Protein AF-0000000073275472 (afdb_homodimer)

Nearest PDB structures (foldseek):
  3gz6-assembly1_B  TM=9.889E-01  e=8.827E-38  Shewanella oneidensis
  3gz5-assembly1_A  TM=9.915E-01  e=7.544E-36  Shewanella oneidensis
  3gz5-assembly1_B  TM=9.896E-01  e=1.228E-35  Shewanella oneidensis
  3gz8-assembly2_D  TM=9.201E-01  e=1.767E-21  Shewanella oneidensis
  2fml-assembly1_B  TM=7.962E-01  e=1.157E-16  Enterococcus faecalis

Structure (mmCIF, N/CA/C/O backbone):
data_AF-0000000073275472-model_v1
#
loop_
_entity.id
_entity.type
_entity.pdbx_description
1 polymer 'NUDIX-family hydrolase'
#
loop_
_atom_site.group_PDB
_atom_site.id
_atom_site.type_symbol
_atom_site.label_atom_id
_atom_site.label_alt_id
_atom_site.label_comp_id
_atom_site.label_asym_id
_atom_site.label_entity_id
_atom_site.label_seq_id
_atom_site.pdbx_PDB_ins_code
_atom_site.Cartn_x
_atom_site.Cartn_y
_atom_site.Cartn_z
_atom_site.occupancy
_atom_site.B_iso_or_equiv
_atom_site.auth_seq_id
_atom_site.auth_comp_id
_atom_site.auth_asym_id
_atom_site.auth_atom_id
_atom_site.pdbx_PDB_model_num
ATOM 1 N N . MET A 1 1 ? 31.469 -21.406 -2.314 1 75.31 1 MET A N 1
ATOM 2 C CA . MET A 1 1 ? 31.641 -20.312 -1.358 1 75.31 1 MET A CA 1
ATOM 3 C C . MET A 1 1 ? 30.562 -20.375 -0.274 1 75.31 1 MET A C 1
ATOM 5 O O . MET A 1 1 ? 29.391 -20.594 -0.567 1 75.31 1 MET A O 1
ATOM 9 N N . ASN A 1 2 ? 30.922 -20.5 0.863 1 86.12 2 ASN A N 1
ATOM 10 C CA . ASN A 1 2 ? 29.953 -20.578 1.939 1 86.12 2 ASN A CA 1
ATOM 11 C C . ASN A 1 2 ? 29.344 -19.219 2.252 1 86.12 2 ASN A C 1
ATOM 13 O O . ASN A 1 2 ? 29.797 -18.188 1.744 1 86.12 2 ASN A O 1
ATOM 17 N N . GLU A 1 3 ? 28.266 -19.203 2.822 1 86.56 3 GLU A N 1
ATOM 18 C CA . GLU A 1 3 ? 27.484 -17.984 3.057 1 86.56 3 GLU A CA 1
ATOM 19 C C . GLU A 1 3 ? 28.297 -16.953 3.852 1 86.56 3 GLU A C 1
ATOM 21 O O . GLU A 1 3 ? 28.203 -15.758 3.596 1 86.56 3 GLU A O 1
ATOM 26 N N . GLN A 1 4 ? 29.062 -17.469 4.812 1 84.25 4 GLN A N 1
ATOM 27 C CA . GLN A 1 4 ? 29.875 -16.578 5.629 1 84.25 4 GLN A CA 1
ATOM 28 C C . GLN A 1 4 ? 30.891 -15.812 4.773 1 84.25 4 GLN A C 1
ATOM 30 O O . GLN A 1 4 ? 31.062 -14.602 4.945 1 84.25 4 GLN A O 1
ATOM 35 N N . ASN A 1 5 ? 31.562 -16.562 3.908 1 83.69 5 ASN A N 1
ATOM 36 C CA . ASN A 1 5 ? 32.531 -15.93 3 1 83.69 5 ASN A CA 1
ATOM 37 C C . ASN A 1 5 ? 31.828 -14.945 2.055 1 83.69 5 ASN A C 1
ATOM 39 O O . ASN A 1 5 ? 32.375 -13.875 1.772 1 83.69 5 ASN A O 1
ATOM 43 N N . PHE A 1 6 ? 30.734 -15.359 1.56 1 83.94 6 PHE A N 1
ATOM 44 C CA . PHE A 1 6 ? 29.953 -14.477 0.691 1 83.94 6 PHE A CA 1
ATOM 45 C C . PHE A 1 6 ? 29.656 -13.156 1.392 1 83.94 6 PHE A C 1
ATOM 47 O O . PHE A 1 6 ? 29.906 -12.086 0.845 1 83.94 6 PHE A O 1
ATOM 54 N N . LEU A 1 7 ? 29.156 -13.227 2.605 1 82.69 7 LEU A N 1
ATOM 55 C CA . LEU A 1 7 ? 28.75 -12.039 3.346 1 82.69 7 LEU A CA 1
ATOM 56 C C . LEU A 1 7 ? 29.953 -11.172 3.713 1 82.69 7 LEU A C 1
ATOM 58 O O . LEU A 1 7 ? 29.844 -9.945 3.742 1 82.69 7 LEU A O 1
ATOM 62 N N . ALA A 1 8 ? 31.016 -11.844 3.949 1 81.19 8 ALA A N 1
ATOM 63 C CA . ALA A 1 8 ? 32.219 -11.133 4.332 1 81.19 8 ALA A CA 1
ATOM 64 C C . ALA A 1 8 ? 32.75 -10.297 3.174 1 81.19 8 ALA A C 1
ATOM 66 O O . ALA A 1 8 ? 33.375 -9.25 3.389 1 81.19 8 ALA A O 1
ATOM 67 N N . ASN A 1 9 ? 32.375 -10.758 1.963 1 80.88 9 ASN A N 1
ATOM 68 C CA . ASN A 1 9 ? 32.938 -10.094 0.789 1 80.88 9 ASN A CA 1
ATOM 69 C C . ASN A 1 9 ? 31.891 -9.25 0.073 1 80.88 9 ASN A C 1
ATOM 71 O O . ASN A 1 9 ? 32.188 -8.633 -0.953 1 80.88 9 ASN A O 1
ATOM 75 N N . TYR A 1 10 ? 30.734 -9.344 0.665 1 80 10 TYR A N 1
ATOM 76 C CA . TYR A 1 10 ? 29.656 -8.594 0.039 1 80 10 TYR A CA 1
ATOM 77 C C . TYR A 1 10 ? 29.766 -7.109 0.381 1 80 10 TYR A C 1
ATOM 79 O O . TYR A 1 10 ? 29.812 -6.738 1.557 1 80 10 TYR A O 1
ATOM 87 N N . ASN A 1 11 ? 29.828 -6.273 -0.687 1 74.88 11 ASN A N 1
ATOM 88 C CA . ASN A 1 11 ? 29.828 -4.82 -0.541 1 74.88 11 ASN A CA 1
ATOM 89 C C . ASN A 1 11 ? 28.703 -4.184 -1.352 1 74.88 11 ASN A C 1
ATOM 91 O O . ASN A 1 11 ? 28.75 -4.148 -2.582 1 74.88 11 ASN A O 1
ATOM 95 N N . ARG A 1 12 ? 27.703 -3.691 -0.624 1 75.56 12 ARG A N 1
ATOM 96 C CA . ARG A 1 12 ? 26.531 -3.102 -1.251 1 75.56 12 ARG A CA 1
ATOM 97 C C . ARG A 1 12 ? 26.922 -2.02 -2.25 1 75.56 12 ARG A C 1
ATOM 99 O O . ARG A 1 12 ? 26.25 -1.832 -3.268 1 75.56 12 ARG A O 1
ATOM 106 N N . ARG A 1 13 ? 27.938 -1.303 -2.07 1 74.69 13 ARG A N 1
ATOM 107 C CA . ARG A 1 13 ? 28.344 -0.172 -2.895 1 74.69 13 ARG A CA 1
ATOM 108 C C . ARG A 1 13 ? 28.812 -0.639 -4.273 1 74.69 13 ARG A C 1
ATOM 110 O O . ARG A 1 13 ? 28.922 0.165 -5.199 1 74.69 13 ARG A O 1
ATOM 117 N N . ASP A 1 14 ? 29 -1.971 -4.324 1 74.88 14 ASP A N 1
ATOM 118 C CA . ASP A 1 14 ? 29.438 -2.535 -5.598 1 74.88 14 ASP A CA 1
ATOM 119 C C . ASP A 1 14 ? 28.266 -2.68 -6.566 1 74.88 14 ASP A C 1
ATOM 121 O O . ASP A 1 14 ? 28.469 -2.914 -7.762 1 74.88 14 ASP A O 1
ATOM 125 N N . PHE A 1 15 ? 27.047 -2.516 -6.02 1 75.94 15 PHE A N 1
ATOM 126 C CA . PHE A 1 15 ? 25.844 -2.697 -6.82 1 75.94 15 PHE A CA 1
ATOM 127 C C . PHE A 1 15 ? 25.031 -1.414 -6.863 1 75.94 15 PHE A C 1
ATOM 129 O O . PHE A 1 15 ? 24.844 -0.761 -5.836 1 75.94 15 PHE A O 1
ATOM 136 N N . LEU A 1 16 ? 24.797 -0.971 -8.086 1 75.75 16 LEU A N 1
ATOM 137 C CA . LEU A 1 16 ? 23.922 0.185 -8.211 1 75.75 16 LEU A CA 1
ATOM 138 C C . LEU A 1 16 ? 22.5 -0.167 -7.773 1 75.75 16 LEU A C 1
ATOM 140 O O . LEU A 1 16 ? 21.953 -1.192 -8.188 1 75.75 16 LEU A O 1
ATOM 144 N N . SER A 1 17 ? 22.031 0.603 -6.789 1 83.88 17 SER A N 1
ATOM 145 C CA . SER A 1 17 ? 20.656 0.456 -6.316 1 83.88 17 SER A CA 1
ATOM 146 C C . SER A 1 17 ? 19.891 1.766 -6.445 1 83.88 17 SER A C 1
ATOM 148 O O . SER A 1 17 ? 20.469 2.848 -6.312 1 83.88 17 SER A O 1
ATOM 150 N N . PRO A 1 18 ? 18.609 1.61 -6.73 1 90.31 18 PRO A N 1
ATOM 151 C CA . PRO A 1 18 ? 17.797 2.832 -6.746 1 90.31 18 PRO A CA 1
ATOM 152 C C . PRO A 1 18 ? 17.906 3.629 -5.449 1 90.31 18 PRO A C 1
ATOM 154 O O . PRO A 1 18 ? 18.172 3.057 -4.391 1 90.31 18 PRO A O 1
ATOM 157 N N . LEU A 1 19 ? 17.734 4.926 -5.586 1 91.88 19 LEU A N 1
ATOM 158 C CA . LEU A 1 19 ? 17.547 5.75 -4.395 1 91.88 19 LEU A CA 1
ATOM 159 C C . LEU A 1 19 ? 16.25 5.379 -3.67 1 91.88 19 LEU A C 1
ATOM 161 O O . LEU A 1 19 ? 15.258 5.031 -4.309 1 91.88 19 LEU A O 1
ATOM 165 N N . ILE A 1 20 ? 16.344 5.453 -2.369 1 94.06 20 ILE A N 1
ATOM 166 C CA . ILE A 1 20 ? 15.141 5.172 -1.589 1 94.06 20 ILE A CA 1
ATOM 167 C C . ILE A 1 20 ? 14.805 6.367 -0.699 1 94.06 20 ILE A C 1
ATOM 169 O O . ILE A 1 20 ? 15.648 6.812 0.088 1 94.06 20 ILE A O 1
ATOM 173 N N . THR A 1 21 ? 13.633 6.883 -0.881 1 95.75 21 THR A N 1
ATOM 174 C CA . THR A 1 21 ? 13.125 7.949 -0.026 1 95.75 21 THR A CA 1
ATOM 175 C C . THR A 1 21 ? 11.789 7.559 0.598 1 95.75 21 THR A C 1
ATOM 177 O O . THR A 1 21 ? 11.164 6.586 0.175 1 95.75 21 THR A O 1
ATOM 180 N N . VAL A 1 22 ? 11.461 8.211 1.629 1 97.62 22 VAL A N 1
ATOM 181 C CA . VAL A 1 22 ? 10.125 8.188 2.209 1 97.62 22 VAL A CA 1
ATOM 182 C C . VAL A 1 22 ? 9.469 9.562 2.057 1 97.62 22 VAL A C 1
ATOM 184 O O . VAL A 1 22 ? 10.125 10.586 2.238 1 97.62 22 VAL A O 1
ATOM 187 N N . ASP A 1 23 ? 8.227 9.57 1.637 1 98.06 23 ASP A N 1
ATOM 188 C CA . ASP A 1 23 ? 7.414 10.781 1.571 1 98.06 23 ASP A CA 1
ATOM 189 C C . ASP A 1 23 ? 6.105 10.602 2.34 1 98.06 23 ASP A C 1
ATOM 191 O O . ASP A 1 23 ? 5.633 9.484 2.531 1 98.06 23 ASP A O 1
ATOM 195 N N . SER A 1 24 ? 5.578 11.695 2.766 1 98.19 24 SER A N 1
ATOM 196 C CA . SER A 1 24 ? 4.332 11.602 3.516 1 98.19 24 SER A CA 1
ATOM 197 C C . SER A 1 24 ? 3.346 12.68 3.086 1 98.19 24 SER A C 1
ATOM 199 O O . SER A 1 24 ? 3.723 13.844 2.926 1 98.19 24 SER A O 1
ATOM 201 N N . VAL A 1 25 ? 2.174 12.297 2.859 1 98.62 25 VAL A N 1
ATOM 202 C CA . VAL A 1 25 ? 1.058 13.219 2.658 1 98.62 25 VAL A CA 1
ATOM 203 C C . VAL A 1 25 ? 0.321 13.43 3.98 1 98.62 25 VAL A C 1
ATOM 205 O O . VAL A 1 25 ? -0.505 12.609 4.375 1 98.62 25 VAL A O 1
ATOM 208 N N . LEU A 1 26 ? 0.611 14.492 4.648 1 97.88 26 LEU A N 1
ATOM 209 C CA . LEU A 1 26 ? -0.001 14.82 5.93 1 97.88 26 LEU A CA 1
ATOM 210 C C . LEU A 1 26 ? -1.18 15.773 5.746 1 97.88 26 LEU A C 1
ATOM 212 O O . LEU A 1 26 ? -1.006 16.891 5.281 1 97.88 26 LEU A O 1
ATOM 216 N N . PHE A 1 27 ? -2.359 15.289 6.137 1 97.75 27 PHE A N 1
ATOM 217 C CA . PHE A 1 27 ? -3.578 16.078 6 1 97.75 27 PHE A CA 1
ATOM 218 C C . PHE A 1 27 ? -4.008 16.656 7.344 1 97.75 27 PHE A C 1
ATOM 220 O O . PHE A 1 27 ? -3.705 16.078 8.391 1 97.75 27 PHE A O 1
ATOM 227 N N . THR A 1 28 ? -4.699 17.734 7.277 1 96.38 28 THR A N 1
ATOM 228 C CA . THR A 1 28 ? -5.445 18.297 8.398 1 96.38 28 THR A CA 1
ATOM 229 C C . THR A 1 28 ? -6.781 18.859 7.93 1 96.38 28 THR A C 1
ATOM 231 O O . THR A 1 28 ? -7.008 19.016 6.727 1 96.38 28 THR A O 1
ATOM 234 N N . TYR A 1 29 ? -7.656 18.984 8.867 1 95.19 29 TYR A N 1
ATOM 235 C CA . TYR A 1 29 ? -8.914 19.672 8.641 1 95.19 29 TYR A CA 1
ATOM 236 C C . TYR A 1 29 ? -8.977 20.969 9.445 1 95.19 29 TYR A C 1
ATOM 238 O O . TYR A 1 29 ? -8.938 20.953 10.68 1 95.19 29 TYR A O 1
ATOM 246 N N . HIS A 1 30 ? -9.055 22.062 8.648 1 93.69 30 HIS A N 1
ATOM 247 C CA . HIS A 1 30 ? -9.055 23.359 9.297 1 93.69 30 HIS A CA 1
ATOM 248 C C . HIS A 1 30 ? -9.859 24.375 8.492 1 93.69 30 HIS A C 1
ATOM 250 O O . HIS A 1 30 ? -9.711 24.469 7.27 1 93.69 30 HIS A O 1
ATOM 256 N N . GLU A 1 31 ? -10.758 25.172 9.203 1 91.38 31 GLU A N 1
ATOM 257 C CA . GLU A 1 31 ? -11.586 26.219 8.609 1 91.38 31 GLU A CA 1
ATOM 258 C C . GLU A 1 31 ? -12.438 25.672 7.473 1 91.38 31 GLU A C 1
ATOM 260 O O . GLU A 1 31 ? -12.484 26.25 6.391 1 91.38 31 GLU A O 1
ATOM 265 N N . GLY A 1 32 ? -12.875 24.5 7.629 1 90.5 32 GLY A N 1
ATOM 266 C CA . GLY A 1 32 ? -13.828 23.906 6.703 1 90.5 32 GLY A CA 1
ATOM 267 C C . GLY A 1 32 ? -13.172 23.328 5.465 1 90.5 32 GLY A C 1
ATOM 268 O O . GLY A 1 32 ? -13.852 23.062 4.469 1 90.5 32 GLY A O 1
ATOM 269 N N . GLN A 1 33 ? -11.852 23.172 5.559 1 94.25 33 GLN A N 1
ATOM 270 C CA . GLN A 1 33 ? -11.141 22.656 4.387 1 94.25 33 GLN A CA 1
ATOM 271 C C . GLN A 1 33 ? -10.172 21.547 4.766 1 94.25 33 GLN A C 1
ATOM 273 O O . GLN A 1 33 ? -9.57 21.578 5.844 1 94.25 33 GLN A O 1
ATOM 278 N N . LEU A 1 34 ? -10.102 20.594 3.855 1 95.25 34 LEU A N 1
ATOM 279 C CA . LEU A 1 34 ? -9 19.641 3.936 1 95.25 34 LEU A CA 1
ATOM 280 C C . LEU A 1 34 ? -7.715 20.25 3.377 1 95.25 34 LEU A C 1
ATOM 282 O O . LEU A 1 34 ? -7.719 20.828 2.289 1 95.25 34 LEU A O 1
ATOM 286 N N . LYS A 1 35 ? -6.664 20.203 4.137 1 97.06 35 LYS A N 1
ATOM 287 C CA . LYS A 1 35 ? -5.391 20.781 3.727 1 97.06 35 LYS A CA 1
ATOM 288 C C . LYS A 1 35 ? -4.266 19.766 3.803 1 97.06 35 LYS A C 1
ATOM 290 O O . LYS A 1 35 ? -4.371 18.766 4.531 1 97.06 35 LYS A O 1
ATOM 295 N N . VAL A 1 36 ? -3.244 19.984 3.021 1 97.75 36 VAL A N 1
ATOM 296 C CA . VAL A 1 36 ? -2.068 19.109 3.008 1 97.75 36 VAL A CA 1
ATOM 297 C C . VAL A 1 36 ? -0.825 19.922 3.367 1 97.75 36 VAL A C 1
ATOM 299 O O . VAL A 1 36 ? -0.689 21.078 2.953 1 97.75 36 VAL A O 1
ATOM 302 N N . LEU A 1 37 ? 0.075 19.328 4.125 1 97 37 LEU A N 1
ATOM 303 C CA . LEU A 1 37 ? 1.306 19.984 4.535 1 97 37 LEU A CA 1
ATOM 304 C C . LEU A 1 37 ? 2.346 19.938 3.418 1 97 37 LEU A C 1
ATOM 306 O O . LEU A 1 37 ? 2.625 18.875 2.867 1 97 37 LEU A O 1
ATOM 310 N N . LEU A 1 38 ? 2.895 21.078 3.068 1 97.06 38 LEU A N 1
ATOM 311 C CA . LEU A 1 38 ? 3.99 21.156 2.109 1 97.06 38 LEU A CA 1
ATOM 312 C C . LEU A 1 38 ? 5.215 21.812 2.736 1 97.06 38 LEU A C 1
ATOM 314 O O . LEU A 1 38 ? 5.086 22.625 3.652 1 97.06 38 LEU A O 1
ATOM 318 N N . VAL A 1 39 ? 6.328 21.422 2.262 1 95.81 39 VAL A N 1
ATOM 319 C CA . VAL A 1 39 ? 7.602 21.969 2.717 1 95.81 39 VAL A CA 1
ATOM 320 C C . VAL A 1 39 ? 8.406 22.469 1.519 1 95.81 39 VAL A C 1
ATOM 322 O O . VAL A 1 39 ? 8.422 21.828 0.465 1 95.81 39 VAL A O 1
ATOM 325 N N . GLU A 1 40 ? 9.047 23.594 1.698 1 95.12 40 GLU A N 1
ATOM 326 C CA . GLU A 1 40 ? 9.922 24.094 0.644 1 95.12 40 GLU A CA 1
ATOM 327 C C . GLU A 1 40 ? 11.266 23.375 0.646 1 95.12 40 GLU A C 1
ATOM 329 O O . GLU A 1 40 ? 11.922 23.281 1.686 1 95.12 40 GLU A O 1
ATOM 334 N N . ARG A 1 41 ? 11.703 22.922 -0.504 1 93.81 41 ARG A N 1
ATOM 335 C CA . ARG A 1 41 ? 12.961 22.188 -0.596 1 93.81 41 ARG A CA 1
ATOM 336 C C . ARG A 1 41 ? 14.156 23.125 -0.457 1 93.81 41 ARG A C 1
ATOM 338 O O . ARG A 1 41 ? 14.25 24.141 -1.159 1 93.81 41 ARG A O 1
ATOM 345 N N . ALA A 1 42 ? 15.055 22.672 0.31 1 90.12 42 ALA A N 1
ATOM 346 C CA . ALA A 1 42 ? 16.234 23.484 0.602 1 90.12 42 ALA A CA 1
ATOM 347 C C . ALA A 1 42 ? 17.406 23.094 -0.293 1 90.12 42 ALA A C 1
ATOM 349 O O . ALA A 1 42 ? 18.359 23.859 -0.443 1 90.12 42 ALA A O 1
ATOM 350 N N . ASN A 1 43 ? 17.328 21.922 -0.885 1 89.94 43 ASN A N 1
ATOM 351 C CA . ASN A 1 43 ? 18.453 21.375 -1.622 1 89.94 43 ASN A CA 1
ATOM 352 C C . ASN A 1 43 ? 18.062 20.969 -3.035 1 89.94 43 ASN A C 1
ATOM 354 O O . ASN A 1 43 ? 16.875 20.75 -3.316 1 89.94 43 ASN A O 1
ATOM 358 N N . HIS A 1 44 ? 19.125 20.922 -3.801 1 91.56 44 HIS A N 1
ATOM 359 C CA . HIS A 1 44 ? 18.938 20.375 -5.137 1 91.56 44 HIS A CA 1
ATOM 360 C C . HIS A 1 44 ? 18.703 18.875 -5.09 1 91.56 44 HIS A C 1
ATOM 362 O O . HIS A 1 44 ? 19.219 18.188 -4.195 1 91.56 44 HIS A O 1
ATOM 368 N N . PRO A 1 45 ? 18 18.344 -6.031 1 93.12 45 PRO A N 1
ATOM 369 C CA . PRO A 1 45 ? 17.312 19.016 -7.129 1 93.12 45 PRO A CA 1
ATOM 370 C C . PRO A 1 45 ? 16 19.672 -6.691 1 93.12 45 PRO A C 1
ATOM 372 O O . PRO A 1 45 ? 15.555 19.469 -5.562 1 93.12 45 PRO A O 1
ATOM 375 N N . GLU A 1 46 ? 15.43 20.484 -7.566 1 93.31 46 GLU A N 1
ATOM 376 C CA . GLU A 1 46 ? 14.141 21.141 -7.367 1 93.31 46 GLU A CA 1
ATOM 377 C C . GLU A 1 46 ? 14.18 22.078 -6.152 1 93.31 46 GLU A C 1
ATOM 379 O O . GLU A 1 46 ? 13.195 22.172 -5.406 1 93.31 46 GLU A O 1
ATOM 384 N N . LYS A 1 47 ? 15.359 22.641 -5.898 1 93.25 47 LYS A N 1
ATOM 385 C CA . LYS A 1 47 ? 15.508 23.594 -4.805 1 93.25 47 LYS A CA 1
ATOM 386 C C . LYS A 1 47 ? 14.508 24.734 -4.938 1 93.25 47 LYS A C 1
ATOM 388 O O . LYS A 1 47 ? 14.336 25.281 -6.023 1 93.25 47 LYS A O 1
ATOM 393 N N . GLY A 1 48 ? 13.82 25.062 -3.816 1 93.69 48 GLY A N 1
ATOM 394 C CA . GLY A 1 48 ? 12.891 26.172 -3.793 1 93.69 48 GLY A CA 1
ATOM 395 C C . GLY A 1 48 ? 11.469 25.781 -4.109 1 93.69 48 GLY A C 1
ATOM 396 O O . GLY A 1 48 ? 10.531 26.547 -3.85 1 93.69 48 GLY A O 1
ATOM 397 N N . LYS A 1 49 ? 11.266 24.625 -4.641 1 96.12 49 LYS A N 1
ATOM 398 C CA . LYS A 1 49 ? 9.914 24.141 -4.906 1 96.12 49 LYS A CA 1
ATOM 399 C C . LYS A 1 49 ? 9.266 23.578 -3.643 1 96.12 49 LYS A C 1
ATOM 401 O O . LYS A 1 49 ? 9.969 23.125 -2.732 1 96.12 49 LYS A O 1
ATOM 406 N N . TRP A 1 50 ? 8.008 23.672 -3.684 1 97 50 TRP A N 1
ATOM 407 C CA . TRP A 1 50 ? 7.254 23.031 -2.607 1 97 50 TRP A CA 1
ATOM 408 C C . TRP A 1 50 ? 7.055 21.547 -2.887 1 97 50 TRP A C 1
ATOM 410 O O . TRP A 1 50 ? 6.895 21.141 -4.039 1 97 50 TRP A O 1
ATOM 420 N N . GLY A 1 51 ? 7.098 20.734 -1.81 1 97.31 51 GLY A N 1
ATOM 421 C CA . GLY A 1 51 ? 6.859 19.312 -1.91 1 97.31 51 GLY A CA 1
ATOM 422 C C . GLY A 1 51 ? 6.434 18.672 -0.596 1 97.31 51 GLY A C 1
ATOM 423 O O . GLY A 1 51 ? 6.086 19.391 0.352 1 97.31 51 GLY A O 1
ATOM 424 N N . LEU A 1 52 ? 6.402 17.406 -0.616 1 97.94 52 LEU A N 1
ATOM 425 C CA . LEU A 1 52 ? 5.992 16.656 0.56 1 97.94 52 LEU A CA 1
ATOM 426 C C . LEU A 1 52 ? 7.133 16.562 1.569 1 97.94 52 LEU A C 1
ATOM 428 O O . LEU A 1 52 ? 8.297 16.484 1.187 1 97.94 52 LEU A O 1
ATOM 432 N N . PRO A 1 53 ? 6.754 16.609 2.848 1 96.56 53 PRO A N 1
ATOM 433 C CA . PRO A 1 53 ? 7.797 16.234 3.805 1 96.56 53 PRO A CA 1
ATOM 434 C C . PRO A 1 53 ? 8.289 14.797 3.604 1 96.56 53 PRO A C 1
ATOM 436 O O . PRO A 1 53 ? 7.484 13.891 3.377 1 96.56 53 PRO A O 1
ATOM 439 N N . GLY A 1 54 ? 9.508 14.641 3.68 1 95.19 54 GLY A N 1
ATOM 440 C CA . GLY A 1 54 ? 10.133 13.344 3.473 1 95.19 54 GLY A CA 1
ATOM 441 C C . GLY A 1 54 ? 11.648 13.422 3.365 1 95.19 54 GLY A C 1
ATOM 442 O O . GLY A 1 54 ? 12.25 14.414 3.777 1 95.19 54 GLY A O 1
ATOM 443 N N . GLY A 1 55 ? 12.266 12.336 2.865 1 94.44 55 GLY A N 1
ATOM 444 C CA . GLY A 1 55 ? 13.711 12.289 2.725 1 94.44 55 GLY A CA 1
ATOM 445 C C . GLY A 1 55 ? 14.258 10.883 2.682 1 94.44 55 GLY A C 1
ATOM 446 O O . GLY A 1 55 ? 13.508 9.922 2.508 1 94.44 55 GLY A O 1
ATOM 447 N N . PHE A 1 56 ? 15.555 10.852 2.789 1 94 56 PHE A N 1
ATOM 448 C CA . PHE A 1 56 ? 16.25 9.578 2.695 1 94 56 PHE A CA 1
ATOM 449 C C . PHE A 1 56 ? 16.188 8.82 4.02 1 94 56 PHE A C 1
ATOM 451 O O . PHE A 1 56 ? 16.109 9.438 5.086 1 94 56 PHE A O 1
ATOM 458 N N . VAL A 1 57 ? 16.219 7.496 3.9 1 94.38 57 VAL A N 1
ATOM 459 C CA . VAL A 1 57 ? 16.422 6.652 5.074 1 94.38 57 VAL A CA 1
ATOM 460 C C . VAL A 1 57 ? 17.797 6.93 5.672 1 94.38 57 VAL A C 1
ATOM 462 O O . VAL A 1 57 ? 18.797 6.984 4.949 1 94.38 57 VAL A O 1
ATOM 465 N N . ASP A 1 58 ? 17.891 7.27 6.887 1 93.62 58 ASP A N 1
ATOM 466 C CA . ASP A 1 58 ? 19.141 7.344 7.637 1 93.62 58 ASP A CA 1
ATOM 467 C C . ASP A 1 58 ? 19.438 6.02 8.336 1 93.62 58 ASP A C 1
ATOM 469 O O . ASP A 1 58 ? 18.938 5.754 9.422 1 93.62 58 ASP A O 1
ATOM 473 N N . GLU A 1 59 ? 20.266 5.242 7.789 1 92.62 59 GLU A N 1
ATOM 474 C CA . GLU A 1 59 ? 20.5 3.875 8.242 1 92.62 59 GLU A CA 1
ATOM 475 C C . GLU A 1 59 ? 21.094 3.848 9.641 1 92.62 59 GLU A C 1
ATOM 477 O O . GLU A 1 59 ? 21.094 2.807 10.305 1 92.62 59 GLU A O 1
ATOM 482 N N . THR A 1 60 ? 21.609 4.977 10.094 1 92.88 60 THR A N 1
ATOM 483 C CA . THR A 1 60 ? 22.188 5.043 11.43 1 92.88 60 THR A CA 1
ATOM 484 C C . THR A 1 60 ? 21.109 5.352 12.469 1 92.88 60 THR A C 1
ATOM 486 O O . THR A 1 60 ? 21.234 4.969 13.633 1 92.88 60 THR A O 1
ATOM 489 N N . GLN A 1 61 ? 20.031 6.012 12.055 1 93.94 61 GLN A N 1
ATOM 490 C CA . GLN A 1 61 ? 19 6.465 12.992 1 93.94 61 GLN A CA 1
ATOM 491 C C . GLN A 1 61 ? 17.719 5.645 12.852 1 93.94 61 GLN A C 1
ATOM 493 O O . GLN A 1 61 ? 17.016 5.426 13.828 1 93.94 61 GLN A O 1
ATOM 498 N N . ASP A 1 62 ? 17.453 5.227 11.656 1 96.38 62 ASP A N 1
ATOM 499 C CA . ASP A 1 62 ? 16.188 4.582 11.359 1 96.38 62 ASP A CA 1
ATOM 500 C C . ASP A 1 62 ? 16.312 3.061 11.391 1 96.38 62 ASP A C 1
ATOM 502 O O . ASP A 1 62 ? 17.125 2.49 10.648 1 96.38 62 ASP A O 1
ATOM 506 N N . ASN A 1 63 ? 15.477 2.432 12.172 1 96.62 63 ASN A N 1
ATOM 507 C CA . ASN A 1 63 ? 15.484 0.975 12.219 1 96.62 63 ASN A CA 1
ATOM 508 C C . ASN A 1 63 ? 14.531 0.369 11.203 1 96.62 63 ASN A C 1
ATOM 510 O O . ASN A 1 63 ? 14.617 -0.819 10.883 1 96.62 63 ASN A O 1
ATOM 514 N N . CYS A 1 64 ? 13.602 1.14 10.766 1 97.81 64 CYS A N 1
ATOM 515 C CA . CYS A 1 64 ? 12.625 0.731 9.758 1 97.81 64 CYS A CA 1
ATOM 516 C C . CYS A 1 64 ? 12.07 1.94 9.016 1 97.81 64 CYS A C 1
ATOM 518 O O . CYS A 1 64 ? 12.414 3.08 9.328 1 97.81 64 CYS A O 1
ATOM 520 N N . LEU A 1 65 ? 11.273 1.699 8.008 1 97.94 65 LEU A N 1
ATOM 521 C CA . LEU A 1 65 ? 10.688 2.758 7.195 1 97.94 65 LEU A CA 1
ATOM 522 C C . LEU A 1 65 ? 9.812 3.678 8.047 1 97.94 65 LEU A C 1
ATOM 524 O O . LEU A 1 65 ? 9.805 4.895 7.84 1 97.94 65 LEU A O 1
ATOM 528 N N . GLU A 1 66 ? 9.117 3.141 8.992 1 97.38 66 GLU A N 1
ATOM 529 C CA . GLU A 1 66 ? 8.25 3.922 9.867 1 97.38 66 GLU A CA 1
ATOM 530 C C . GLU A 1 66 ? 9.055 4.918 10.703 1 97.38 66 GLU A C 1
ATOM 532 O O . GLU A 1 66 ? 8.617 6.055 10.906 1 97.38 66 GLU A O 1
ATOM 537 N N . ASP A 1 67 ? 10.18 4.48 11.148 1 97.5 67 ASP A N 1
ATOM 538 C CA . ASP A 1 67 ? 11.055 5.398 11.867 1 97.5 67 ASP A CA 1
ATOM 539 C C . ASP A 1 67 ? 11.414 6.609 11.008 1 97.5 67 ASP A C 1
ATOM 541 O O . ASP A 1 67 ? 11.453 7.738 11.5 1 97.5 67 ASP A O 1
ATOM 545 N N . THR A 1 68 ? 11.656 6.332 9.758 1 96.94 68 THR A N 1
ATOM 546 C CA . THR A 1 68 ? 12.062 7.395 8.844 1 96.94 68 THR A CA 1
ATOM 547 C C . THR A 1 68 ? 10.945 8.422 8.672 1 96.94 68 THR A C 1
ATOM 549 O O . THR A 1 68 ? 11.172 9.617 8.828 1 96.94 68 THR A O 1
ATOM 552 N N . VAL A 1 69 ? 9.727 7.949 8.43 1 97.12 69 VAL A N 1
ATOM 553 C CA . VAL A 1 69 ? 8.625 8.867 8.156 1 97.12 69 VAL A CA 1
ATOM 554 C C . VAL A 1 69 ? 8.281 9.641 9.43 1 97.12 69 VAL A C 1
ATOM 556 O O . VAL A 1 69 ? 8.023 10.852 9.375 1 97.12 69 VAL A O 1
ATOM 559 N N . LEU A 1 70 ? 8.312 8.977 10.539 1 96.75 70 LEU A N 1
ATOM 560 C CA . LEU A 1 70 ? 8.008 9.641 11.805 1 96.75 70 LEU A CA 1
ATOM 561 C C . LEU A 1 70 ? 9.062 10.695 12.133 1 96.75 70 LEU A C 1
ATOM 563 O O . LEU A 1 70 ? 8.734 11.797 12.562 1 96.75 70 LEU A O 1
ATOM 567 N N . ARG A 1 71 ? 10.289 10.344 11.922 1 96.06 71 ARG A N 1
ATOM 568 C CA . ARG A 1 71 ? 11.375 11.289 12.148 1 96.06 71 ARG A CA 1
ATOM 569 C C . ARG A 1 71 ? 11.234 12.516 11.25 1 96.06 71 ARG A C 1
ATOM 571 O O . ARG A 1 71 ? 11.336 13.648 11.719 1 96.06 71 ARG A O 1
ATOM 578 N N . LYS A 1 72 ? 10.945 12.328 9.977 1 94.75 72 LYS A N 1
ATOM 579 C CA . LYS A 1 72 ? 10.828 13.422 9.016 1 94.75 72 LYS A CA 1
ATOM 580 C C . LYS A 1 72 ? 9.625 14.312 9.336 1 94.75 72 LYS A C 1
ATOM 582 O O . LYS A 1 72 ? 9.711 15.531 9.211 1 94.75 72 LYS A O 1
ATOM 587 N N . LEU A 1 73 ? 8.523 13.711 9.734 1 94.12 73 LEU A N 1
ATOM 588 C CA . LEU A 1 73 ? 7.332 14.477 10.078 1 94.12 73 LEU A CA 1
ATOM 589 C C . LEU A 1 73 ? 7.559 15.281 11.359 1 94.12 73 LEU A C 1
ATOM 591 O O . LEU A 1 73 ? 7.148 16.438 11.445 1 94.12 73 LEU A O 1
ATOM 595 N N . LYS A 1 74 ? 8.203 14.648 12.273 1 92.62 74 LYS A N 1
ATOM 596 C CA . LYS A 1 74 ? 8.508 15.344 13.516 1 92.62 74 LYS A CA 1
ATOM 597 C C . LYS A 1 74 ? 9.422 16.531 13.266 1 92.62 74 LYS A C 1
ATOM 599 O O . LYS A 1 74 ? 9.258 17.594 13.875 1 92.62 74 LYS A O 1
ATOM 604 N N . GLU A 1 75 ? 10.352 16.375 12.43 1 89.06 75 GLU A N 1
ATOM 605 C CA . GLU A 1 75 ? 11.281 17.438 12.07 1 89.06 75 GLU A CA 1
ATOM 606 C C . GLU A 1 75 ? 10.531 18.656 11.531 1 89.06 75 GLU A C 1
ATOM 608 O O . GLU A 1 75 ? 10.906 19.797 11.828 1 89.06 75 GLU A O 1
ATOM 613 N N . LYS A 1 76 ? 9.43 18.422 10.789 1 85.44 76 LYS A N 1
ATOM 614 C CA . LYS A 1 76 ? 8.75 19.5 10.086 1 85.44 76 LYS A CA 1
ATOM 615 C C . LYS A 1 76 ? 7.57 20.031 10.883 1 85.44 76 LYS A C 1
ATOM 617 O O . LYS A 1 76 ? 7.16 21.172 10.711 1 85.44 76 LYS A O 1
ATOM 622 N N . THR A 1 77 ? 6.949 19.188 11.719 1 85.81 77 THR A N 1
ATOM 623 C CA . THR A 1 77 ? 5.699 19.578 12.359 1 85.81 77 THR A CA 1
ATOM 624 C C . THR A 1 77 ? 5.863 19.641 13.875 1 85.81 77 THR A C 1
ATOM 626 O O . THR A 1 77 ? 5 20.188 14.57 1 85.81 77 THR A O 1
ATOM 629 N N . GLY A 1 78 ? 6.898 19.062 14.344 1 87 78 GLY A N 1
ATOM 630 C CA . GLY A 1 78 ? 7.137 19.016 15.773 1 87 78 GLY A CA 1
ATOM 631 C C . GLY A 1 78 ? 6.316 17.953 16.484 1 87 78 GLY A C 1
ATOM 632 O O . GLY A 1 78 ? 6.391 17.828 17.703 1 87 78 GLY A O 1
ATOM 633 N N . VAL A 1 79 ? 5.488 17.281 15.695 1 87.69 79 VAL A N 1
ATOM 634 C CA . VAL A 1 79 ? 4.574 16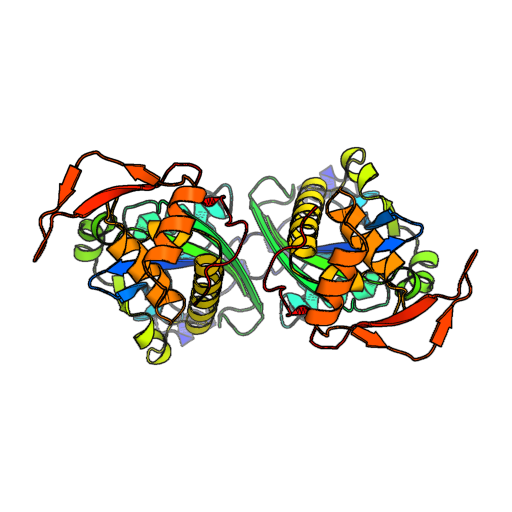.344 16.344 1 87.69 79 VAL A CA 1
ATOM 635 C C . VAL A 1 79 ? 4.504 15.055 15.523 1 87.69 79 VAL A C 1
ATOM 637 O O . VAL A 1 79 ? 4.703 15.07 14.312 1 87.69 79 VAL A O 1
ATOM 640 N N . ILE A 1 80 ? 4.281 13.969 16.297 1 91.19 80 ILE A N 1
ATOM 641 C CA . ILE A 1 80 ? 3.965 12.695 15.672 1 91.19 80 ILE A CA 1
ATOM 642 C C . ILE A 1 80 ? 2.465 12.609 15.398 1 91.19 80 ILE A C 1
ATOM 644 O O . ILE A 1 80 ? 1.652 12.742 16.312 1 91.19 80 ILE A O 1
ATOM 648 N N . PRO A 1 81 ? 2.113 12.398 14.164 1 93.81 81 PRO A N 1
ATOM 649 C CA . PRO A 1 81 ? 0.682 12.305 13.867 1 93.81 81 PRO A CA 1
ATOM 650 C C . PRO A 1 81 ? 0.015 11.109 14.547 1 93.81 81 PRO A C 1
ATOM 652 O O . PRO A 1 81 ? 0.626 10.047 14.664 1 93.81 81 PRO A O 1
ATOM 655 N N . PRO A 1 82 ? -1.219 11.289 14.938 1 92.31 82 PRO A N 1
ATOM 656 C CA . PRO A 1 82 ? -1.938 10.203 15.602 1 92.31 82 PRO A CA 1
ATOM 657 C C . PRO A 1 82 ? -2.354 9.094 14.633 1 92.31 82 PRO A C 1
ATOM 659 O O . PRO A 1 82 ? -2.707 7.996 15.062 1 92.31 82 PRO A O 1
ATOM 662 N N . TYR A 1 83 ? -2.418 9.406 13.422 1 94.94 83 TYR A N 1
ATOM 663 C CA . TYR A 1 83 ? -2.742 8.422 12.398 1 94.94 83 TYR A CA 1
ATOM 664 C C . TYR A 1 83 ? -1.715 8.445 11.273 1 94.94 83 TYR A C 1
ATOM 666 O O . TYR A 1 83 ? -1.404 9.508 10.727 1 94.94 83 TYR A O 1
ATOM 674 N N . ILE A 1 84 ? -1.145 7.332 10.922 1 96.5 84 ILE A N 1
ATOM 675 C CA . ILE A 1 84 ? -0.205 7.18 9.812 1 96.5 84 ILE A CA 1
ATOM 676 C C . ILE A 1 84 ? -0.368 5.793 9.195 1 96.5 84 ILE A C 1
ATOM 678 O O . ILE A 1 84 ? -0.529 4.801 9.906 1 96.5 84 ILE A O 1
ATOM 682 N N . GLU A 1 85 ? -0.38 5.719 7.898 1 96.38 85 GLU A N 1
ATOM 683 C CA . GLU A 1 85 ? -0.455 4.449 7.184 1 96.38 85 GLU A CA 1
ATOM 684 C C . GLU A 1 85 ? 0.334 4.504 5.875 1 96.38 85 GLU A C 1
ATOM 686 O O . GLU A 1 85 ? 0.479 5.57 5.277 1 96.38 85 GLU A O 1
ATOM 691 N N . GLN A 1 86 ? 0.875 3.365 5.492 1 97.88 86 GLN A N 1
ATOM 692 C CA . GLN A 1 86 ? 1.552 3.289 4.203 1 97.88 86 GLN A CA 1
ATOM 693 C C . GLN A 1 86 ? 0.56 3.426 3.051 1 97.88 86 GLN A C 1
ATOM 695 O O . GLN A 1 86 ? -0.496 2.789 3.055 1 97.88 86 GLN A O 1
ATOM 700 N N . LEU A 1 87 ? 0.854 4.266 2.107 1 97.88 87 LEU A N 1
ATOM 701 C CA . LEU A 1 87 ? -0.03 4.559 0.984 1 97.88 87 LEU A CA 1
ATOM 702 C C . LEU A 1 87 ? 0.328 3.701 -0.225 1 97.88 87 LEU A C 1
ATOM 704 O O . LEU A 1 87 ? -0.519 2.973 -0.747 1 97.88 87 LEU A O 1
ATOM 708 N N . CYS A 1 88 ? 1.534 3.812 -0.676 1 98 88 CYS A N 1
ATOM 709 C CA . CYS A 1 88 ? 2.033 3.146 -1.875 1 98 88 CYS A CA 1
ATOM 710 C C . CYS A 1 88 ? 3.543 3.303 -1.997 1 98 88 CYS A C 1
ATOM 712 O O . CYS A 1 88 ? 4.168 4.008 -1.2 1 98 88 CYS A O 1
ATOM 714 N N . SER A 1 89 ? 4.094 2.57 -2.896 1 98.44 89 SER A N 1
ATOM 715 C CA . SER A 1 89 ? 5.461 2.807 -3.352 1 98.44 89 SER A CA 1
ATOM 716 C C . SER A 1 89 ? 5.5 3.131 -4.84 1 98.44 89 SER A C 1
ATOM 718 O O . SER A 1 89 ? 4.832 2.473 -5.641 1 98.44 89 SER A O 1
ATOM 720 N N . VAL A 1 90 ? 6.195 4.152 -5.117 1 98.5 90 VAL A N 1
ATOM 721 C CA . VAL A 1 90 ? 6.43 4.508 -6.512 1 98.5 90 VAL A CA 1
ATOM 722 C C . VAL A 1 90 ? 7.926 4.453 -6.816 1 98.5 90 VAL A C 1
ATOM 724 O O . VAL A 1 90 ? 8.742 4.961 -6.043 1 98.5 90 VAL A O 1
ATOM 727 N N . GLY A 1 91 ? 8.242 3.766 -7.898 1 97.94 91 GLY A N 1
ATOM 728 C CA . GLY A 1 91 ? 9.633 3.652 -8.305 1 97.94 91 GLY A CA 1
ATOM 729 C C . GLY A 1 91 ? 9.805 3.564 -9.812 1 97.94 91 GLY A C 1
ATOM 730 O O . GLY A 1 91 ? 9.148 2.756 -10.469 1 97.94 91 GLY A O 1
ATOM 731 N N . ASN A 1 92 ? 10.672 4.41 -10.344 1 97.62 92 ASN A N 1
ATOM 732 C CA . ASN A 1 92 ? 10.969 4.414 -11.773 1 97.62 92 ASN A CA 1
ATOM 733 C C . ASN A 1 92 ? 12.219 5.242 -12.078 1 97.62 92 ASN A C 1
ATOM 735 O O . ASN A 1 92 ? 12.867 5.754 -11.172 1 97.62 92 ASN A O 1
ATOM 739 N N . ASN A 1 93 ? 12.531 5.34 -13.375 1 94.94 93 ASN A N 1
ATOM 740 C CA . ASN A 1 93 ? 13.75 6.027 -13.797 1 94.94 93 ASN A CA 1
ATOM 741 C C . ASN A 1 93 ? 13.469 7.477 -14.188 1 94.94 93 ASN A C 1
ATOM 743 O O . ASN A 1 93 ? 14.328 8.148 -14.758 1 94.94 93 ASN A O 1
ATOM 747 N N . GLN A 1 94 ? 12.266 7.988 -13.836 1 95.12 94 GLN A N 1
ATOM 748 C CA . GLN A 1 94 ? 11.898 9.312 -14.32 1 95.12 94 GLN A CA 1
ATOM 749 C C . GLN A 1 94 ? 11.594 10.258 -13.164 1 95.12 94 GLN A C 1
ATOM 751 O O . GLN A 1 94 ? 11.68 11.484 -13.32 1 95.12 94 GLN A O 1
ATOM 756 N N . ARG A 1 95 ? 11.242 9.742 -12.047 1 95.94 95 ARG A N 1
ATOM 757 C CA . ARG A 1 95 ? 10.68 10.602 -11.008 1 95.94 95 ARG A CA 1
ATOM 758 C C . ARG A 1 95 ? 11.758 11.492 -10.406 1 95.94 95 ARG A C 1
ATOM 760 O O . ARG A 1 95 ? 11.453 12.578 -9.891 1 95.94 95 ARG A O 1
ATOM 767 N N . ASP A 1 96 ? 12.953 10.977 -10.383 1 93.25 96 ASP A N 1
ATOM 768 C CA . ASP A 1 96 ? 14.078 11.703 -9.797 1 93.25 96 ASP A CA 1
ATOM 769 C C . ASP A 1 96 ? 15.211 11.867 -10.805 1 93.25 96 ASP A C 1
ATOM 771 O O . ASP A 1 96 ? 15.727 10.875 -11.328 1 93.25 96 ASP A O 1
ATOM 775 N N . VAL A 1 97 ? 15.641 13.109 -11 1 91.94 97 VAL A N 1
ATOM 776 C CA . VAL A 1 97 ? 16.641 13.422 -12.016 1 91.94 97 VAL A CA 1
ATOM 777 C C . VAL A 1 97 ? 18 12.852 -11.602 1 91.94 97 VAL A C 1
ATOM 779 O O . VAL A 1 97 ? 18.906 12.727 -12.43 1 91.94 97 VAL A O 1
ATOM 782 N N . ARG A 1 98 ? 18.188 12.461 -10.383 1 90.56 98 ARG A N 1
ATOM 783 C CA . ARG A 1 98 ? 19.453 11.914 -9.891 1 90.56 98 ARG A CA 1
ATOM 784 C C . ARG A 1 98 ? 19.625 10.469 -10.344 1 90.56 98 ARG A C 1
ATOM 786 O O . ARG A 1 98 ? 20.734 9.93 -10.297 1 90.56 98 ARG A O 1
ATOM 793 N N . GLY A 1 99 ? 18.406 9.867 -10.758 1 89.5 99 GLY A N 1
ATOM 794 C CA . GLY A 1 99 ? 18.453 8.492 -11.219 1 89.5 99 GLY A CA 1
ATOM 795 C C . GLY A 1 99 ? 17.25 7.684 -10.781 1 89.5 99 GLY A C 1
ATOM 796 O O . GLY A 1 99 ? 16.25 8.242 -10.32 1 89.5 99 GLY A O 1
ATOM 797 N N . TRP A 1 100 ? 17.438 6.336 -11.031 1 93.5 100 TRP A N 1
ATOM 798 C CA . TRP A 1 100 ? 16.359 5.434 -10.609 1 93.5 100 TRP A CA 1
ATOM 799 C C . TRP A 1 100 ? 16.062 5.594 -9.125 1 93.5 100 TRP A C 1
ATOM 801 O O . TRP A 1 100 ? 16.984 5.594 -8.297 1 93.5 100 TRP A O 1
ATOM 811 N N . SER A 1 101 ? 14.789 5.836 -8.805 1 95.12 101 SER A N 1
ATOM 812 C CA . SER A 1 101 ? 14.438 6.141 -7.418 1 95.12 101 SER A CA 1
ATOM 813 C C . SER A 1 101 ? 13.094 5.516 -7.039 1 95.12 101 SER A C 1
ATOM 815 O O . SER A 1 101 ? 12.211 5.367 -7.883 1 95.12 101 SER A O 1
ATOM 817 N N . VAL A 1 102 ? 13.039 5.117 -5.785 1 97.38 102 VAL A N 1
ATOM 818 C CA . VAL A 1 102 ? 11.812 4.598 -5.191 1 97.38 102 VAL A CA 1
ATOM 819 C C . VAL A 1 102 ? 11.43 5.445 -3.98 1 97.38 102 VAL A C 1
ATOM 821 O O . VAL A 1 102 ? 12.281 5.809 -3.172 1 97.38 102 VAL A O 1
ATOM 824 N N . THR A 1 103 ? 10.172 5.805 -3.889 1 98.19 103 THR A N 1
ATOM 825 C CA . THR A 1 103 ? 9.68 6.391 -2.648 1 98.19 103 THR A CA 1
ATOM 826 C C . THR A 1 103 ? 8.57 5.527 -2.041 1 98.19 103 THR A C 1
ATOM 828 O O . THR A 1 103 ? 7.727 4.996 -2.762 1 98.19 103 THR A O 1
ATOM 831 N N . VAL A 1 104 ? 8.727 5.246 -0.788 1 98.56 104 VAL A N 1
ATOM 832 C CA . VAL A 1 104 ? 7.609 4.711 -0.011 1 98.56 104 VAL A CA 1
ATOM 833 C C . VAL A 1 104 ? 6.801 5.855 0.591 1 98.56 104 VAL A C 1
ATOM 835 O O . VAL A 1 104 ? 7.301 6.602 1.438 1 98.56 104 VAL A O 1
ATOM 838 N N . CYS A 1 105 ? 5.602 5.953 0.14 1 98.75 105 CYS A N 1
ATOM 839 C CA . CYS A 1 105 ? 4.758 7.078 0.521 1 98.75 105 CYS A CA 1
ATOM 840 C C . CYS A 1 105 ? 3.785 6.684 1.628 1 98.75 105 CYS A C 1
ATOM 842 O O . CYS A 1 105 ? 3.191 5.605 1.583 1 98.75 105 CYS A O 1
ATOM 844 N N . TYR A 1 106 ? 3.648 7.539 2.588 1 98.56 106 TYR A N 1
ATOM 845 C CA . TYR A 1 106 ? 2.705 7.383 3.689 1 98.56 106 TYR A CA 1
ATOM 846 C C . TYR A 1 106 ? 1.644 8.477 3.66 1 98.56 106 TYR A C 1
ATOM 848 O O . TYR A 1 106 ? 1.844 9.523 3.049 1 98.56 106 TYR A O 1
ATOM 856 N N . THR A 1 107 ? 0.545 8.18 4.223 1 98.06 107 THR A N 1
ATOM 857 C CA . THR A 1 107 ? -0.474 9.18 4.504 1 98.06 107 THR A CA 1
ATOM 858 C C . THR A 1 107 ? -0.698 9.32 6.008 1 98.06 107 THR A C 1
ATOM 860 O O . THR A 1 107 ? -0.566 8.344 6.754 1 98.06 107 THR A O 1
ATOM 863 N N . ALA A 1 108 ? -0.968 10.508 6.445 1 97.38 108 ALA A N 1
ATOM 864 C CA . ALA A 1 108 ? -1.146 10.781 7.871 1 97.38 108 ALA A CA 1
ATOM 865 C C . ALA A 1 108 ? -2.189 11.867 8.094 1 97.38 108 ALA A C 1
ATOM 867 O O . ALA A 1 108 ? -2.506 12.633 7.176 1 97.38 108 ALA A O 1
ATOM 868 N N . LEU A 1 109 ? -2.777 11.883 9.25 1 96.75 109 LEU A N 1
ATOM 869 C CA . LEU A 1 109 ? -3.762 12.875 9.672 1 96.75 109 LEU A CA 1
ATOM 870 C C . LEU A 1 109 ? -3.375 13.492 11.008 1 96.75 109 LEU A C 1
ATOM 872 O O . LEU A 1 109 ? -2.9 12.789 11.906 1 96.75 109 LEU A O 1
ATOM 876 N N . ILE A 1 110 ? -3.57 14.742 11.078 1 95.69 110 ILE A N 1
ATOM 877 C CA . ILE A 1 110 ? -3.281 15.445 12.32 1 95.69 110 ILE A CA 1
ATOM 878 C C . ILE A 1 110 ? -4.207 16.656 12.453 1 95.69 110 ILE A C 1
ATOM 880 O O . ILE A 1 110 ? -4.617 17.234 11.453 1 95.69 110 ILE A O 1
ATOM 884 N N . ALA A 1 111 ? -4.547 16.984 13.688 1 95.12 111 ALA A N 1
ATOM 885 C CA . ALA A 1 111 ? -5.289 18.219 13.945 1 95.12 111 ALA A CA 1
ATOM 886 C C . ALA A 1 111 ? -4.422 19.453 13.68 1 95.12 111 ALA A C 1
ATOM 888 O O . ALA A 1 111 ? -3.242 19.469 14.047 1 95.12 111 ALA A O 1
ATOM 889 N N . HIS A 1 112 ? -5.008 20.422 13.07 1 94 112 HIS A N 1
ATOM 890 C CA . HIS A 1 112 ? -4.305 21.656 12.766 1 94 112 HIS A CA 1
ATOM 891 C C . HIS A 1 112 ? -3.686 22.266 14.023 1 94 112 HIS A C 1
ATOM 893 O O . HIS A 1 112 ? -2.527 22.688 14.008 1 94 112 HIS A O 1
ATOM 899 N N . GLN A 1 113 ? -4.391 22.234 15.133 1 90.69 113 GLN A N 1
ATOM 900 C CA . GLN A 1 113 ? -3.988 22.859 16.375 1 90.69 113 GLN A CA 1
ATOM 901 C C . GLN A 1 113 ? -2.773 22.172 16.984 1 90.69 113 GLN A C 1
ATOM 903 O O . GLN A 1 113 ? -1.986 22.797 17.703 1 90.69 113 GLN A O 1
ATOM 908 N N . ALA A 1 114 ? -2.637 20.922 16.672 1 88.25 114 ALA A N 1
ATOM 909 C CA . ALA A 1 114 ? -1.562 20.125 17.266 1 88.25 114 ALA A CA 1
ATOM 910 C C . ALA A 1 114 ? -0.2 20.578 16.734 1 88.25 114 ALA A C 1
ATOM 912 O O . ALA A 1 114 ? 0.812 20.438 17.438 1 88.25 114 ALA A O 1
ATOM 913 N N . CYS A 1 115 ? -0.158 21.109 15.57 1 86.19 115 CYS A N 1
ATOM 914 C CA . CYS A 1 115 ? 1.129 21.453 14.977 1 86.19 115 CYS A CA 1
ATOM 915 C C . CYS A 1 115 ? 1.239 22.953 14.734 1 86.19 115 CYS A C 1
ATOM 917 O O . CYS A 1 115 ? 2.234 23.422 14.18 1 86.19 115 CYS A O 1
ATOM 919 N N . LYS A 1 116 ? 0.311 23.734 15.133 1 83.75 116 LYS A N 1
ATOM 920 C CA . LYS A 1 116 ? 0.234 25.156 14.812 1 83.75 116 LYS A CA 1
ATOM 921 C C . LYS A 1 116 ? 1.476 25.891 15.305 1 83.75 116 LYS A C 1
ATOM 923 O O . LYS A 1 116 ? 2.092 26.656 14.555 1 83.75 116 LYS A O 1
ATOM 928 N N . ALA A 1 117 ? 1.84 25.625 16.5 1 77 117 ALA A N 1
ATOM 929 C CA . ALA A 1 117 ? 2.949 26.344 17.109 1 77 117 ALA A CA 1
ATOM 930 C C . ALA A 1 117 ? 4.246 26.125 16.344 1 77 117 ALA A C 1
ATOM 932 O O . ALA A 1 117 ? 5.016 27.062 16.125 1 77 117 ALA A O 1
ATOM 933 N N . HIS A 1 118 ? 4.43 24.938 15.93 1 79.94 118 HIS A N 1
ATOM 934 C CA . HIS A 1 118 ? 5.652 24.609 15.211 1 79.94 118 HIS A CA 1
ATOM 935 C C . HIS A 1 118 ? 5.625 25.156 13.789 1 79.94 118 HIS A C 1
ATOM 937 O O . HIS A 1 118 ? 6.59 25.781 13.336 1 79.94 118 HIS A O 1
ATOM 943 N N . ILE A 1 119 ? 4.602 25.031 13.117 1 78.5 119 ILE A N 1
ATOM 944 C CA . ILE A 1 119 ? 4.492 25.406 11.711 1 78.5 119 ILE A CA 1
ATOM 945 C C . ILE A 1 119 ? 4.586 26.922 11.57 1 78.5 119 ILE A C 1
ATOM 947 O O . ILE A 1 119 ? 5.191 27.422 10.617 1 78.5 119 ILE A O 1
ATOM 951 N N . ASP A 1 120 ? 4.043 27.594 12.523 1 73.75 120 ASP A N 1
ATOM 952 C CA . ASP A 1 120 ? 4.074 29.047 12.492 1 73.75 120 ASP A CA 1
ATOM 953 C C . ASP A 1 120 ? 5.492 29.578 12.719 1 73.75 120 ASP A C 1
ATOM 955 O O . ASP A 1 120 ? 5.801 30.719 12.367 1 73.75 120 ASP A O 1
ATOM 959 N N . SER A 1 121 ? 6.273 28.719 13.305 1 71.12 121 SER A N 1
ATOM 960 C CA . SER A 1 121 ? 7.613 29.172 13.672 1 71.12 121 SER A CA 1
ATOM 961 C C . SER A 1 121 ? 8.633 28.812 12.602 1 71.12 121 SER A C 1
ATOM 963 O O . SER A 1 121 ? 9.789 29.25 12.664 1 71.12 121 SER A O 1
ATOM 965 N N . VAL A 1 122 ? 8.273 28 11.758 1 68.69 122 VAL A N 1
ATOM 966 C CA . VAL A 1 122 ? 9.211 27.516 10.75 1 68.69 122 VAL A CA 1
ATOM 967 C C . VAL A 1 122 ? 8.883 28.141 9.391 1 68.69 122 VAL A C 1
ATOM 969 O O . VAL A 1 122 ? 7.723 28.156 8.977 1 68.69 122 VAL A O 1
ATOM 972 N N . ASP A 1 123 ? 10.07 28.734 8.812 1 73.12 123 ASP A N 1
ATOM 973 C CA . ASP A 1 123 ? 9.961 29.25 7.449 1 73.12 123 ASP A CA 1
ATOM 974 C C . ASP A 1 123 ? 10.047 28.125 6.43 1 73.12 123 ASP A C 1
ATOM 976 O O . ASP A 1 123 ? 10.578 27.047 6.723 1 73.12 123 ASP A O 1
ATOM 980 N N . HIS A 1 124 ? 9.047 27.906 5.574 1 89 124 HIS A N 1
ATOM 981 C CA . HIS A 1 124 ? 9.172 27 4.438 1 89 124 HIS A CA 1
ATOM 982 C C . HIS A 1 124 ? 8.258 25.781 4.602 1 89 124 HIS A C 1
ATOM 984 O O . HIS A 1 124 ? 8.633 24.672 4.223 1 89 124 HIS A O 1
ATOM 990 N N . VAL A 1 125 ? 7.324 25.953 5.574 1 92.94 125 VAL A N 1
ATOM 991 C CA . VAL A 1 125 ? 6.258 24.953 5.695 1 92.94 125 VAL A CA 1
ATOM 992 C C . VAL A 1 125 ? 4.902 25.641 5.527 1 92.94 125 VAL A C 1
ATOM 994 O O . VAL A 1 125 ? 4.684 26.734 6.031 1 92.94 125 VAL A O 1
ATOM 997 N N . MET A 1 126 ? 3.98 25.016 4.891 1 93.5 126 MET A N 1
ATOM 998 C CA . MET A 1 126 ? 2.656 25.625 4.762 1 93.5 126 MET A CA 1
ATOM 999 C C . MET A 1 126 ? 1.582 24.547 4.617 1 93.5 126 MET A C 1
ATOM 1001 O O . MET A 1 126 ? 1.862 23.438 4.148 1 93.5 126 MET A O 1
ATOM 1005 N N . TRP A 1 127 ? 0.407 24.922 5.016 1 95.88 127 TRP A N 1
ATOM 1006 C CA . TRP A 1 127 ? -0.793 24.156 4.719 1 95.88 127 TRP A CA 1
ATOM 1007 C C . TRP A 1 127 ? -1.454 24.641 3.436 1 95.88 127 TRP A C 1
ATOM 1009 O O . TRP A 1 127 ? -1.709 25.844 3.281 1 95.88 127 TRP A O 1
ATOM 1019 N N . LEU A 1 128 ? -1.658 23.781 2.52 1 96.69 128 LEU A N 1
ATOM 1020 C CA . LEU A 1 128 ? -2.305 24.109 1.253 1 96.69 128 LEU A CA 1
ATOM 1021 C C . LEU A 1 128 ? -3.648 23.406 1.129 1 96.69 128 LEU A C 1
ATOM 1023 O O . LEU A 1 128 ? -3.727 22.172 1.274 1 96.69 128 LEU A O 1
ATOM 1027 N N . PRO A 1 129 ? -4.742 24.188 0.869 1 97.25 129 PRO A N 1
ATOM 1028 C CA . PRO A 1 129 ? -6.008 23.5 0.588 1 97.25 129 PRO A CA 1
ATOM 1029 C C . PRO A 1 129 ? -5.887 22.484 -0.543 1 97.25 129 PRO A C 1
ATOM 1031 O O . PRO A 1 129 ? -5.242 22.766 -1.559 1 97.25 129 PRO A O 1
ATOM 1034 N N . ILE A 1 130 ? -6.504 21.328 -0.366 1 95.69 130 ILE A N 1
ATOM 1035 C CA . ILE A 1 130 ? -6.352 20.219 -1.286 1 95.69 130 ILE A CA 1
ATOM 1036 C C . ILE A 1 130 ? -6.832 20.609 -2.678 1 95.69 130 ILE A C 1
ATOM 1038 O O . ILE A 1 130 ? -6.281 20.172 -3.686 1 95.69 130 ILE A O 1
ATOM 1042 N N . ASP A 1 131 ? -7.766 21.469 -2.771 1 94.12 131 ASP A N 1
ATOM 1043 C CA . ASP A 1 131 ? -8.344 21.875 -4.047 1 94.12 131 ASP A CA 1
ATOM 1044 C C . ASP A 1 131 ? -7.395 22.797 -4.816 1 94.12 131 ASP A C 1
ATOM 1046 O O . ASP A 1 131 ? -7.59 23.031 -6.008 1 94.12 131 ASP A O 1
ATOM 1050 N N . GLU A 1 132 ? -6.348 23.25 -4.199 1 96.62 132 GLU A N 1
ATOM 1051 C CA . GLU A 1 132 ? -5.387 24.141 -4.836 1 96.62 132 GLU A CA 1
ATOM 1052 C C . GLU A 1 132 ? -4.141 23.391 -5.289 1 96.62 132 GLU A C 1
ATOM 1054 O O . GLU A 1 132 ? -3.291 23.938 -5.984 1 96.62 132 GLU A O 1
ATOM 1059 N N . VAL A 1 133 ? -4.039 22.156 -4.949 1 96.31 133 VAL A N 1
ATOM 1060 C CA . VAL A 1 133 ? -2.826 21.375 -5.18 1 96.31 133 VAL A CA 1
ATOM 1061 C C . VAL A 1 133 ? -2.578 21.234 -6.68 1 96.31 133 VAL A C 1
ATOM 1063 O O . VAL A 1 133 ? -1.439 21.359 -7.141 1 96.31 133 VAL A O 1
ATOM 1066 N N . ALA A 1 134 ? -3.619 20.953 -7.418 1 93.12 134 ALA A N 1
ATOM 1067 C CA . ALA A 1 134 ? -3.498 20.719 -8.852 1 93.12 134 ALA A CA 1
ATOM 1068 C C . ALA A 1 134 ? -2.943 21.953 -9.57 1 93.12 134 ALA A C 1
ATOM 1070 O O . ALA A 1 134 ? -2.367 21.828 -10.656 1 93.12 134 ALA A O 1
ATOM 1071 N N . GLN A 1 135 ? -3.066 23.094 -8.984 1 94.38 135 GLN A N 1
ATOM 1072 C CA . GLN A 1 135 ? -2.637 24.344 -9.602 1 94.38 135 GLN A CA 1
ATOM 1073 C C . GLN A 1 135 ? -1.194 24.672 -9.234 1 94.38 135 GLN A C 1
ATOM 1075 O O . GLN A 1 135 ? -0.614 25.625 -9.758 1 94.38 135 GLN A O 1
ATOM 1080 N N . LYS A 1 136 ? -0.651 23.922 -8.367 1 95.06 136 LYS A N 1
ATOM 1081 C CA . LYS A 1 136 ? 0.725 24.141 -7.934 1 95.06 136 LYS A CA 1
ATOM 1082 C C . LYS A 1 136 ? 1.684 23.188 -8.633 1 95.06 136 LYS A C 1
ATOM 1084 O O . LYS A 1 136 ? 1.351 22.016 -8.859 1 95.06 136 LYS A O 1
ATOM 1089 N N . ASN A 1 137 ? 2.809 23.703 -9.008 1 95.81 137 ASN A N 1
ATOM 1090 C CA . ASN A 1 137 ? 3.877 22.859 -9.539 1 95.81 137 ASN A CA 1
ATOM 1091 C C . ASN A 1 137 ? 4.785 22.344 -8.422 1 95.81 137 ASN A C 1
ATOM 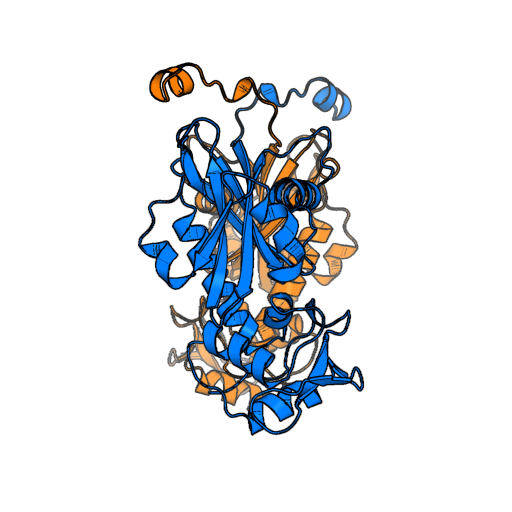1093 O O . ASN A 1 137 ? 5.777 22.984 -8.078 1 95.81 137 ASN A O 1
ATOM 1097 N N . LEU A 1 138 ? 4.516 21.172 -7.945 1 97.94 138 LEU A N 1
ATOM 1098 C CA . LEU A 1 138 ? 5.242 20.625 -6.809 1 97.94 138 LEU A CA 1
ATOM 1099 C C . LEU A 1 138 ? 6.469 19.844 -7.27 1 97.94 138 LEU A C 1
ATOM 1101 O O . LEU A 1 138 ? 6.578 19.484 -8.445 1 97.94 138 LEU A O 1
ATOM 1105 N N . ALA A 1 139 ? 7.383 19.656 -6.379 1 97.44 139 ALA A N 1
ATOM 1106 C CA . ALA A 1 139 ? 8.602 18.906 -6.656 1 97.44 139 ALA A CA 1
ATOM 1107 C C . ALA A 1 139 ? 8.281 17.469 -7.047 1 97.44 139 ALA A C 1
ATOM 1109 O O . ALA A 1 139 ? 7.383 16.844 -6.477 1 97.44 139 ALA A O 1
ATOM 1110 N N . PHE A 1 140 ? 9 17 -8.086 1 97.12 140 PHE A N 1
ATOM 1111 C CA . PHE A 1 140 ? 8.953 15.594 -8.492 1 97.12 140 PHE A CA 1
ATOM 1112 C C . PHE A 1 140 ? 7.539 15.203 -8.898 1 97.12 140 PHE A C 1
ATOM 1114 O O . PHE A 1 140 ? 6.926 15.852 -9.75 1 97.12 140 PHE A O 1
ATOM 1121 N N . ASP A 1 141 ? 7.086 14.109 -8.406 1 98.25 141 ASP A N 1
ATOM 1122 C CA . ASP A 1 141 ? 5.75 13.617 -8.734 1 98.25 141 ASP A CA 1
ATOM 1123 C C . ASP A 1 141 ? 4.805 13.766 -7.543 1 98.25 141 ASP A C 1
ATOM 1125 O O . ASP A 1 141 ? 3.869 12.984 -7.383 1 98.25 141 ASP A O 1
ATOM 1129 N N . HIS A 1 142 ? 5.047 14.758 -6.758 1 98.56 142 HIS A N 1
ATOM 1130 C CA . HIS A 1 142 ? 4.34 14.875 -5.488 1 98.56 142 HIS A CA 1
ATOM 1131 C C . HIS A 1 142 ? 2.873 15.227 -5.703 1 98.56 142 HIS A C 1
ATOM 1133 O O . HIS A 1 142 ? 2.016 14.859 -4.898 1 98.56 142 HIS A O 1
ATOM 1139 N N . ASN A 1 143 ? 2.535 15.922 -6.84 1 98.56 143 ASN A N 1
ATOM 1140 C CA . ASN A 1 143 ? 1.128 16.125 -7.164 1 98.56 143 ASN A CA 1
ATOM 1141 C C . ASN A 1 143 ? 0.376 14.805 -7.277 1 98.56 143 ASN A C 1
ATOM 1143 O O . ASN A 1 143 ? -0.727 14.672 -6.746 1 98.56 143 ASN A O 1
ATOM 1147 N N . GLU A 1 144 ? 1.021 13.875 -7.898 1 98 144 GLU A N 1
ATOM 1148 C CA . GLU A 1 144 ? 0.403 12.57 -8.102 1 98 144 GLU A CA 1
ATOM 1149 C C . GLU A 1 144 ? 0.249 11.82 -6.785 1 98 144 GLU A C 1
ATOM 1151 O O . GLU A 1 144 ? -0.758 11.141 -6.566 1 98 144 GLU A O 1
ATOM 1156 N N . LEU A 1 145 ? 1.236 11.914 -5.949 1 98.44 145 LEU A N 1
ATOM 1157 C CA . LEU A 1 145 ? 1.183 11.242 -4.652 1 98.44 145 LEU A CA 1
ATOM 1158 C C . LEU A 1 145 ? 0.06 11.812 -3.793 1 98.44 145 LEU A C 1
ATOM 1160 O O . LEU A 1 145 ? -0.655 11.062 -3.123 1 98.44 145 LEU A O 1
ATOM 1164 N N . ILE A 1 146 ? -0.11 13.109 -3.846 1 98.62 146 ILE A N 1
ATOM 1165 C CA . ILE A 1 146 ? -1.169 13.758 -3.078 1 98.62 146 ILE A CA 1
ATOM 1166 C C . ILE A 1 146 ? -2.531 13.32 -3.613 1 98.62 146 ILE A C 1
ATOM 1168 O O . ILE A 1 146 ? -3.453 13.055 -2.838 1 98.62 146 ILE A O 1
ATOM 1172 N N . ALA A 1 147 ? -2.66 13.281 -4.914 1 97.69 147 ALA A N 1
ATOM 1173 C CA . ALA A 1 147 ? -3.91 12.836 -5.523 1 97.69 147 ALA A CA 1
ATOM 1174 C C . ALA A 1 147 ? -4.266 11.422 -5.078 1 97.69 147 ALA A C 1
ATOM 1176 O O . ALA A 1 147 ? -5.422 11.133 -4.762 1 97.69 147 ALA A O 1
ATOM 1177 N N . GLN A 1 148 ? -3.301 10.562 -5.043 1 97.5 148 GLN A N 1
ATOM 1178 C CA . GLN A 1 148 ? -3.521 9.188 -4.598 1 97.5 148 GLN A CA 1
ATOM 1179 C C . GLN A 1 148 ? -3.926 9.148 -3.125 1 97.5 148 GLN A C 1
ATOM 1181 O O . GLN A 1 148 ? -4.812 8.383 -2.742 1 97.5 148 GLN A O 1
ATOM 1186 N N . ALA A 1 149 ? -3.281 9.898 -2.342 1 98.25 149 ALA A N 1
ATOM 1187 C CA . ALA A 1 149 ? -3.6 9.945 -0.917 1 98.25 149 ALA A CA 1
ATOM 1188 C C . ALA A 1 149 ? -5.023 10.445 -0.691 1 98.25 149 ALA A C 1
ATOM 1190 O O . ALA A 1 149 ? -5.746 9.914 0.161 1 98.25 149 ALA A O 1
ATOM 1191 N N . ARG A 1 150 ? -5.363 11.461 -1.437 1 96.94 150 ARG A N 1
ATOM 1192 C CA . ARG A 1 150 ? -6.719 11.992 -1.342 1 96.94 150 ARG A CA 1
ATOM 1193 C C . ARG A 1 150 ? -7.75 10.922 -1.688 1 96.94 150 ARG A C 1
ATOM 1195 O O . ARG A 1 150 ? -8.75 10.773 -0.985 1 96.94 150 ARG A O 1
ATOM 1202 N N . GLU A 1 151 ? -7.508 10.234 -2.727 1 96.12 151 GLU A N 1
ATOM 1203 C CA . GLU A 1 151 ? -8.422 9.18 -3.141 1 96.12 151 GLU A CA 1
ATOM 1204 C C . GLU A 1 151 ? -8.531 8.086 -2.074 1 96.12 151 GLU A C 1
ATOM 1206 O O . GLU A 1 151 ? -9.625 7.609 -1.774 1 96.12 151 GLU A O 1
ATOM 1211 N N . ARG A 1 152 ? -7.422 7.715 -1.504 1 95.75 152 ARG A N 1
ATOM 1212 C CA . ARG A 1 152 ? -7.43 6.719 -0.44 1 95.75 152 ARG A CA 1
ATOM 1213 C C . ARG A 1 152 ? -8.25 7.199 0.755 1 95.75 152 ARG A C 1
ATOM 1215 O O . ARG A 1 152 ? -9.023 6.434 1.333 1 95.75 152 ARG A O 1
ATOM 1222 N N . LEU A 1 153 ? -8.023 8.391 1.119 1 95.25 153 LEU A N 1
ATOM 1223 C CA . LEU A 1 153 ? -8.75 8.945 2.252 1 95.25 153 LEU A CA 1
ATOM 1224 C C . LEU A 1 153 ? -10.242 9.023 1.949 1 95.25 153 LEU A C 1
ATOM 1226 O O . LEU A 1 153 ? -11.078 8.789 2.832 1 95.25 153 LEU A O 1
ATOM 1230 N N . LYS A 1 154 ? -10.562 9.422 0.699 1 94.12 154 LYS A N 1
ATOM 1231 C CA . LYS A 1 154 ? -11.953 9.43 0.264 1 94.12 154 LYS A CA 1
ATOM 1232 C C . LYS A 1 154 ? -12.594 8.055 0.428 1 94.12 154 LYS A C 1
ATOM 1234 O O . LYS A 1 154 ? -13.688 7.93 0.986 1 94.12 154 LYS A O 1
ATOM 1239 N N . GLN A 1 155 ? -11.938 7.027 0.014 1 90.75 155 GLN A N 1
ATOM 1240 C CA . GLN A 1 155 ? -12.453 5.664 0.151 1 90.75 155 GLN A CA 1
ATOM 1241 C C . GLN A 1 155 ? -12.602 5.281 1.62 1 90.75 155 GLN A C 1
ATOM 1243 O O . GLN A 1 155 ? -13.617 4.699 2.01 1 90.75 155 GLN A O 1
ATOM 1248 N N . LYS A 1 156 ? -11.656 5.605 2.393 1 92 156 LYS A N 1
ATOM 1249 C CA . LYS A 1 156 ? -11.703 5.285 3.816 1 92 156 LYS A CA 1
ATOM 1250 C C . LYS A 1 156 ? -12.883 5.984 4.496 1 92 156 LYS A C 1
ATOM 1252 O O . LYS A 1 156 ? -13.461 5.449 5.441 1 92 156 LYS A O 1
ATOM 1257 N N . SER A 1 157 ? -13.195 7.156 4.039 1 92.5 157 SER A N 1
ATOM 1258 C CA . SER A 1 157 ? -14.273 7.938 4.633 1 92.5 157 SER A CA 1
ATOM 1259 C C . SER A 1 157 ? -15.617 7.246 4.461 1 92.5 157 SER A C 1
ATOM 1261 O O . SER A 1 157 ? -16.562 7.539 5.188 1 92.5 157 SER A O 1
ATOM 1263 N N . LEU A 1 158 ? -15.68 6.348 3.529 1 88.62 158 LEU A N 1
ATOM 1264 C CA . LEU A 1 158 ? -16.922 5.641 3.262 1 88.62 158 LEU A CA 1
ATOM 1265 C C . LEU A 1 158 ? -17.141 4.52 4.273 1 88.62 158 LEU A C 1
ATOM 1267 O O . LEU A 1 158 ? -18.281 4.172 4.59 1 88.62 158 LEU A O 1
ATOM 1271 N N . TYR A 1 159 ? -15.945 4.008 4.848 1 88.38 159 TYR A N 1
ATOM 1272 C CA . TYR A 1 159 ? -16.156 2.801 5.641 1 88.38 159 TYR A CA 1
ATOM 1273 C C . TYR A 1 159 ? -15.453 2.906 6.988 1 88.38 159 TYR A C 1
ATOM 1275 O O . TYR A 1 159 ? -15.359 1.921 7.727 1 88.38 159 TYR A O 1
ATOM 1283 N N . SER A 1 160 ? -14.945 4.043 7.312 1 90.81 160 SER A N 1
ATOM 1284 C CA . SER A 1 160 ? -14.242 4.172 8.586 1 90.81 160 SER A CA 1
ATOM 1285 C C . SER A 1 160 ? -14.375 5.582 9.148 1 90.81 160 SER A C 1
ATOM 1287 O O . SER A 1 160 ? -14.891 6.48 8.477 1 90.81 160 SER A O 1
ATOM 1289 N N . ILE A 1 161 ? -13.961 5.781 10.398 1 92.25 161 ILE A N 1
ATOM 1290 C CA . ILE A 1 161 ? -13.992 7.094 11.031 1 92.25 161 ILE A CA 1
ATOM 1291 C C . ILE A 1 161 ? -12.594 7.707 11.008 1 92.25 161 ILE A C 1
ATOM 1293 O O . ILE A 1 161 ? -12.312 8.664 11.734 1 92.25 161 ILE A O 1
ATOM 1297 N N . VAL A 1 162 ? -11.719 7.223 10.141 1 93.25 162 VAL A N 1
ATOM 1298 C CA . VAL A 1 162 ? -10.32 7.617 10.039 1 93.25 162 VAL A CA 1
ATOM 1299 C C . VAL A 1 162 ? -10.227 9.125 9.805 1 93.25 162 VAL A C 1
ATOM 1301 O O . VAL A 1 162 ? -9.375 9.797 10.398 1 93.25 162 VAL A O 1
ATOM 1304 N N . PRO A 1 163 ? -11.117 9.727 9.078 1 93.69 163 PRO A N 1
ATOM 1305 C CA . PRO A 1 163 ? -11.031 11.172 8.859 1 93.69 163 PRO A CA 1
ATOM 1306 C C . PRO A 1 163 ? -11.094 11.977 10.156 1 93.69 163 PRO A C 1
ATOM 1308 O O . PRO A 1 163 ? -10.633 13.117 10.211 1 93.69 163 PRO A O 1
ATOM 1311 N N . GLY A 1 164 ? -11.602 11.383 11.188 1 94.75 164 GLY A N 1
ATOM 1312 C CA . GLY A 1 164 ? -11.703 12.039 12.484 1 94.75 164 GLY A CA 1
ATOM 1313 C C . GLY A 1 164 ? -10.359 12.398 13.078 1 94.75 164 GLY A C 1
ATOM 1314 O O . GLY A 1 164 ? -10.266 13.297 13.914 1 94.75 164 GLY A O 1
ATOM 1315 N N . PHE A 1 165 ? -9.344 11.758 12.625 1 95.38 165 PHE A N 1
ATOM 1316 C CA . PHE A 1 165 ? -8 12 13.141 1 95.38 165 PHE A CA 1
ATOM 1317 C C . PHE A 1 165 ? -7.477 13.352 12.664 1 95.38 165 PHE A C 1
ATOM 1319 O O . PHE A 1 165 ? -6.469 13.844 13.18 1 95.38 165 PHE A O 1
ATOM 1326 N N . ALA A 1 166 ? -8.156 13.938 11.711 1 96 166 ALA A N 1
ATOM 1327 C CA . ALA A 1 166 ? -7.793 15.273 11.242 1 96 166 ALA A CA 1
ATOM 1328 C C . ALA A 1 166 ? -8.406 16.359 12.133 1 96 166 ALA A C 1
ATOM 1330 O O . ALA A 1 166 ? -8.109 17.547 11.977 1 96 166 ALA A O 1
ATOM 1331 N N . LEU A 1 167 ? -9.289 15.984 13.016 1 95.19 167 LEU A N 1
ATOM 1332 C CA . LEU A 1 167 ? -9.992 16.906 13.898 1 95.19 167 LEU A CA 1
ATOM 1333 C C . LEU A 1 167 ? -9.25 17.047 15.227 1 95.19 167 LEU A C 1
ATOM 1335 O O . LEU A 1 167 ? -8.375 16.25 15.547 1 95.19 167 LEU A O 1
ATOM 1339 N N . PRO A 1 168 ? -9.602 18.109 15.961 1 93.19 168 PRO A N 1
ATOM 1340 C CA . PRO A 1 168 ? -9.039 18.25 17.312 1 93.19 168 PRO A CA 1
ATOM 1341 C C . PRO A 1 168 ? -9.383 17.078 18.219 1 93.19 168 PRO A C 1
ATOM 1343 O O . PRO A 1 168 ? -10.211 16.234 17.859 1 93.19 168 PRO A O 1
ATOM 1346 N N . GLU A 1 169 ? -8.711 17.047 19.312 1 91.81 169 GLU A N 1
ATOM 1347 C CA . GLU A 1 169 ? -8.883 15.945 20.266 1 91.81 169 GLU A CA 1
ATOM 1348 C C . GLU A 1 169 ? -10.359 15.719 20.594 1 91.81 169 GLU A C 1
ATOM 1350 O O . GLU A 1 169 ? -10.797 14.578 20.75 1 91.81 169 GLU A O 1
ATOM 1355 N N . VAL A 1 170 ? -11.031 16.844 20.766 1 94.38 170 VAL A N 1
ATOM 1356 C CA . VAL A 1 170 ? -12.477 16.797 20.984 1 94.38 170 VAL A CA 1
ATOM 1357 C C . VAL A 1 170 ? -13.188 17.516 19.844 1 94.38 170 VAL A C 1
ATOM 1359 O O . VAL A 1 170 ? -12.711 18.547 19.344 1 94.38 170 VAL A O 1
ATOM 1362 N N . PHE A 1 171 ? -14.305 16.906 19.422 1 94.31 171 PHE A N 1
ATOM 1363 C CA . PHE A 1 171 ? -15.047 17.469 18.297 1 94.31 171 PHE A CA 1
ATOM 1364 C C . PHE A 1 171 ? -16.531 17.141 18.406 1 94.31 171 PHE A C 1
ATOM 1366 O O . PHE A 1 171 ? -16.922 16.297 19.219 1 94.31 171 PHE A O 1
ATOM 1373 N N . THR A 1 172 ? -17.344 17.844 17.656 1 93.88 172 THR A N 1
ATOM 1374 C CA . THR A 1 172 ? -18.766 17.578 17.609 1 93.88 172 THR A CA 1
ATOM 1375 C C . THR A 1 172 ? -19.109 16.625 16.453 1 93.88 172 THR A C 1
ATOM 1377 O O . THR A 1 172 ? -18.312 16.469 15.523 1 93.88 172 THR A O 1
ATOM 1380 N N . LEU A 1 173 ? -20.219 15.953 16.516 1 93.62 173 LEU A N 1
ATOM 1381 C CA . LEU A 1 173 ? -20.656 15.031 15.461 1 93.62 173 LEU A CA 1
ATOM 1382 C C . LEU A 1 173 ? -20.812 15.766 14.133 1 93.62 173 LEU A C 1
ATOM 1384 O O . LEU A 1 173 ? -20.422 15.242 13.086 1 93.62 173 LEU A O 1
ATOM 1388 N N . PRO A 1 174 ? -21.344 16.984 14.18 1 92.56 174 PRO A N 1
ATOM 1389 C CA . PRO A 1 174 ? -21.422 17.719 12.914 1 92.56 174 PRO A CA 1
ATOM 1390 C C . PRO A 1 174 ? -20.062 17.969 12.289 1 92.56 174 PRO A C 1
ATOM 1392 O O . PRO A 1 174 ? -19.922 17.922 11.062 1 92.56 174 PRO A O 1
ATOM 1395 N N . GLU A 1 175 ? -19.078 18.25 13.086 1 92.81 175 GLU A N 1
ATOM 1396 C CA . GLU A 1 175 ? -17.719 18.438 12.57 1 92.81 175 GLU A CA 1
ATOM 1397 C C . GLU A 1 175 ? -17.203 17.172 11.906 1 92.81 175 GLU A C 1
ATOM 1399 O O . GLU A 1 175 ? -16.609 17.219 10.828 1 92.81 175 GLU A O 1
ATOM 1404 N N . LEU A 1 176 ? -17.438 16.047 12.594 1 94.81 176 LEU A N 1
ATOM 1405 C CA . LEU A 1 176 ? -17.031 14.758 12.039 1 94.81 176 LEU A CA 1
ATOM 1406 C C . LEU A 1 176 ? -17.75 14.484 10.727 1 94.81 176 LEU A C 1
ATOM 1408 O O . LEU A 1 176 ? -17.141 14.078 9.742 1 94.81 176 LEU A O 1
ATOM 1412 N N . GLN A 1 177 ? -19.016 14.766 10.719 1 94.12 177 GLN A N 1
ATOM 1413 C CA . GLN A 1 177 ? -19.812 14.578 9.508 1 94.12 177 GLN A CA 1
ATOM 1414 C C . GLN A 1 177 ? -19.297 15.453 8.367 1 94.12 177 GLN A C 1
ATOM 1416 O O . GLN A 1 177 ? -19.188 14.992 7.23 1 94.12 177 GLN A O 1
ATOM 1421 N N . HIS A 1 178 ? -19 16.625 8.672 1 94.12 178 HIS A N 1
ATOM 1422 C CA . HIS A 1 178 ? -18.562 17.562 7.656 1 94.12 178 HIS A CA 1
ATOM 1423 C C . HIS A 1 178 ? -17.25 17.125 7.016 1 94.12 178 HIS A C 1
ATOM 1425 O O . HIS A 1 178 ? -17.078 17.219 5.797 1 94.12 178 HIS A O 1
ATOM 1431 N N . VAL A 1 179 ? -16.344 16.609 7.82 1 94.06 179 VAL A N 1
ATOM 1432 C CA . VAL A 1 179 ? -15.07 16.141 7.273 1 94.06 179 VAL A CA 1
ATOM 1433 C C . VAL A 1 179 ? -15.312 14.977 6.312 1 94.06 179 VAL A C 1
ATOM 1435 O O . VAL A 1 179 ? -14.711 14.914 5.238 1 94.06 179 VAL A O 1
ATOM 1438 N N . HIS A 1 180 ? -16.188 14.078 6.699 1 94.75 180 HIS A N 1
ATOM 1439 C CA . HIS A 1 180 ? -16.547 12.969 5.816 1 94.75 180 HIS A CA 1
ATOM 1440 C C . HIS A 1 180 ? -17.156 13.477 4.516 1 94.75 180 HIS A C 1
ATOM 1442 O O . HIS A 1 180 ? -16.797 13.016 3.432 1 94.75 180 HIS A O 1
ATOM 1448 N N . GLU A 1 181 ? -18.016 14.453 4.625 1 94.25 181 GLU A N 1
ATOM 1449 C CA . GLU A 1 181 ? -18.703 14.992 3.461 1 94.25 181 GLU A CA 1
ATOM 1450 C C . GLU A 1 181 ? -17.719 15.664 2.504 1 94.25 181 GLU A C 1
ATOM 1452 O O . GLU A 1 181 ? -17.844 15.523 1.284 1 94.25 181 GLU A O 1
ATOM 1457 N N . ILE A 1 182 ? -16.766 16.359 3.031 1 92.19 182 ILE A N 1
ATOM 1458 C CA . ILE A 1 182 ? -15.766 17.016 2.209 1 92.19 182 ILE A CA 1
ATOM 1459 C C . ILE A 1 182 ? -14.953 15.977 1.443 1 92.19 182 ILE A C 1
ATOM 1461 O O . ILE A 1 182 ? -14.695 16.141 0.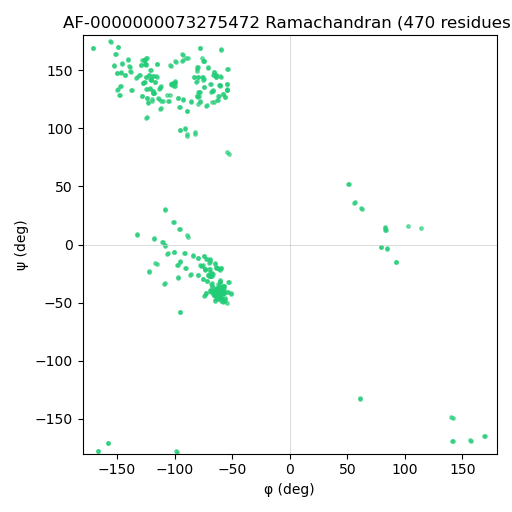249 1 92.19 182 ILE A O 1
ATOM 1465 N N . LEU A 1 183 ? -14.641 14.945 2.086 1 92.69 183 LEU A N 1
ATOM 1466 C CA . LEU A 1 183 ? -13.82 13.906 1.479 1 92.69 183 LEU A CA 1
ATOM 1467 C C . LEU A 1 183 ? -14.617 13.117 0.44 1 92.69 183 LEU A C 1
ATOM 1469 O O . LEU A 1 183 ? -14.133 12.875 -0.665 1 92.69 183 LEU A O 1
ATOM 1473 N N . ILE A 1 184 ? -15.797 12.836 0.784 1 91.44 184 ILE A N 1
ATOM 1474 C CA . ILE A 1 184 ? -16.641 12.039 -0.099 1 91.44 184 ILE A CA 1
ATOM 1475 C C . ILE A 1 184 ? -17.125 12.898 -1.268 1 91.44 184 ILE A C 1
ATOM 1477 O O . ILE A 1 184 ? -17.312 12.391 -2.377 1 91.44 184 ILE A O 1
ATOM 1481 N N . GLY A 1 185 ? -17.281 14.211 -1.065 1 90.12 185 GLY A N 1
ATOM 1482 C CA . GLY A 1 185 ? -17.766 15.133 -2.076 1 90.12 185 GLY A CA 1
ATOM 1483 C C . GLY A 1 185 ? -19.281 15.164 -2.168 1 90.12 185 GLY A C 1
ATOM 1484 O O . GLY A 1 185 ? -19.844 15.617 -3.172 1 90.12 185 GLY A O 1
ATOM 1485 N N . LYS A 1 186 ? -19.969 14.586 -1.19 1 92.06 186 LYS A N 1
ATOM 1486 C CA . LYS A 1 186 ? -21.422 14.539 -1.132 1 92.06 186 LYS A CA 1
ATOM 1487 C C . LYS A 1 186 ? -21.922 14.766 0.292 1 92.06 186 LYS A C 1
ATOM 1489 O O . LYS A 1 186 ? -21.219 14.477 1.258 1 92.06 186 LYS A O 1
ATOM 1494 N N . GLU A 1 187 ? -23.125 15.266 0.364 1 92.56 187 GLU A N 1
ATOM 1495 C CA . GLU A 1 187 ? -23.75 15.414 1.671 1 92.56 187 GLU A CA 1
ATOM 1496 C C . GLU A 1 187 ? -24.25 14.062 2.197 1 92.56 187 GLU A C 1
ATOM 1498 O O . GLU A 1 187 ? -24.656 13.203 1.42 1 92.56 187 GLU A O 1
ATOM 1503 N N . ILE A 1 188 ? -24.141 13.922 3.428 1 91.5 188 ILE A N 1
ATOM 1504 C CA . ILE A 1 188 ? -24.594 12.703 4.102 1 91.5 188 ILE A CA 1
ATOM 1505 C C . ILE A 1 188 ? -25.797 13.023 4.988 1 91.5 188 ILE A C 1
ATOM 1507 O O . ILE A 1 188 ? -25.812 14.062 5.66 1 91.5 188 ILE A O 1
ATOM 1511 N N . GLN A 1 189 ? -26.781 12.188 4.93 1 92.44 189 GLN A N 1
ATOM 1512 C CA . GLN A 1 189 ? -27.938 12.367 5.797 1 92.44 189 GLN A CA 1
ATOM 1513 C C . GLN A 1 189 ? -27.547 12.273 7.27 1 92.44 189 GLN A C 1
ATOM 1515 O O . GLN A 1 189 ? -26.953 11.281 7.699 1 92.44 189 GLN A O 1
ATOM 1520 N N . LYS A 1 190 ? -27.953 13.289 8 1 91.12 190 LYS A N 1
ATOM 1521 C CA . LYS A 1 190 ? -27.547 13.422 9.398 1 91.12 190 LYS A CA 1
ATOM 1522 C C . LYS A 1 190 ? -27.969 12.203 10.211 1 91.12 190 LYS A C 1
ATOM 1524 O O . LYS A 1 190 ? -27.156 11.633 10.945 1 91.12 190 LYS A O 1
ATOM 1529 N N . LYS A 1 191 ? -29.125 11.812 10.102 1 90.69 191 LYS A N 1
ATOM 1530 C CA . LYS A 1 191 ? -29.672 10.703 10.883 1 90.69 191 LYS A CA 1
ATOM 1531 C C . LYS A 1 191 ? -28.922 9.406 10.578 1 90.69 191 LYS A C 1
ATOM 1533 O O . LYS A 1 191 ? -28.578 8.656 11.492 1 90.69 191 LYS A O 1
ATOM 1538 N N . SER A 1 192 ? -28.703 9.18 9.336 1 88 192 SER A N 1
ATOM 1539 C CA . SER A 1 192 ? -28 7.969 8.922 1 88 192 SER A CA 1
ATOM 1540 C C . SER A 1 192 ? -26.562 7.957 9.422 1 88 192 SER A C 1
ATOM 1542 O O . SER A 1 192 ? -26.047 6.918 9.836 1 88 192 SER A O 1
ATOM 1544 N N . PHE A 1 193 ? -25.953 9.07 9.359 1 91.88 193 PHE A N 1
ATOM 1545 C CA . PHE A 1 193 ? -24.578 9.188 9.82 1 91.88 193 PHE A CA 1
ATOM 1546 C C . PHE A 1 193 ? -24.484 8.914 11.32 1 91.88 193 PHE A C 1
ATOM 1548 O O . PHE A 1 193 ? -23.641 8.133 11.758 1 91.88 193 PHE A O 1
ATOM 1555 N N . ARG A 1 194 ? -25.406 9.539 12.016 1 89 194 ARG A N 1
ATOM 1556 C CA . ARG A 1 194 ? -25.406 9.375 13.469 1 89 194 ARG A CA 1
ATOM 1557 C C . ARG A 1 194 ? -25.656 7.922 13.852 1 89 194 ARG A C 1
ATOM 1559 O O . ARG A 1 194 ? -25.016 7.402 14.766 1 89 194 ARG A O 1
ATOM 1566 N N . ARG A 1 195 ? -26.516 7.309 13.219 1 89.12 195 ARG A N 1
ATOM 1567 C CA . ARG A 1 195 ? -26.828 5.906 13.477 1 89.12 195 ARG A CA 1
ATOM 1568 C C . ARG A 1 195 ? -25.594 5.023 13.242 1 89.12 195 ARG A C 1
ATOM 1570 O O . ARG A 1 195 ? -25.312 4.125 14.031 1 89.12 195 ARG A O 1
ATOM 1577 N N . ARG A 1 196 ? -24.922 5.254 12.172 1 87.75 196 ARG A N 1
ATOM 1578 C CA . ARG A 1 196 ? -23.734 4.48 11.836 1 87.75 196 ARG A CA 1
ATOM 1579 C C . ARG A 1 196 ? -22.641 4.645 12.898 1 87.75 196 ARG A C 1
ATOM 1581 O O . ARG A 1 196 ? -22.016 3.668 13.297 1 87.75 196 ARG A O 1
ATOM 1588 N N . ILE A 1 197 ? -22.469 5.879 13.289 1 88.81 197 ILE A N 1
ATOM 1589 C CA . ILE A 1 197 ? -21.438 6.191 14.281 1 88.81 197 ILE A CA 1
ATOM 1590 C C . ILE A 1 197 ? -21.781 5.527 15.609 1 88.81 197 ILE A C 1
ATOM 1592 O O . ILE A 1 197 ? -20.922 4.961 16.266 1 88.81 197 ILE A O 1
ATOM 1596 N N . GLU A 1 198 ? -23 5.602 15.969 1 87.06 198 GLU A N 1
ATOM 1597 C CA . GLU A 1 198 ? -23.469 4.996 17.219 1 87.06 198 GLU A CA 1
ATOM 1598 C C . GLU A 1 198 ? -23.281 3.479 17.188 1 87.06 198 GLU A C 1
ATOM 1600 O O . GLU A 1 198 ? -22.828 2.885 18.156 1 87.06 198 GLU A O 1
ATOM 1605 N N . GLN A 1 199 ? -23.625 2.922 16.109 1 86.5 199 GLN A N 1
ATOM 1606 C CA . GLN A 1 199 ? -23.516 1.476 15.961 1 86.5 199 GLN A CA 1
ATOM 1607 C C . GLN A 1 199 ? -22.062 1.026 16.031 1 86.5 199 GLN A C 1
ATOM 1609 O O . GLN A 1 199 ? -21.75 -0.038 16.578 1 86.5 199 GLN A O 1
ATOM 1614 N N . ALA A 1 200 ? -21.188 1.792 15.492 1 84.56 200 ALA A N 1
ATOM 1615 C CA . ALA A 1 200 ? -19.781 1.449 15.438 1 84.56 200 ALA A CA 1
ATOM 1616 C C . ALA A 1 200 ? -19.125 1.598 16.812 1 84.56 200 ALA A C 1
ATOM 1618 O O . ALA A 1 200 ? -18.094 0.99 17.078 1 84.56 200 ALA A O 1
ATOM 1619 N N . ASP A 1 201 ? -19.703 2.387 17.703 1 88.81 201 ASP A N 1
ATOM 1620 C CA . ASP A 1 201 ? -19.234 2.6 19.062 1 88.81 201 ASP A CA 1
ATOM 1621 C C . ASP A 1 201 ? -17.75 2.977 19.078 1 88.81 201 ASP A C 1
ATOM 1623 O O . ASP A 1 201 ? -16.953 2.359 19.797 1 88.81 201 ASP A O 1
ATOM 1627 N N . LEU A 1 202 ? -17.438 3.914 18.344 1 89.25 202 LEU A N 1
ATOM 1628 C CA . LEU A 1 202 ? -16.031 4.285 18.203 1 89.25 202 LEU A CA 1
ATOM 1629 C C . LEU A 1 202 ? -15.758 5.633 18.859 1 89.25 202 LEU A C 1
ATOM 1631 O O . LEU A 1 202 ? -14.609 6.09 18.891 1 89.25 202 LEU A O 1
ATOM 1635 N N . LEU A 1 203 ? -16.766 6.266 19.484 1 93.12 203 LEU A N 1
ATOM 1636 C CA . LEU A 1 203 ? -16.609 7.582 20.094 1 93.12 203 LEU A CA 1
ATOM 1637 C C . LEU A 1 203 ? -16.875 7.527 21.594 1 93.12 203 LEU A C 1
ATOM 1639 O O . LEU A 1 203 ? -17.672 6.723 22.062 1 93.12 203 LEU A O 1
ATOM 1643 N N . ILE A 1 204 ? -16.125 8.328 22.25 1 93.5 204 ILE A N 1
ATOM 1644 C CA . ILE A 1 204 ? -16.344 8.531 23.688 1 93.5 204 ILE A CA 1
ATOM 1645 C C . ILE A 1 204 ? -17 9.891 23.922 1 93.5 204 ILE A C 1
ATOM 1647 O O . ILE A 1 204 ? -16.453 10.922 23.531 1 93.5 204 ILE A O 1
ATOM 1651 N N . ASP A 1 205 ? -18.141 9.82 24.578 1 94 205 ASP A N 1
ATOM 1652 C CA . ASP A 1 205 ? -18.766 11.062 25 1 94 205 ASP A CA 1
ATOM 1653 C C . ASP A 1 205 ? -18 11.695 26.156 1 94 205 ASP A C 1
ATOM 1655 O O . ASP A 1 205 ? -17.844 11.094 27.219 1 94 205 ASP A O 1
ATOM 1659 N N . THR A 1 206 ? -17.484 12.914 25.969 1 94.69 206 THR A N 1
ATOM 1660 C CA . THR A 1 206 ? -16.656 13.555 26.984 1 94.69 206 THR A CA 1
ATOM 1661 C C . THR A 1 206 ? -17.516 14.094 28.125 1 94.69 206 THR A C 1
ATOM 1663 O O . THR A 1 206 ? -17 14.43 29.188 1 94.69 206 THR A O 1
ATOM 1666 N N . GLY A 1 207 ? -18.766 14.242 27.875 1 93.81 207 GLY A N 1
ATOM 1667 C CA . GLY A 1 207 ? -19.672 14.867 28.828 1 93.81 207 GLY A CA 1
ATOM 1668 C C . GLY A 1 207 ? -19.672 16.391 28.734 1 93.81 207 GLY A C 1
ATOM 1669 O O . GLY A 1 207 ? -20.453 17.047 29.422 1 93.81 207 GLY A O 1
ATOM 1670 N N . GLU A 1 208 ? -18.859 16.906 27.906 1 93.25 208 GLU A N 1
ATOM 1671 C CA . GLU A 1 208 ? -18.766 18.344 27.703 1 93.25 208 GLU A CA 1
ATOM 1672 C C . GLU A 1 208 ? -19.547 18.781 26.469 1 93.25 208 GLU A C 1
ATOM 1674 O O . GLU A 1 208 ? -19.859 17.953 25.609 1 93.25 208 GLU A O 1
ATOM 1679 N N . LYS A 1 209 ? -19.906 20.109 26.516 1 92.94 209 LYS A N 1
ATOM 1680 C CA . LYS A 1 209 ? -20.625 20.672 25.375 1 92.94 209 LYS A CA 1
ATOM 1681 C C . LYS A 1 209 ? -19.984 21.984 24.922 1 92.94 209 LYS A C 1
ATOM 1683 O O . LYS A 1 209 ? -19.266 22.625 25.688 1 92.94 209 LYS A O 1
ATOM 1688 N N . ARG A 1 210 ? -20.031 22.172 23.719 1 87.94 210 ARG A N 1
ATOM 1689 C CA . ARG A 1 210 ? -19.547 23.438 23.141 1 87.94 210 ARG A CA 1
ATOM 1690 C C . ARG A 1 210 ? -20.719 24.266 22.609 1 87.94 210 ARG A C 1
ATOM 1692 O O . ARG A 1 210 ? -21.578 23.734 21.891 1 87.94 210 ARG A O 1
ATOM 1699 N N . ALA A 1 211 ? -20.781 25.531 23.156 1 81.06 211 ALA A N 1
ATOM 1700 C CA . ALA A 1 211 ? -21.859 26.453 22.734 1 81.06 211 ALA A CA 1
ATOM 1701 C C . ALA A 1 211 ? -21.5 27.141 21.422 1 81.06 211 ALA A C 1
ATOM 1703 O O . ALA A 1 211 ? -20.453 27.766 21.297 1 81.06 211 ALA A O 1
ATOM 1704 N N . GLU A 1 212 ? -21.984 26.609 20.375 1 68.75 212 GLU A N 1
ATOM 1705 C CA . GLU A 1 212 ? -21.875 27.359 19.125 1 68.75 212 GLU A CA 1
ATOM 1706 C C . GLU A 1 212 ? -23.172 28.094 18.797 1 68.75 212 GLU A C 1
ATOM 1708 O O . GLU A 1 212 ? -24.109 28.094 19.594 1 68.75 212 GLU A O 1
ATOM 1713 N N . LYS A 1 213 ? -23.312 28.906 17.516 1 64.62 213 LYS A N 1
ATOM 1714 C CA . LYS A 1 213 ? -24.547 29.594 17.141 1 64.62 213 LYS A CA 1
ATOM 1715 C C . LYS A 1 213 ? -25.734 28.641 17.125 1 64.62 213 LYS A C 1
ATOM 1717 O O . LYS A 1 213 ? -25.875 27.844 16.188 1 64.62 213 LYS A O 1
ATOM 1722 N N . GLY A 1 214 ? -26.25 28.375 18.453 1 67.44 214 GLY A N 1
ATOM 1723 C CA . GLY A 1 214 ? -27.438 27.547 18.609 1 67.44 214 GLY A CA 1
ATOM 1724 C C . GLY A 1 214 ? -27.359 26.594 19.797 1 67.44 214 GLY A C 1
ATOM 1725 O O . GLY A 1 214 ? -26.734 26.922 20.812 1 67.44 214 GLY A O 1
ATOM 1726 N N . ARG A 1 215 ? -27.984 25.453 19.688 1 78.56 215 ARG A N 1
ATOM 1727 C CA . ARG A 1 215 ? -28.016 24.484 20.766 1 78.56 215 ARG A CA 1
ATOM 1728 C C . ARG A 1 215 ? -26.625 23.906 21.047 1 78.56 215 ARG A C 1
ATOM 1730 O O . ARG A 1 215 ? -25.875 23.641 20.109 1 78.56 215 ARG A O 1
ATOM 1737 N N . PRO A 1 216 ? -26.312 23.891 22.25 1 88.75 216 PRO A N 1
ATOM 1738 C CA . PRO A 1 216 ? -25 23.312 22.578 1 88.75 216 PRO A CA 1
ATOM 1739 C C . PRO A 1 216 ? -24.812 21.906 22.031 1 88.75 216 PRO A C 1
ATOM 1741 O O . PRO A 1 216 ? -25.766 21.109 22.016 1 88.75 216 PRO A O 1
ATOM 1744 N N . ALA A 1 217 ? -23.688 21.672 21.422 1 90.75 217 ALA A N 1
ATOM 1745 C CA . ALA A 1 217 ? -23.391 20.359 20.844 1 90.75 217 ALA A CA 1
ATOM 1746 C C . ALA A 1 217 ? -22.453 19.562 21.734 1 90.75 217 ALA A C 1
ATOM 1748 O O . A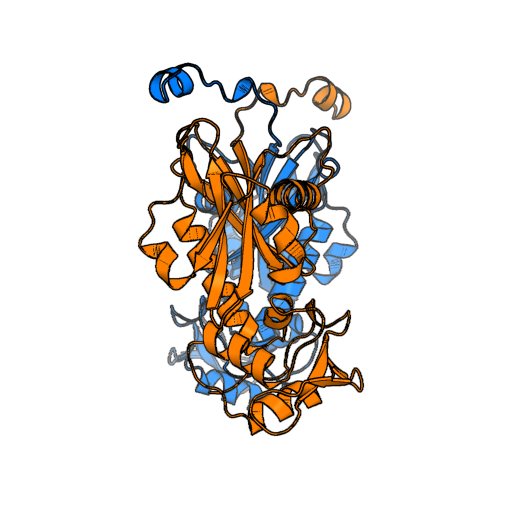LA A 1 217 ? -21.516 20.125 22.312 1 90.75 217 ALA A O 1
ATOM 1749 N N . SER A 1 218 ? -22.75 18.297 21.891 1 93.88 218 SER A N 1
ATOM 1750 C CA . SER A 1 218 ? -21.906 17.391 22.672 1 93.88 218 SER A CA 1
ATOM 1751 C C . SER A 1 218 ? -20.547 17.203 22.016 1 93.88 218 SER A C 1
ATOM 1753 O O . SER A 1 218 ? -20.422 17.203 20.797 1 93.88 218 SER A O 1
ATOM 1755 N N . LEU A 1 219 ? -19.531 17.047 22.859 1 95.75 219 LEU A N 1
ATOM 1756 C CA . LEU A 1 219 ? -18.172 16.828 22.406 1 95.75 219 LEU A CA 1
ATOM 1757 C C . LEU A 1 219 ? -17.766 15.375 22.547 1 95.75 219 LEU A C 1
ATOM 1759 O O . LEU A 1 219 ? -18.094 14.734 23.562 1 95.75 219 LEU A O 1
ATOM 1763 N N . TYR A 1 220 ? -17.078 14.898 21.516 1 95.69 220 TYR A N 1
ATOM 1764 C CA . TYR A 1 220 ? -16.656 13.508 21.469 1 95.69 220 TYR A CA 1
ATOM 1765 C C . TYR A 1 220 ? -15.156 13.383 21.234 1 95.69 220 TYR A C 1
ATOM 1767 O O . TYR A 1 220 ? -14.516 14.344 20.797 1 95.69 220 TYR A O 1
ATOM 1775 N N . ARG A 1 221 ? -14.648 12.203 21.625 1 95.06 221 ARG A N 1
ATOM 1776 C CA . ARG A 1 221 ? -13.273 11.828 21.281 1 95.06 221 ARG A CA 1
ATOM 1777 C C . ARG A 1 221 ? -13.234 10.445 20.641 1 95.06 221 ARG A C 1
ATOM 1779 O O . ARG A 1 221 ? -14.07 9.586 20.938 1 95.06 221 ARG A O 1
ATOM 1786 N N . LEU A 1 222 ? -12.172 10.227 19.828 1 93.12 222 LEU A N 1
ATOM 1787 C CA . LEU A 1 222 ? -12.016 8.922 19.188 1 93.12 222 LEU A CA 1
ATOM 1788 C C . LEU A 1 222 ? -11.523 7.879 20.172 1 93.12 222 LEU A C 1
ATOM 1790 O O . LEU A 1 222 ? -10.656 8.164 21 1 93.12 222 LEU A O 1
ATOM 1794 N N . LYS A 1 223 ? -12.055 6.652 20.031 1 90.56 223 LYS A N 1
ATOM 1795 C CA . LYS A 1 223 ? -11.492 5.535 20.781 1 90.56 223 LYS A CA 1
ATOM 1796 C C . LYS A 1 223 ? -10.156 5.086 20.188 1 90.56 223 LYS A C 1
ATOM 1798 O O . LYS A 1 223 ? -9.891 5.32 19 1 90.56 223 LYS A O 1
ATOM 1803 N N . LYS A 1 224 ? -9.336 4.418 20.969 1 78.94 224 LYS A N 1
ATOM 1804 C CA . LY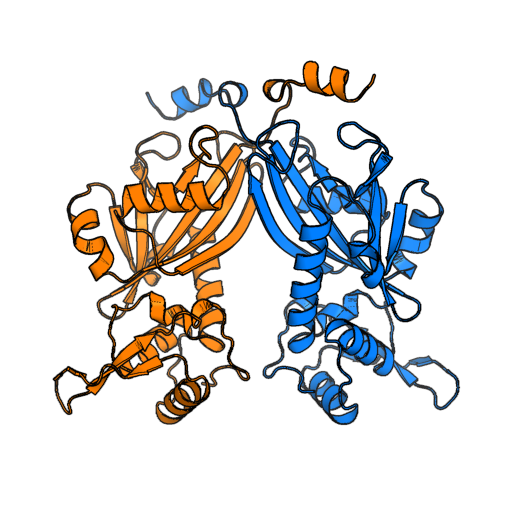S A 1 224 ? -8.016 3.965 20.547 1 78.94 224 LYS A CA 1
ATOM 1805 C C . LYS A 1 224 ? -8.117 3.008 19.359 1 78.94 224 LYS A C 1
ATOM 1807 O O . LYS A 1 224 ? -7.277 3.025 18.469 1 78.94 224 LYS A O 1
ATOM 1812 N N . SER A 1 225 ? -9.117 2.238 19.25 1 79.88 225 SER A N 1
ATOM 1813 C CA . SER A 1 225 ? -9.266 1.191 18.234 1 79.88 225 SER A CA 1
ATOM 1814 C C . SER A 1 225 ? -9.898 1.735 16.969 1 79.88 225 SER A C 1
ATOM 1816 O O . SER A 1 225 ? -10.078 0.997 15.992 1 79.88 225 SER A O 1
ATOM 1818 N N . SER A 1 226 ? -10.086 3.002 16.891 1 83.56 226 SER A N 1
ATOM 1819 C CA . SER A 1 226 ? -10.859 3.588 15.805 1 83.56 226 SER A CA 1
ATOM 1820 C C . SER A 1 226 ? -10.102 3.512 14.484 1 83.56 226 SER A C 1
ATOM 1822 O O . SER A 1 226 ? -10.719 3.439 13.414 1 83.56 226 SER A O 1
ATOM 1824 N N . ALA A 1 227 ? -8.836 3.471 14.523 1 83.38 227 ALA A N 1
ATOM 1825 C CA . ALA A 1 227 ? -8.031 3.473 13.305 1 83.38 227 ALA A CA 1
ATOM 1826 C C . ALA A 1 227 ? -8.195 2.168 12.531 1 83.38 227 ALA A C 1
ATOM 1828 O O . ALA A 1 227 ? -8.117 2.154 11.297 1 83.38 227 ALA A O 1
ATOM 1829 N N . ASP A 1 228 ? -8.57 1.113 13.203 1 82.38 228 ASP A N 1
ATOM 1830 C CA . ASP A 1 228 ? -8.586 -0.212 12.586 1 82.38 228 ASP A CA 1
ATOM 1831 C C . ASP A 1 228 ? -10.016 -0.666 12.297 1 82.38 228 ASP A C 1
ATOM 1833 O O . ASP A 1 228 ? -10.227 -1.693 11.648 1 82.38 228 ASP A O 1
ATOM 1837 N N . TYR A 1 229 ? -10.961 0.129 12.797 1 81 229 TYR A N 1
ATOM 1838 C CA . TYR A 1 229 ? -12.352 -0.287 12.648 1 81 229 TYR A CA 1
ATOM 1839 C C . TYR A 1 229 ? -12.875 0.036 11.258 1 81 229 TYR A C 1
ATOM 1841 O O . TYR A 1 229 ? -12.555 1.088 10.695 1 81 229 TYR A O 1
ATOM 1849 N N . ARG A 1 230 ? -13.688 -0.913 10.711 1 76.25 230 ARG A N 1
ATOM 1850 C CA . ARG A 1 230 ? -14.383 -0.716 9.445 1 76.25 230 ARG A CA 1
ATOM 1851 C C . ARG A 1 230 ? -15.883 -0.923 9.602 1 76.25 230 ARG A C 1
ATOM 1853 O O . ARG A 1 230 ? -16.312 -1.857 10.281 1 76.25 230 ARG A O 1
ATOM 1860 N N . PHE A 1 231 ? -16.609 -0.004 9.047 1 74.25 231 PHE A N 1
ATOM 1861 C CA . PHE A 1 231 ? -18.062 -0.146 9.07 1 74.25 231 PHE A CA 1
ATOM 1862 C C . PHE A 1 231 ? -18.5 -1.427 8.367 1 74.25 231 PHE A C 1
ATOM 1864 O O . PHE A 1 231 ? -17.875 -1.837 7.379 1 74.25 231 PHE A O 1
ATOM 1871 N N . ILE A 1 232 ? -19.469 -2.035 8.836 1 68.75 232 ILE A N 1
ATOM 1872 C CA . ILE A 1 232 ? -20.016 -3.229 8.203 1 68.75 232 ILE A CA 1
ATOM 1873 C C . ILE A 1 232 ? -20.562 -2.875 6.828 1 68.75 232 ILE A C 1
ATOM 1875 O O . ILE A 1 232 ? -20.422 -3.645 5.875 1 68.75 232 ILE A O 1
ATOM 1879 N N . ARG A 1 233 ? -21.203 -1.685 6.785 1 72.75 233 ARG A N 1
ATOM 1880 C CA . ARG A 1 233 ? -21.703 -1.121 5.539 1 72.75 233 ARG A CA 1
ATOM 1881 C C . ARG A 1 233 ? -21.156 0.283 5.309 1 72.75 233 ARG A C 1
ATOM 1883 O O . ARG A 1 233 ? -21.062 1.079 6.242 1 72.75 233 ARG A O 1
ATOM 1890 N N . ASN A 1 234 ? -20.922 0.524 4.043 1 74.06 234 ASN A N 1
ATOM 1891 C CA . ASN A 1 234 ? -20.422 1.851 3.689 1 74.06 234 ASN A CA 1
ATOM 1892 C C . ASN A 1 234 ? -21.469 2.93 3.969 1 74.06 234 ASN A C 1
ATOM 1894 O O . ASN A 1 234 ? -22.672 2.664 3.926 1 74.06 234 ASN A O 1
ATOM 1898 N N . LEU A 1 235 ? -20.922 4.133 4.328 1 77.06 235 LEU A N 1
ATOM 1899 C CA . LEU A 1 235 ? -21.812 5.289 4.395 1 77.06 235 LEU A CA 1
ATOM 1900 C C . LEU A 1 235 ? -22.5 5.52 3.055 1 77.06 235 LEU A C 1
ATOM 1902 O O . LEU A 1 235 ? -21.891 5.371 1.997 1 77.06 235 LEU A O 1
ATOM 1906 N N . GLU A 1 236 ? -23.828 5.66 3.078 1 73.25 236 GLU A N 1
ATOM 1907 C CA . GLU A 1 236 ? -24.625 5.906 1.879 1 73.25 236 GLU A CA 1
ATOM 1908 C C . GLU A 1 236 ? -24.984 7.379 1.749 1 73.25 236 GLU A C 1
ATOM 1910 O O . GLU A 1 236 ? -25.125 8.078 2.754 1 73.25 236 GLU A O 1
ATOM 1915 N N . PHE A 1 237 ? -24.938 7.914 0.506 1 69.5 237 PHE A N 1
ATOM 1916 C CA . PHE A 1 237 ? -25.328 9.297 0.244 1 69.5 237 PHE A CA 1
ATOM 1917 C C . PHE A 1 237 ? -26.359 9.359 -0.871 1 69.5 237 PHE A C 1
ATOM 1919 O O . PHE A 1 237 ? -26.484 8.43 -1.668 1 69.5 237 PHE A O 1
ATOM 1926 N N . MET B 1 1 ? 25.875 26.828 -6.02 1 75.31 1 MET B N 1
ATOM 1927 C CA . MET B 1 1 ? 25.969 25.766 -7.016 1 75.31 1 MET B CA 1
ATOM 1928 C C . MET B 1 1 ? 24.656 25.578 -7.746 1 75.31 1 MET B C 1
ATOM 1930 O O . MET B 1 1 ? 23.594 25.562 -7.121 1 75.31 1 MET B O 1
ATOM 1934 N N . ASN B 1 2 ? 24.641 25.734 -8.938 1 86.06 2 ASN B N 1
ATOM 1935 C CA . ASN B 1 2 ? 23.391 25.594 -9.68 1 86.06 2 ASN B CA 1
ATOM 1936 C C . ASN B 1 2 ? 23.016 24.125 -9.859 1 86.06 2 ASN B C 1
ATOM 1938 O O . ASN B 1 2 ? 23.797 23.234 -9.547 1 86.06 2 ASN B O 1
ATOM 1942 N N . GLU B 1 3 ? 21.859 23.875 -10.117 1 86.62 3 GLU B N 1
ATOM 1943 C CA . GLU B 1 3 ? 21.312 22.516 -10.164 1 86.62 3 GLU B CA 1
ATOM 1944 C C . GLU B 1 3 ? 22.062 21.656 -11.188 1 86.62 3 GLU B C 1
ATOM 1946 O O . GLU B 1 3 ? 22.297 20.469 -10.953 1 86.62 3 GLU B O 1
ATOM 1951 N N . GLN B 1 4 ? 22.406 22.297 -12.297 1 84.19 4 GLN B N 1
ATOM 1952 C CA . GLN B 1 4 ? 23.141 21.578 -13.344 1 84.19 4 GLN B CA 1
ATOM 1953 C C . GLN B 1 4 ? 24.469 21.047 -12.82 1 84.19 4 GLN B C 1
ATOM 1955 O O . GLN B 1 4 ? 24.828 19.891 -13.062 1 84.19 4 GLN B O 1
ATOM 1960 N N . ASN B 1 5 ? 25.203 21.938 -12.156 1 83.56 5 ASN B N 1
ATOM 1961 C CA . ASN B 1 5 ? 26.469 21.547 -11.57 1 83.56 5 ASN B CA 1
ATOM 1962 C C . ASN B 1 5 ? 26.297 20.469 -10.5 1 83.56 5 ASN B C 1
ATOM 1964 O O . ASN B 1 5 ? 27.094 19.531 -10.414 1 83.56 5 ASN B O 1
ATOM 1968 N N . PHE B 1 6 ? 25.312 20.672 -9.711 1 83.81 6 PHE B N 1
ATOM 1969 C CA . PHE B 1 6 ? 25.016 19.672 -8.695 1 83.81 6 PHE B CA 1
ATOM 1970 C C . PHE B 1 6 ? 24.797 18.297 -9.32 1 83.81 6 PHE B C 1
ATOM 1972 O O . PHE B 1 6 ? 25.406 17.312 -8.898 1 83.81 6 PHE B O 1
ATOM 1979 N N . LEU B 1 7 ? 23.984 18.234 -10.344 1 82.44 7 LEU B N 1
ATOM 1980 C CA . LEU B 1 7 ? 23.625 16.969 -10.977 1 82.44 7 LEU B CA 1
ATOM 1981 C C . LEU B 1 7 ? 24.828 16.359 -11.688 1 82.44 7 LEU B C 1
ATOM 1983 O O . LEU B 1 7 ? 24.984 15.133 -11.727 1 82.44 7 LEU B O 1
ATOM 1987 N N . ALA B 1 8 ? 25.625 17.219 -12.195 1 80.81 8 ALA B N 1
ATOM 1988 C CA . ALA B 1 8 ? 26.812 16.75 -12.93 1 80.81 8 ALA B CA 1
ATOM 1989 C C . ALA B 1 8 ? 27.797 16.062 -11.984 1 80.81 8 ALA B C 1
ATOM 1991 O O . ALA B 1 8 ? 28.531 15.164 -12.398 1 80.81 8 ALA B O 1
ATOM 1992 N N . ASN B 1 9 ? 27.688 16.469 -10.695 1 80.62 9 ASN B N 1
ATOM 1993 C CA . ASN B 1 9 ? 28.672 15.961 -9.742 1 80.62 9 ASN B CA 1
ATOM 1994 C C . ASN B 1 9 ? 28.062 14.945 -8.789 1 80.62 9 ASN B C 1
ATOM 1996 O O . ASN B 1 9 ? 28.734 14.43 -7.898 1 80.62 9 ASN B O 1
ATOM 2000 N N . TYR B 1 10 ? 26.797 14.781 -9.047 1 79.81 10 TYR B N 1
ATOM 2001 C CA . TYR B 1 10 ? 26.109 13.836 -8.172 1 79.81 10 TYR B CA 1
ATOM 2002 C C . TYR B 1 10 ? 26.406 12.398 -8.57 1 79.81 10 TYR B C 1
ATOM 2004 O O . TYR B 1 10 ? 26.203 12.016 -9.727 1 79.81 10 TYR B O 1
ATOM 2012 N N . ASN B 1 11 ? 26.953 11.625 -7.605 1 74.88 11 ASN B N 1
ATOM 2013 C CA . ASN B 1 11 ? 27.188 10.195 -7.789 1 74.88 11 ASN B CA 1
ATOM 2014 C C . ASN B 1 11 ? 26.5 9.367 -6.715 1 74.88 11 ASN B C 1
ATOM 2016 O O . ASN B 1 11 ? 26.906 9.383 -5.551 1 74.88 11 ASN B O 1
ATOM 2020 N N . ARG B 1 12 ? 25.469 8.656 -7.152 1 75.31 12 ARG B N 1
ATOM 2021 C CA . ARG B 1 12 ? 24.656 7.855 -6.238 1 75.31 12 ARG B CA 1
ATOM 2022 C C . ARG B 1 12 ? 25.531 6.906 -5.426 1 75.31 12 ARG B C 1
ATOM 2024 O O . ARG B 1 12 ? 25.234 6.609 -4.27 1 75.31 12 ARG B O 1
ATOM 2031 N N . ARG B 1 13 ? 26.562 6.438 -5.906 1 74.81 13 ARG B N 1
ATOM 2032 C CA . ARG B 1 13 ? 27.422 5.441 -5.27 1 74.81 13 ARG B CA 1
ATOM 2033 C C . ARG B 1 13 ? 28.141 6.031 -4.062 1 74.81 13 ARG B C 1
ATOM 2035 O O . ARG B 1 13 ? 28.688 5.297 -3.234 1 74.81 13 ARG B O 1
ATOM 2042 N N . ASP B 1 14 ? 28.047 7.371 -4.02 1 75 14 ASP B N 1
ATOM 2043 C CA . ASP B 1 14 ? 28.703 8.047 -2.904 1 75 14 ASP B CA 1
ATOM 2044 C C . ASP B 1 14 ? 27.844 7.977 -1.643 1 75 14 ASP B C 1
ATOM 2046 O O . ASP B 1 14 ? 28.328 8.281 -0.546 1 75 14 ASP B O 1
ATOM 2050 N N . PHE B 1 15 ? 26.609 7.551 -1.841 1 76.06 15 PHE B N 1
ATOM 2051 C CA . PHE B 1 15 ? 25.672 7.504 -0.726 1 76.06 15 PHE B CA 1
ATOM 2052 C C . PHE B 1 15 ? 25.188 6.082 -0.491 1 76.06 15 PHE B C 1
ATOM 2054 O O . PHE B 1 15 ? 24.875 5.359 -1.443 1 76.06 15 PHE B O 1
ATOM 2061 N N . LEU B 1 16 ? 25.375 5.648 0.747 1 75.75 16 LEU B N 1
ATOM 2062 C CA . LEU B 1 16 ? 24.812 4.34 1.085 1 75.75 16 LEU B CA 1
ATOM 2063 C C . LEU B 1 16 ? 23.281 4.383 1.073 1 75.75 16 LEU B C 1
ATOM 2065 O O . LEU B 1 16 ? 22.688 5.281 1.656 1 75.75 16 LEU B O 1
ATOM 2069 N N . SER B 1 17 ? 22.734 3.514 0.237 1 83.94 17 SER B N 1
ATOM 2070 C CA . SER B 1 17 ? 21.297 3.367 0.17 1 83.94 17 SER B CA 1
ATOM 2071 C C . SER B 1 17 ? 20.859 1.931 0.462 1 83.94 17 SER B C 1
ATOM 2073 O O . SER B 1 17 ? 21.594 0.987 0.15 1 83.94 17 SER B O 1
ATOM 2075 N N . PRO B 1 18 ? 19.719 1.835 1.091 1 90.5 18 PRO B N 1
ATOM 2076 C CA . PRO B 1 18 ? 19.203 0.476 1.292 1 90.5 18 PRO B CA 1
ATOM 2077 C C . PRO B 1 18 ? 19.109 -0.32 -0.008 1 90.5 18 PRO B C 1
ATOM 2079 O O . PRO B 1 18 ? 18.953 0.264 -1.084 1 90.5 18 PRO B O 1
ATOM 2082 N N . LEU B 1 19 ? 19.25 -1.617 0.139 1 91.94 19 LEU B N 1
ATOM 2083 C CA . LEU B 1 19 ? 18.906 -2.498 -0.975 1 91.94 19 LEU B CA 1
ATOM 2084 C C . LEU B 1 19 ? 17.422 -2.42 -1.302 1 91.94 19 LEU B C 1
ATOM 2086 O O . LEU B 1 19 ? 16.594 -2.264 -0.403 1 91.94 19 LEU B O 1
ATOM 2090 N N . ILE B 1 20 ? 17.156 -2.52 -2.58 1 94.06 20 ILE B N 1
ATOM 2091 C CA . ILE B 1 20 ? 15.75 -2.516 -2.988 1 94.06 20 ILE B CA 1
ATOM 2092 C C . ILE B 1 20 ? 15.445 -3.781 -3.785 1 94.06 20 ILE B C 1
ATOM 2094 O O . ILE B 1 20 ? 16.094 -4.066 -4.789 1 94.06 20 ILE B O 1
ATOM 2098 N N . THR B 1 21 ? 14.492 -4.512 -3.293 1 95.69 21 THR B N 1
ATOM 2099 C CA . THR B 1 21 ? 14.008 -5.688 -4.008 1 95.69 21 THR B CA 1
ATOM 2100 C C . THR B 1 21 ? 12.5 -5.598 -4.23 1 95.69 21 THR B C 1
ATOM 2102 O O . THR B 1 21 ? 11.828 -4.762 -3.621 1 95.69 21 THR B O 1
ATOM 2105 N N . VAL B 1 22 ? 12.047 -6.34 -5.152 1 97.62 22 VAL B N 1
ATOM 2106 C CA . VAL B 1 22 ? 10.625 -6.605 -5.344 1 97.62 22 VAL B CA 1
ATOM 2107 C C . VAL B 1 22 ? 10.336 -8.078 -5.062 1 97.62 22 VAL B C 1
ATOM 2109 O O . VAL B 1 22 ? 11.109 -8.953 -5.453 1 97.62 22 VAL B O 1
ATOM 2112 N N . ASP B 1 23 ? 9.289 -8.32 -4.305 1 98.06 23 ASP B N 1
ATOM 2113 C CA . ASP B 1 23 ? 8.797 -9.672 -4.051 1 98.06 23 ASP B CA 1
ATOM 2114 C C . ASP B 1 23 ? 7.32 -9.797 -4.422 1 98.06 23 ASP B C 1
ATOM 2116 O O . ASP B 1 23 ? 6.598 -8.797 -4.441 1 98.06 23 ASP B O 1
ATOM 2120 N N . SER B 1 24 ? 6.938 -10.992 -4.707 1 98.25 24 SER B N 1
ATOM 2121 C CA . SER B 1 24 ? 5.539 -11.18 -5.074 1 98.25 24 SER B CA 1
ATOM 2122 C C . SER B 1 24 ? 4.957 -12.43 -4.426 1 98.25 24 SER B C 1
ATOM 2124 O O . SER B 1 24 ? 5.602 -13.477 -4.406 1 98.25 24 SER B O 1
ATOM 2126 N N . VAL B 1 25 ? 3.832 -12.281 -3.879 1 98.62 25 VAL B N 1
ATOM 2127 C CA . VAL B 1 25 ? 3.031 -13.406 -3.408 1 98.62 25 VAL B CA 1
ATOM 2128 C C . VAL B 1 25 ? 2.02 -13.805 -4.48 1 98.62 25 VAL B C 1
ATOM 2130 O O . VAL B 1 25 ? 0.964 -13.18 -4.609 1 98.62 25 VAL B O 1
ATOM 2133 N N . LEU B 1 26 ? 2.338 -14.805 -5.238 1 97.94 26 LEU B N 1
ATOM 2134 C CA . LEU B 1 26 ? 1.476 -15.289 -6.309 1 97.94 26 LEU B CA 1
ATOM 2135 C C . LEU B 1 26 ? 0.616 -16.453 -5.836 1 97.94 26 LEU B C 1
ATOM 2137 O O . LEU B 1 26 ? 1.141 -17.5 -5.465 1 97.94 26 LEU B O 1
ATOM 2141 N N . PHE B 1 27 ? -0.698 -16.234 -5.871 1 97.75 27 PHE B N 1
ATOM 2142 C CA . PHE B 1 27 ? -1.638 -17.266 -5.43 1 97.75 27 PHE B CA 1
ATOM 2143 C C . PHE B 1 27 ? -2.297 -17.953 -6.621 1 97.75 27 PHE B C 1
ATOM 2145 O O . PHE B 1 27 ? -2.426 -17.344 -7.691 1 97.75 27 PHE B O 1
ATOM 2152 N N . THR B 1 28 ? -2.707 -19.156 -6.398 1 96.44 28 THR B N 1
ATOM 2153 C CA . THR B 1 28 ? -3.6 -19.891 -7.289 1 96.44 28 THR B CA 1
ATOM 2154 C C . THR B 1 28 ? -4.605 -20.703 -6.484 1 96.44 28 THR B C 1
ATOM 2156 O O . THR B 1 28 ? -4.449 -20.875 -5.273 1 96.44 28 THR B O 1
ATOM 2159 N N . TYR B 1 29 ? -5.664 -21.016 -7.152 1 95.19 29 TYR B N 1
ATOM 2160 C CA . TYR B 1 29 ? -6.633 -21.953 -6.605 1 95.19 29 TYR B CA 1
ATOM 2161 C C . TYR B 1 29 ? -6.641 -23.266 -7.398 1 95.19 29 TYR B C 1
ATOM 2163 O O . TYR B 1 29 ? -6.949 -23.266 -8.594 1 95.19 29 TYR B O 1
ATOM 2171 N N . HIS B 1 30 ? -6.281 -24.312 -6.637 1 93.69 30 HIS B N 1
ATOM 2172 C CA . HIS B 1 30 ? -6.184 -25.609 -7.301 1 93.69 30 HIS B CA 1
ATOM 2173 C C . HIS B 1 30 ? -6.504 -26.75 -6.332 1 93.69 30 HIS B C 1
ATOM 2175 O O . HIS B 1 30 ? -6.008 -26.766 -5.203 1 93.69 30 HIS B O 1
ATOM 2181 N N . GLU B 1 31 ? -7.387 -27.719 -6.797 1 91.38 31 GLU B N 1
ATOM 2182 C CA . GLU B 1 31 ? -7.777 -28.906 -6.027 1 91.38 31 GLU B CA 1
ATOM 2183 C C . GLU B 1 31 ? -8.383 -28.5 -4.68 1 91.38 31 GLU B C 1
ATOM 2185 O O . GLU B 1 31 ? -8.008 -29.047 -3.641 1 91.38 31 GLU B O 1
ATOM 2190 N N . GLY B 1 32 ? -9.078 -27.469 -4.672 1 90.38 32 GLY B N 1
ATOM 2191 C CA . GLY B 1 32 ? -9.836 -27.062 -3.502 1 90.38 32 GLY B CA 1
ATOM 2192 C C . GLY B 1 32 ? -9 -26.312 -2.479 1 90.38 32 GLY B C 1
ATOM 2193 O O . GLY B 1 32 ? -9.414 -26.156 -1.327 1 90.38 32 GLY B O 1
ATOM 2194 N N . GLN B 1 33 ? -7.816 -25.891 -2.926 1 94.25 33 GLN B N 1
ATOM 2195 C CA . GLN B 1 33 ? -6.938 -25.203 -1.98 1 94.25 33 GLN B CA 1
ATOM 2196 C C . GLN B 1 33 ? -6.363 -23.922 -2.584 1 94.25 33 GLN B C 1
ATOM 2198 O O . GLN B 1 33 ? -6.094 -23.875 -3.785 1 94.25 33 GLN B O 1
ATOM 2203 N N . LEU B 1 34 ? -6.234 -22.969 -1.709 1 95.19 34 LEU B N 1
ATOM 2204 C CA . LEU B 1 34 ? -5.422 -21.797 -2.062 1 95.19 34 LEU B CA 1
ATOM 2205 C C . LEU B 1 34 ? -3.938 -22.109 -1.897 1 95.19 34 LEU B C 1
ATOM 2207 O O . LEU B 1 34 ? -3.52 -22.641 -0.866 1 95.19 34 LEU B O 1
ATOM 2211 N N . LYS B 1 35 ? -3.166 -21.875 -2.916 1 97.06 35 LYS B N 1
ATOM 2212 C CA . LYS B 1 35 ? -1.735 -22.172 -2.891 1 97.06 35 LYS B CA 1
ATOM 2213 C C . LYS B 1 35 ? -0.914 -20.938 -3.242 1 97.06 35 LYS B C 1
ATOM 2215 O O . LYS B 1 35 ? -1.415 -20.016 -3.891 1 97.06 35 LYS B O 1
ATOM 2220 N N . VAL B 1 36 ? 0.298 -20.922 -2.775 1 97.75 36 VAL B N 1
ATOM 2221 C CA . VAL B 1 36 ? 1.227 -19.828 -3.059 1 97.75 36 VAL B CA 1
ATOM 2222 C C . VAL B 1 36 ? 2.463 -20.375 -3.77 1 97.75 36 VAL B C 1
ATOM 2224 O O . VAL B 1 36 ? 2.943 -21.469 -3.445 1 97.75 36 VAL B O 1
ATOM 2227 N N . LEU B 1 37 ? 2.969 -19.625 -4.73 1 97.06 37 LEU B N 1
ATOM 2228 C CA . LEU B 1 37 ? 4.148 -20.031 -5.484 1 97.06 37 LEU B CA 1
ATOM 2229 C C . LEU B 1 37 ? 5.422 -19.734 -4.703 1 97.06 37 LEU B C 1
ATOM 2231 O O . LEU B 1 37 ? 5.617 -18.609 -4.219 1 97.06 37 LEU B O 1
ATOM 2235 N N . LEU B 1 38 ? 6.27 -20.719 -4.547 1 97.12 38 LEU B N 1
ATOM 2236 C CA . LEU B 1 38 ? 7.582 -20.547 -3.932 1 97.12 38 LEU B CA 1
ATOM 2237 C C . LEU B 1 38 ? 8.695 -20.953 -4.895 1 97.12 38 LEU B C 1
ATOM 2239 O O . LEU B 1 38 ? 8.484 -21.797 -5.762 1 97.12 38 LEU B O 1
ATOM 2243 N N . VAL B 1 39 ? 9.781 -20.328 -4.738 1 95.88 39 VAL B N 1
ATOM 2244 C CA . VAL B 1 39 ? 10.969 -20.609 -5.543 1 95.88 39 VAL B CA 1
ATOM 2245 C C . VAL B 1 39 ? 12.156 -20.906 -4.629 1 95.88 39 VAL B C 1
ATOM 2247 O O . VAL B 1 39 ? 12.336 -20.234 -3.602 1 95.88 39 VAL B O 1
ATOM 2250 N N . GLU B 1 40 ? 12.945 -21.875 -5.008 1 95.12 40 GLU B N 1
ATOM 2251 C CA . GLU B 1 40 ? 14.156 -22.156 -4.25 1 95.12 40 GLU B CA 1
ATOM 2252 C C . GLU B 1 40 ? 15.273 -21.188 -4.602 1 95.12 40 GLU B C 1
ATOM 2254 O O . GLU B 1 40 ? 15.578 -20.984 -5.777 1 95.12 40 GLU B O 1
ATOM 2259 N N . ARG B 1 41 ? 15.898 -20.625 -3.604 1 93.81 41 ARG B N 1
ATOM 2260 C CA . ARG B 1 41 ? 16.953 -19.641 -3.84 1 93.81 41 ARG B CA 1
ATOM 2261 C C . ARG B 1 41 ? 18.234 -20.312 -4.328 1 93.81 41 ARG B C 1
ATOM 2263 O O . ARG B 1 41 ? 18.719 -21.25 -3.705 1 93.81 41 ARG B O 1
ATOM 2270 N N . ALA B 1 42 ? 18.766 -19.703 -5.301 1 90.06 42 ALA B N 1
ATOM 2271 C CA . ALA B 1 42 ? 19.953 -20.266 -5.934 1 90.06 42 ALA B CA 1
ATOM 2272 C C . ALA B 1 42 ? 21.219 -19.609 -5.387 1 90.06 42 ALA B C 1
ATOM 2274 O O . ALA B 1 42 ? 22.312 -20.156 -5.527 1 90.06 42 ALA B O 1
ATOM 2275 N N . ASN B 1 43 ? 21.062 -18.469 -4.758 1 89.81 43 ASN B N 1
ATOM 2276 C CA . ASN B 1 43 ? 22.234 -17.672 -4.348 1 89.81 43 ASN B CA 1
ATOM 2277 C C . ASN B 1 43 ? 22.156 -17.312 -2.867 1 89.81 43 ASN B C 1
ATOM 2279 O O . ASN B 1 43 ? 21.078 -17.328 -2.268 1 89.81 43 ASN B O 1
ATOM 2283 N N . HIS B 1 44 ? 23.359 -17.031 -2.424 1 91.38 44 HIS B N 1
ATOM 2284 C CA . HIS B 1 44 ? 23.438 -16.5 -1.068 1 91.38 44 HIS B CA 1
ATOM 2285 C C . HIS B 1 44 ? 22.891 -15.078 -1.006 1 91.38 44 HIS B C 1
ATOM 2287 O O . HIS B 1 44 ? 22.984 -14.336 -1.984 1 91.38 44 HIS B O 1
ATOM 2293 N N . PRO B 1 45 ? 22.391 -14.672 0.106 1 93.06 45 PRO B N 1
ATOM 2294 C CA . PRO B 1 45 ? 22.188 -15.445 1.331 1 93.06 45 PRO B CA 1
ATOM 2295 C C . PRO B 1 45 ? 20.969 -16.359 1.257 1 93.06 45 PRO B C 1
ATOM 2297 O O . PRO B 1 45 ? 20.188 -16.281 0.3 1 93.06 45 PRO B O 1
ATOM 2300 N N . GLU B 1 46 ? 20.844 -17.266 2.234 1 93.25 46 GLU B N 1
ATOM 2301 C CA . GLU B 1 46 ? 19.719 -18.172 2.381 1 93.25 46 GLU B CA 1
ATOM 2302 C C . GLU B 1 46 ? 19.609 -19.109 1.179 1 93.25 46 GLU B C 1
ATOM 2304 O O . GLU B 1 46 ? 18.5 -19.422 0.732 1 93.25 46 GLU B O 1
ATOM 2309 N N . LYS B 1 47 ? 20.766 -19.422 0.588 1 93.19 47 LYS B N 1
ATOM 2310 C CA . LYS B 1 47 ? 20.797 -20.344 -0.534 1 93.19 47 LYS B CA 1
ATOM 2311 C C . LYS B 1 47 ? 20.125 -21.672 -0.166 1 93.19 47 LYS B C 1
ATOM 2313 O O . LYS B 1 47 ? 20.375 -22.219 0.913 1 93.19 47 LYS B O 1
ATOM 2318 N N . GLY B 1 48 ? 19.25 -22.156 -1.062 1 93.62 48 GLY B N 1
ATOM 2319 C CA . GLY B 1 48 ? 18.594 -23.438 -0.863 1 93.62 48 GLY B CA 1
ATOM 2320 C C . GLY B 1 48 ? 17.266 -23.344 -0.153 1 93.62 48 GLY B C 1
ATOM 2321 O O . GLY B 1 48 ? 16.469 -24.281 -0.166 1 93.62 48 GLY B O 1
ATOM 2322 N N . LYS B 1 49 ? 16.984 -22.25 0.445 1 96 49 LYS B N 1
ATOM 2323 C CA . LYS B 1 49 ? 15.695 -22.031 1.09 1 96 49 LYS B CA 1
ATOM 2324 C C . LYS B 1 49 ? 14.625 -21.656 0.069 1 96 49 LYS B C 1
ATOM 2326 O O . LYS B 1 49 ? 14.93 -21.109 -0.985 1 96 49 LYS B O 1
ATOM 2331 N N . TRP B 1 50 ? 13.461 -22 0.454 1 97 50 TRP B N 1
ATOM 2332 C CA . TRP B 1 50 ? 12.328 -21.562 -0.351 1 97 50 TRP B CA 1
ATOM 2333 C C . TRP B 1 50 ? 11.914 -20.141 0.014 1 97 50 TRP B C 1
ATOM 2335 O O . TRP B 1 50 ? 12 -19.75 1.179 1 97 50 TRP B O 1
ATOM 2345 N N . GLY B 1 51 ? 11.492 -19.391 -1.009 1 97.31 51 GLY B N 1
ATOM 2346 C CA . GLY B 1 51 ? 11 -18.031 -0.805 1 97.31 51 GLY B CA 1
ATOM 2347 C C . GLY B 1 51 ? 10.109 -17.547 -1.931 1 97.31 51 GLY B C 1
ATOM 2348 O O . GLY B 1 51 ? 9.664 -18.328 -2.766 1 97.31 51 GLY B O 1
ATOM 2349 N N . LEU B 1 52 ? 9.828 -16.312 -1.867 1 97.94 52 LEU B N 1
ATOM 2350 C CA . LEU B 1 52 ? 8.961 -15.695 -2.861 1 97.94 52 LEU B CA 1
ATOM 2351 C C . LEU B 1 52 ? 9.727 -15.391 -4.141 1 97.94 52 LEU B C 1
ATOM 2353 O O . LEU B 1 52 ? 10.914 -15.07 -4.098 1 97.94 52 LEU B O 1
ATOM 2357 N N . PRO B 1 53 ? 9.031 -15.555 -5.262 1 96.56 53 PRO B N 1
ATOM 2358 C CA . PRO B 1 53 ? 9.664 -15 -6.457 1 96.56 53 PRO B CA 1
ATOM 2359 C C . PRO B 1 53 ? 9.891 -13.492 -6.359 1 96.56 53 PRO B C 1
ATOM 2361 O O . PRO B 1 53 ? 9.008 -12.766 -5.895 1 96.56 53 PRO B O 1
ATOM 2364 N N . GLY B 1 54 ? 10.969 -13.094 -6.77 1 95.12 54 GLY B N 1
ATOM 2365 C CA . GLY B 1 54 ? 11.344 -11.695 -6.703 1 95.12 54 GLY B CA 1
ATOM 2366 C C . GLY B 1 54 ? 12.812 -11.445 -7.016 1 95.12 54 GLY B C 1
ATOM 2367 O O . GLY B 1 54 ? 13.477 -12.305 -7.605 1 95.12 54 GLY B O 1
ATOM 2368 N N . GLY B 1 55 ? 13.305 -10.242 -6.668 1 94.38 55 GLY B N 1
ATOM 2369 C CA . GLY B 1 55 ? 14.695 -9.898 -6.926 1 94.38 55 GLY B CA 1
ATOM 2370 C C . GLY B 1 55 ? 14.93 -8.406 -7.004 1 94.38 55 GLY B C 1
ATOM 2371 O O . GLY B 1 55 ? 14.078 -7.613 -6.594 1 94.38 55 GLY B O 1
ATOM 2372 N N . PHE B 1 56 ? 16.094 -8.109 -7.473 1 93.94 56 PHE B N 1
ATOM 2373 C CA . PHE B 1 56 ? 16.531 -6.719 -7.547 1 93.94 56 PHE B CA 1
ATOM 2374 C C . PHE B 1 56 ? 15.945 -6.043 -8.781 1 93.94 56 PHE B C 1
ATOM 2376 O O . PHE B 1 56 ? 15.695 -6.695 -9.797 1 93.94 56 PHE B O 1
ATOM 2383 N N . VAL B 1 57 ? 15.719 -4.73 -8.641 1 94.38 57 VAL B N 1
ATOM 2384 C CA . VAL B 1 57 ? 15.414 -3.906 -9.805 1 94.38 57 VAL B CA 1
ATOM 2385 C C . VAL B 1 57 ? 16.594 -3.912 -10.773 1 94.38 57 VAL B C 1
ATOM 2387 O O . VAL B 1 57 ? 17.75 -3.736 -10.359 1 94.38 57 VAL B O 1
ATOM 2390 N N . ASP B 1 58 ? 16.422 -4.258 -11.969 1 93.56 58 ASP B N 1
ATOM 2391 C CA . ASP B 1 58 ? 17.391 -4.102 -13.039 1 93.56 58 ASP B CA 1
ATOM 2392 C C . ASP B 1 58 ? 17.203 -2.766 -13.758 1 93.56 58 ASP B C 1
ATOM 2394 O O . ASP B 1 58 ? 16.375 -2.65 -14.656 1 93.56 58 ASP B O 1
ATOM 2398 N N . GLU B 1 59 ? 17.969 -1.827 -13.445 1 92.69 59 GLU B N 1
ATOM 2399 C CA . GLU B 1 59 ? 17.781 -0.456 -13.906 1 92.69 59 GLU B CA 1
ATOM 2400 C C . GLU B 1 59 ? 17.953 -0.354 -15.414 1 92.69 59 GLU B C 1
ATOM 2402 O O . GLU B 1 59 ? 17.547 0.641 -16.031 1 92.69 59 GLU B O 1
ATOM 2407 N N . THR B 1 60 ? 18.547 -1.355 -16.031 1 92.94 60 THR B N 1
ATOM 2408 C CA . THR B 1 60 ? 18.719 -1.349 -17.469 1 92.94 60 THR B CA 1
ATOM 2409 C C . THR B 1 60 ? 17.484 -1.909 -18.172 1 92.94 60 THR B C 1
ATOM 2411 O O . THR B 1 60 ? 17.203 -1.554 -19.328 1 92.94 60 THR B O 1
ATOM 2414 N N . GLN B 1 61 ? 16.719 -2.752 -17.484 1 94 61 GLN B N 1
ATOM 2415 C CA . GLN B 1 61 ? 15.594 -3.436 -18.109 1 94 61 GLN B CA 1
ATOM 2416 C C . GLN B 1 61 ? 14.266 -2.889 -17.594 1 94 61 GLN B C 1
ATOM 2418 O O . GLN B 1 61 ? 13.273 -2.852 -18.328 1 94 61 GLN B O 1
ATOM 2423 N N . ASP B 1 62 ? 14.258 -2.504 -16.359 1 96.38 62 ASP B N 1
ATOM 2424 C CA . ASP B 1 62 ? 13.016 -2.121 -15.703 1 96.38 62 ASP B CA 1
ATOM 2425 C C . ASP B 1 62 ? 12.82 -0.607 -15.719 1 96.38 62 ASP B C 1
ATOM 2427 O O . ASP B 1 62 ? 13.672 0.139 -15.234 1 96.38 62 ASP B O 1
ATOM 2431 N N . ASN B 1 63 ? 11.68 -0.183 -16.219 1 96.62 63 ASN B N 1
ATOM 2432 C CA . ASN B 1 63 ? 11.383 1.244 -16.234 1 96.62 63 ASN B CA 1
ATOM 2433 C C . ASN B 1 63 ? 10.641 1.672 -14.961 1 96.62 63 ASN B C 1
ATOM 2435 O O . ASN B 1 63 ? 10.57 2.863 -14.656 1 96.62 63 ASN B O 1
ATOM 2439 N N . CYS B 1 64 ? 10.055 0.737 -14.297 1 97.81 64 CYS B N 1
ATOM 2440 C CA . CYS B 1 64 ? 9.344 0.967 -13.047 1 97.81 64 CYS B CA 1
ATOM 2441 C C . CYS B 1 64 ? 9.273 -0.308 -12.211 1 97.81 64 CYS B C 1
ATOM 2443 O O . CYS B 1 64 ? 9.75 -1.36 -12.641 1 97.81 64 CYS B O 1
ATOM 2445 N N . LEU B 1 65 ? 8.75 -0.201 -11.023 1 97.94 65 LEU B N 1
ATOM 2446 C CA . LEU B 1 65 ? 8.641 -1.334 -10.109 1 97.94 65 LEU B CA 1
ATOM 2447 C C . LEU B 1 65 ? 7.777 -2.438 -10.711 1 97.94 65 LEU B C 1
ATOM 2449 O O . LEU B 1 65 ? 8.078 -3.623 -10.547 1 97.94 65 LEU B O 1
ATOM 2453 N N . GLU B 1 66 ? 6.75 -2.088 -11.406 1 97.31 66 GLU B N 1
ATOM 2454 C CA . GLU B 1 66 ? 5.855 -3.057 -12.031 1 97.31 66 GLU B CA 1
ATOM 2455 C C . GLU B 1 66 ? 6.582 -3.887 -13.086 1 97.31 66 GLU B C 1
ATOM 2457 O O . GLU B 1 66 ? 6.359 -5.094 -13.195 1 97.31 66 GLU B O 1
ATOM 2462 N N . ASP B 1 67 ? 7.434 -3.236 -13.812 1 97.5 67 ASP B N 1
ATOM 2463 C CA . ASP B 1 67 ? 8.234 -3.979 -14.781 1 97.5 67 ASP B CA 1
ATOM 2464 C C . ASP B 1 67 ? 9.062 -5.062 -14.094 1 97.5 67 ASP B C 1
ATOM 2466 O O . ASP B 1 67 ? 9.195 -6.172 -14.609 1 97.5 67 ASP B O 1
ATOM 2470 N N . THR B 1 68 ? 9.578 -4.711 -12.953 1 97 68 THR B N 1
ATOM 2471 C CA . THR B 1 68 ? 10.43 -5.641 -12.219 1 97 68 THR B CA 1
ATOM 2472 C C . THR B 1 68 ? 9.633 -6.867 -11.781 1 97 68 THR B C 1
ATOM 2474 O O . THR B 1 68 ? 10.047 -8 -12.023 1 97 68 THR B O 1
ATOM 2477 N N . VAL B 1 69 ? 8.469 -6.656 -11.188 1 97.12 69 VAL B N 1
ATOM 2478 C CA . VAL B 1 69 ? 7.695 -7.773 -10.656 1 97.12 69 VAL B CA 1
ATOM 2479 C C . VAL B 1 69 ? 7.176 -8.641 -11.805 1 97.12 69 VAL B C 1
ATOM 2481 O O . VAL B 1 69 ? 7.199 -9.867 -11.719 1 97.12 69 VAL B O 1
ATOM 2484 N N . LEU B 1 70 ? 6.766 -8 -12.859 1 96.81 70 LEU B N 1
ATOM 2485 C CA . LEU B 1 70 ? 6.266 -8.75 -14.016 1 96.81 70 LEU B CA 1
ATOM 2486 C C . LEU B 1 70 ? 7.379 -9.57 -14.648 1 96.81 70 LEU B C 1
ATOM 2488 O O . LEU B 1 70 ? 7.172 -10.734 -15.008 1 96.81 70 LEU B O 1
ATOM 2492 N N . ARG B 1 71 ? 8.516 -8.977 -14.781 1 96.12 71 ARG B N 1
ATOM 2493 C CA . ARG B 1 71 ? 9.664 -9.688 -15.328 1 96.12 71 ARG B CA 1
ATOM 2494 C C . ARG B 1 71 ? 10.031 -10.891 -14.469 1 96.12 71 ARG B C 1
ATOM 2496 O O . ARG B 1 71 ? 10.227 -11.992 -14.984 1 96.12 71 ARG B O 1
ATOM 2503 N N . LYS B 1 72 ? 10.078 -10.734 -13.156 1 94.81 72 LYS B N 1
ATOM 2504 C CA . LYS B 1 72 ? 10.461 -11.797 -12.234 1 94.81 72 LYS B CA 1
ATOM 2505 C C . LYS B 1 72 ? 9.43 -12.922 -12.234 1 94.81 72 LYS B C 1
ATOM 2507 O O . LYS B 1 72 ? 9.789 -14.102 -12.18 1 94.81 72 LYS B O 1
ATOM 2512 N N . LEU B 1 73 ? 8.156 -12.57 -12.289 1 94.25 73 LEU B N 1
ATOM 2513 C CA . LEU B 1 73 ? 7.102 -13.586 -12.305 1 94.25 73 LEU B CA 1
ATOM 2514 C C . LEU B 1 73 ? 7.117 -14.359 -13.617 1 94.25 73 LEU B C 1
ATOM 2516 O O . LEU B 1 73 ? 6.934 -15.578 -13.633 1 94.25 73 LEU B O 1
ATOM 2520 N N . LYS B 1 74 ? 7.336 -13.633 -14.664 1 93 74 LYS B N 1
ATOM 2521 C CA . LYS B 1 74 ? 7.414 -14.281 -15.969 1 93 74 LYS B CA 1
ATOM 2522 C C . LYS B 1 74 ? 8.586 -15.258 -16.031 1 93 74 LYS B C 1
ATOM 2524 O O . LYS B 1 74 ? 8.469 -16.344 -16.594 1 93 74 LYS B O 1
ATOM 2529 N N . GLU B 1 75 ? 9.656 -14.883 -15.469 1 89.44 75 GLU B N 1
ATOM 2530 C CA . GLU B 1 75 ? 10.844 -15.734 -15.422 1 89.44 75 GLU B CA 1
ATOM 2531 C C . GLU B 1 75 ? 10.531 -17.062 -14.734 1 89.44 75 GLU B C 1
ATOM 2533 O O . GLU B 1 75 ? 11.023 -18.109 -15.156 1 89.44 75 GLU B O 1
ATOM 2538 N N . LYS B 1 76 ? 9.664 -17.031 -13.703 1 85.81 76 LYS B N 1
ATOM 2539 C CA . LYS B 1 76 ? 9.445 -18.219 -12.867 1 85.81 76 LYS B CA 1
ATOM 2540 C C . LYS B 1 76 ? 8.211 -18.984 -13.328 1 85.81 76 LYS B C 1
ATOM 2542 O O . LYS B 1 76 ? 8.109 -20.203 -13.086 1 85.81 76 LYS B O 1
ATOM 2547 N N . THR B 1 77 ? 7.227 -18.297 -13.93 1 86.25 77 THR B N 1
ATOM 2548 C CA . THR B 1 77 ? 5.953 -18.953 -14.211 1 86.25 77 THR B CA 1
ATOM 2549 C C . THR B 1 77 ? 5.703 -19.047 -15.711 1 86.25 77 THR B C 1
ATOM 2551 O O . THR B 1 77 ? 4.812 -19.766 -16.156 1 86.25 77 THR B O 1
ATOM 2554 N N . GLY B 1 78 ? 6.43 -18.281 -16.438 1 87.44 78 GLY B N 1
ATOM 2555 C CA . GLY B 1 78 ? 6.258 -18.234 -17.891 1 87.44 78 GLY B CA 1
ATOM 2556 C C . GLY B 1 78 ? 5.082 -17.375 -18.312 1 87.44 78 GLY B C 1
ATOM 2557 O O . GLY B 1 78 ? 4.793 -17.266 -19.516 1 87.44 78 GLY B O 1
ATOM 2558 N N . VAL B 1 79 ? 4.387 -16.859 -17.312 1 88.06 79 VAL B N 1
ATOM 2559 C CA . VAL B 1 79 ? 3.168 -16.141 -17.672 1 88.06 79 VAL B CA 1
ATOM 2560 C C . VAL B 1 79 ? 3.062 -14.867 -16.812 1 88.06 79 VAL B C 1
ATOM 2562 O O . VAL B 1 79 ? 3.574 -14.82 -15.695 1 88.06 79 VAL B O 1
ATOM 2565 N N . ILE B 1 80 ? 2.426 -13.875 -17.453 1 91.25 80 ILE B N 1
ATOM 2566 C CA . ILE B 1 80 ? 2.047 -12.672 -16.719 1 91.25 80 ILE B CA 1
ATOM 2567 C C . ILE B 1 80 ? 0.698 -12.891 -16.047 1 91.25 80 ILE B C 1
ATOM 2569 O O . ILE B 1 80 ? -0.295 -13.211 -16.703 1 91.25 80 ILE B O 1
ATOM 2573 N N . PRO B 1 81 ? 0.681 -12.719 -14.75 1 93.88 81 PRO B N 1
ATOM 2574 C CA . PRO B 1 81 ? -0.599 -12.914 -14.07 1 93.88 81 PRO B CA 1
ATOM 2575 C C . PRO B 1 81 ? -1.658 -11.906 -14.492 1 93.88 81 PRO B C 1
ATOM 2577 O O . PRO B 1 81 ? -1.338 -10.742 -14.75 1 93.88 81 PRO B O 1
ATOM 2580 N N . PRO B 1 82 ? -2.9 -12.359 -14.531 1 92.38 82 PRO B N 1
ATOM 2581 C CA . PRO B 1 82 ? -3.982 -11.461 -14.93 1 92.38 82 PRO B CA 1
ATOM 2582 C C . PRO B 1 82 ? -4.328 -10.438 -13.852 1 92.38 82 PRO B C 1
ATOM 2584 O O . PRO B 1 82 ? -5.004 -9.445 -14.125 1 92.38 82 PRO B O 1
ATOM 2587 N N . TYR B 1 83 ? -3.977 -10.719 -12.672 1 94.94 83 TYR B N 1
ATOM 2588 C CA . TYR B 1 83 ? -4.199 -9.789 -11.57 1 94.94 83 TYR B CA 1
ATOM 2589 C C . TYR B 1 83 ? -2.92 -9.562 -10.781 1 94.94 83 TYR B C 1
ATOM 2591 O O . TYR B 1 83 ? -2.256 -10.523 -10.375 1 94.94 83 TYR B O 1
ATOM 2599 N N . ILE B 1 84 ? -2.523 -8.352 -10.57 1 96.5 84 ILE B N 1
ATOM 2600 C CA . ILE B 1 84 ? -1.372 -7.965 -9.766 1 96.5 84 ILE B CA 1
ATOM 2601 C C . ILE B 1 84 ? -1.649 -6.633 -9.07 1 96.5 84 ILE B C 1
ATOM 2603 O O . ILE B 1 84 ? -2.215 -5.715 -9.68 1 96.5 84 ILE B O 1
ATOM 2607 N N . GLU B 1 85 ? -1.305 -6.531 -7.824 1 96.44 85 GLU B N 1
ATOM 2608 C CA . GLU B 1 85 ? -1.453 -5.293 -7.066 1 96.44 85 GLU B CA 1
ATOM 2609 C C . GLU B 1 85 ? -0.34 -5.141 -6.035 1 96.44 85 GLU B C 1
ATOM 2611 O O . GLU B 1 85 ? 0.173 -6.133 -5.516 1 96.44 85 GLU B O 1
ATOM 2616 N N . GLN B 1 86 ? 0.041 -3.906 -5.793 1 97.88 86 GLN B N 1
ATOM 2617 C CA . GLN B 1 86 ? 1.016 -3.654 -4.738 1 97.88 86 GLN B CA 1
ATOM 2618 C C . GLN B 1 86 ? 0.428 -3.963 -3.363 1 97.88 86 GLN B C 1
ATOM 2620 O O . GLN B 1 86 ? -0.699 -3.564 -3.061 1 97.88 86 GLN B O 1
ATOM 2625 N N . LEU B 1 87 ? 1.137 -4.691 -2.564 1 97.88 87 LEU B N 1
ATOM 2626 C CA . LEU B 1 87 ? 0.681 -5.125 -1.247 1 97.88 87 LEU B CA 1
ATOM 2627 C C . LEU B 1 87 ? 1.173 -4.172 -0.163 1 97.88 87 LEU B C 1
ATOM 2629 O O . LEU B 1 87 ? 0.371 -3.621 0.595 1 97.88 87 LEU B O 1
ATOM 2633 N N . CYS B 1 88 ? 2.457 -4.008 -0.07 1 98 88 CYS B N 1
ATOM 2634 C CA . CYS B 1 88 ? 3.117 -3.217 0.961 1 98 88 CYS B CA 1
ATOM 2635 C C . CYS B 1 88 ? 4.602 -3.051 0.656 1 98 88 CYS B C 1
ATOM 2637 O O . CYS B 1 88 ? 5.109 -3.631 -0.305 1 98 88 CYS B O 1
ATOM 2639 N N . SER B 1 89 ? 5.215 -2.201 1.387 1 98.44 89 SER B N 1
ATOM 2640 C CA . SER B 1 89 ? 6.672 -2.139 1.441 1 98.44 89 SER B CA 1
ATOM 2641 C C . SER B 1 89 ? 7.184 -2.402 2.854 1 98.44 89 SER B C 1
ATOM 2643 O O . SER B 1 89 ? 6.645 -1.87 3.826 1 98.44 89 SER B O 1
ATOM 2645 N N . VAL B 1 90 ? 8.125 -3.25 2.898 1 98.5 90 VAL B N 1
ATOM 2646 C CA . VAL B 1 90 ? 8.805 -3.51 4.164 1 98.5 90 VAL B CA 1
ATOM 2647 C C . VAL B 1 90 ? 10.281 -3.139 4.047 1 98.5 90 VAL B C 1
ATOM 2649 O O . VAL B 1 90 ? 10.938 -3.494 3.066 1 98.5 90 VAL B O 1
ATOM 2652 N N . GLY B 1 91 ? 10.734 -2.377 5.023 1 97.94 91 GLY B N 1
ATOM 2653 C CA . GLY B 1 91 ? 12.133 -1.971 5.035 1 97.94 91 GLY B CA 1
ATOM 2654 C C . GLY B 1 91 ? 12.695 -1.803 6.434 1 97.94 91 GLY B C 1
ATOM 2655 O O . GLY B 1 91 ? 12.094 -1.121 7.27 1 97.94 91 GLY B O 1
ATOM 2656 N N . ASN B 1 92 ? 13.828 -2.436 6.676 1 97.69 92 ASN B N 1
ATOM 2657 C CA . ASN B 1 92 ? 14.508 -2.33 7.961 1 97.69 92 ASN B CA 1
ATOM 2658 C C . ASN B 1 92 ? 15.93 -2.873 7.887 1 97.69 92 ASN B C 1
ATOM 2660 O O . ASN B 1 92 ? 16.391 -3.273 6.816 1 97.69 92 ASN B O 1
ATOM 2664 N N . ASN B 1 93 ? 16.609 -2.85 9.031 1 94.94 93 ASN B N 1
ATOM 2665 C CA . ASN B 1 93 ? 18 -3.26 9.078 1 94.94 93 ASN B CA 1
ATOM 2666 C C . ASN B 1 93 ? 18.156 -4.723 9.492 1 94.94 93 ASN B C 1
ATOM 2668 O O . ASN B 1 93 ? 19.25 -5.184 9.773 1 94.94 93 ASN B O 1
ATOM 2672 N N . GLN B 1 94 ? 17.031 -5.48 9.484 1 95.12 94 GLN B N 1
ATOM 2673 C CA . GLN B 1 94 ? 17.109 -6.84 10.016 1 95.12 94 GLN B CA 1
ATOM 2674 C C . GLN B 1 94 ? 16.688 -7.863 8.961 1 95.12 94 GLN B C 1
ATOM 2676 O O . GLN B 1 94 ? 17.062 -9.039 9.055 1 95.12 94 GLN B O 1
ATOM 2681 N N . ARG B 1 95 ? 15.938 -7.465 8 1 95.94 95 ARG B N 1
ATOM 2682 C CA . ARG B 1 95 ? 15.297 -8.453 7.137 1 95.94 95 ARG B CA 1
ATOM 2683 C C . ARG B 1 95 ? 16.312 -9.125 6.227 1 95.94 95 ARG B C 1
ATOM 2685 O O . ARG B 1 95 ? 16.109 -10.266 5.789 1 95.94 95 ARG B O 1
ATOM 2692 N N . ASP B 1 96 ? 17.328 -8.375 5.883 1 93.12 96 ASP B N 1
ATOM 2693 C CA . ASP B 1 96 ? 18.359 -8.875 4.984 1 93.12 96 ASP B CA 1
ATOM 2694 C C . ASP B 1 96 ? 19.75 -8.773 5.629 1 93.12 96 ASP B C 1
ATOM 2696 O O . ASP B 1 96 ? 20.172 -7.684 6.016 1 93.12 96 ASP B O 1
ATOM 2700 N N . VAL B 1 97 ? 20.453 -9.883 5.66 1 91.88 97 VAL B N 1
ATOM 2701 C CA . VAL B 1 97 ? 21.734 -9.953 6.352 1 91.88 97 VAL B CA 1
ATOM 2702 C C . VAL B 1 97 ? 22.766 -9.133 5.594 1 91.88 97 VAL B C 1
ATOM 2704 O O . VAL B 1 97 ? 23.828 -8.805 6.137 1 91.88 97 VAL B O 1
ATOM 2707 N N . ARG B 1 98 ? 22.547 -8.758 4.375 1 90.44 98 ARG B N 1
ATOM 2708 C CA . ARG B 1 98 ? 23.469 -7.977 3.57 1 90.44 98 ARG B CA 1
ATOM 2709 C C . ARG B 1 98 ? 23.469 -6.516 4 1 90.44 98 ARG B C 1
ATOM 2711 O O . ARG B 1 98 ? 24.391 -5.766 3.666 1 90.44 98 ARG B O 1
ATOM 2718 N N . GLY B 1 99 ? 22.344 -6.156 4.762 1 89.44 99 GLY B N 1
ATOM 2719 C CA . GLY B 1 99 ? 22.219 -4.789 5.238 1 89.44 99 GLY B CA 1
ATOM 2720 C C . GLY B 1 99 ? 20.797 -4.258 5.176 1 89.44 99 GLY B C 1
ATOM 2721 O O . GLY B 1 99 ? 19.844 -5.023 4.988 1 89.44 99 GLY B O 1
ATOM 2722 N N . TRP B 1 100 ? 20.766 -2.906 5.402 1 93.56 100 TRP B N 1
ATOM 2723 C CA . TRP B 1 100 ? 19.453 -2.254 5.324 1 93.56 100 TRP B CA 1
ATOM 2724 C C . TRP B 1 100 ? 18.797 -2.516 3.973 1 93.56 100 TRP B C 1
ATOM 2726 O O . TRP B 1 100 ? 19.438 -2.352 2.926 1 93.56 100 TRP B O 1
ATOM 2736 N N . SER B 1 101 ? 17.562 -3.018 4.012 1 95.19 101 SER B N 1
ATOM 2737 C CA . SER B 1 101 ? 16.906 -3.424 2.768 1 95.19 101 SER B CA 1
ATOM 2738 C C . SER B 1 101 ? 15.422 -3.105 2.793 1 95.19 101 SER B C 1
ATOM 2740 O O . SER B 1 101 ? 14.797 -3.119 3.855 1 95.19 101 SER B O 1
ATOM 2742 N N . VAL B 1 102 ? 14.938 -2.768 1.618 1 97.38 102 VAL B N 1
ATOM 2743 C CA . VAL B 1 102 ? 13.508 -2.535 1.401 1 97.38 102 VAL B CA 1
ATOM 2744 C C . VAL B 1 102 ? 12.992 -3.48 0.323 1 97.38 102 VAL B C 1
ATOM 2746 O O . VAL B 1 102 ? 13.648 -3.688 -0.701 1 97.38 102 VAL B O 1
ATOM 2749 N N . THR B 1 103 ? 11.852 -4.082 0.569 1 98.19 103 THR B N 1
ATOM 2750 C CA . THR B 1 103 ? 11.164 -4.797 -0.501 1 98.19 103 THR B CA 1
ATOM 2751 C C . THR B 1 103 ? 9.789 -4.195 -0.757 1 98.19 103 THR B C 1
ATOM 2753 O O . THR B 1 103 ? 9.078 -3.826 0.184 1 98.19 103 THR B O 1
ATOM 2756 N N . VAL B 1 104 ? 9.523 -3.93 -1.991 1 98.56 104 VAL B N 1
ATOM 2757 C CA . VAL B 1 104 ? 8.156 -3.66 -2.416 1 98.56 104 VAL B CA 1
ATOM 2758 C C . VAL B 1 104 ? 7.469 -4.969 -2.803 1 98.56 104 VAL B C 1
ATOM 2760 O O . VAL B 1 104 ? 7.855 -5.617 -3.775 1 98.56 104 VAL B O 1
ATOM 2763 N N . CYS B 1 105 ? 6.48 -5.285 -2.037 1 98.75 105 CYS B N 1
ATOM 2764 C CA . CYS B 1 105 ? 5.816 -6.57 -2.203 1 98.75 105 CYS B CA 1
ATOM 2765 C C . CYS B 1 105 ? 4.52 -6.418 -2.984 1 98.75 105 CYS B C 1
ATOM 2767 O O . CYS B 1 105 ? 3.75 -5.488 -2.744 1 98.75 105 CYS B O 1
ATOM 2769 N N . TYR B 1 106 ? 4.305 -7.316 -3.893 1 98.56 106 TYR B N 1
ATOM 2770 C CA . TYR B 1 106 ? 3.082 -7.387 -4.684 1 98.56 106 TYR B CA 1
ATOM 2771 C C . TYR B 1 106 ? 2.318 -8.672 -4.395 1 98.56 106 TYR B C 1
ATOM 2773 O O . TYR B 1 106 ? 2.893 -9.648 -3.902 1 98.56 106 TYR B O 1
ATOM 2781 N N . THR B 1 107 ? 1.062 -8.625 -4.621 1 98.06 107 THR B N 1
ATOM 2782 C CA . THR B 1 107 ? 0.229 -9.82 -4.648 1 98.06 107 THR B CA 1
ATOM 2783 C C . THR B 1 107 ? -0.348 -10.055 -6.039 1 98.06 107 THR B C 1
ATOM 2785 O O . THR B 1 107 ? -0.625 -9.094 -6.77 1 98.06 107 THR B O 1
ATOM 2788 N N . ALA B 1 108 ? -0.467 -11.281 -6.418 1 97.44 108 ALA B N 1
ATOM 2789 C CA . ALA B 1 108 ? -0.965 -11.633 -7.746 1 97.44 108 ALA B CA 1
ATOM 2790 C C . ALA B 1 108 ? -1.781 -12.922 -7.703 1 97.44 108 ALA B C 1
ATOM 2792 O O . ALA B 1 108 ? -1.668 -13.703 -6.754 1 97.44 108 ALA B O 1
ATOM 2793 N N . LEU B 1 109 ? -2.652 -13.078 -8.648 1 96.81 109 LEU B N 1
ATOM 2794 C CA . LEU B 1 109 ? -3.488 -14.266 -8.805 1 96.81 109 LEU B CA 1
ATOM 2795 C C . LEU B 1 109 ? -3.371 -14.828 -10.219 1 96.81 109 LEU B C 1
ATOM 2797 O O . LEU B 1 109 ? -3.318 -14.07 -11.195 1 96.81 109 LEU B O 1
ATOM 2801 N N . ILE B 1 110 ? -3.312 -16.094 -10.273 1 95.75 110 ILE B N 1
ATOM 2802 C CA . ILE B 1 110 ? -3.236 -16.766 -11.57 1 95.75 110 ILE B CA 1
ATOM 2803 C C . ILE B 1 110 ? -3.893 -18.141 -11.477 1 95.75 110 ILE B C 1
ATOM 2805 O O . ILE B 1 110 ? -3.877 -18.781 -10.422 1 95.75 110 ILE B O 1
ATOM 2809 N N . ALA B 1 111 ? -4.488 -18.562 -12.578 1 95.12 111 ALA B N 1
ATOM 2810 C CA . ALA B 1 111 ? -5.004 -19.938 -12.656 1 95.12 111 ALA B CA 1
ATOM 2811 C C . ALA B 1 111 ? -3.863 -20.953 -12.68 1 95.12 111 ALA B C 1
ATOM 2813 O O . ALA B 1 111 ? -2.855 -20.734 -13.367 1 95.12 111 ALA B O 1
ATOM 2814 N N . HIS B 1 112 ? -4.035 -22 -11.961 1 94.06 112 HIS B N 1
ATOM 2815 C CA . HIS B 1 112 ? -3.035 -23.062 -11.906 1 94.06 112 HIS B CA 1
ATOM 2816 C C . HIS B 1 112 ? -2.684 -23.562 -13.305 1 94.06 112 HIS B C 1
ATOM 2818 O O . HIS B 1 112 ? -1.507 -23.734 -13.625 1 94.06 112 HIS B O 1
ATOM 2824 N N . GLN B 1 113 ? -3.664 -23.703 -14.164 1 90.69 113 GLN B N 1
ATOM 2825 C CA . GLN B 1 113 ? -3.508 -24.281 -15.492 1 90.69 113 GLN B CA 1
ATOM 2826 C C . GLN B 1 113 ? -2.682 -23.359 -16.391 1 90.69 113 GLN B C 1
ATOM 2828 O O . GLN B 1 113 ? -2.016 -23.828 -17.328 1 90.69 113 GLN B O 1
ATOM 2833 N N . ALA B 1 114 ? -2.732 -22.109 -16.094 1 88.38 114 ALA B N 1
ATOM 2834 C CA . ALA B 1 114 ? -2.059 -21.125 -16.953 1 88.38 114 ALA B CA 1
ATOM 2835 C C . ALA B 1 114 ? -0.542 -21.266 -16.844 1 88.38 114 ALA B C 1
ATOM 2837 O O . ALA B 1 114 ? 0.181 -20.938 -17.797 1 88.38 114 ALA B O 1
ATOM 2838 N N . CYS B 1 115 ? -0.062 -21.734 -15.758 1 86.69 115 CYS B N 1
ATOM 2839 C CA . CYS B 1 115 ? 1.383 -21.781 -15.562 1 86.69 115 CYS B CA 1
ATOM 2840 C C . CYS B 1 115 ? 1.869 -23.219 -15.391 1 86.69 115 CYS B C 1
ATOM 2842 O O . CYS B 1 115 ? 3.049 -23.453 -15.125 1 86.69 115 CYS B O 1
ATOM 2844 N N . LYS B 1 116 ? 1.046 -24.188 -15.531 1 83.81 116 LYS B N 1
ATOM 2845 C CA . LYS B 1 116 ? 1.361 -25.578 -15.242 1 83.81 116 LYS B CA 1
ATOM 2846 C C . LYS B 1 116 ? 2.543 -26.062 -16.078 1 83.81 116 LYS B C 1
ATOM 2848 O O . LYS B 1 116 ? 3.492 -26.641 -15.547 1 83.81 116 LYS B O 1
ATOM 2853 N N . ALA B 1 117 ? 2.498 -25.766 -17.312 1 77.19 117 ALA B N 1
ATOM 2854 C CA . ALA B 1 117 ? 3.52 -26.266 -18.234 1 77.19 117 ALA B CA 1
ATOM 2855 C C . ALA B 1 117 ? 4.902 -25.75 -17.844 1 77.19 117 ALA B C 1
ATOM 2857 O O . ALA B 1 117 ? 5.883 -26.5 -17.875 1 77.19 117 ALA B O 1
ATOM 2858 N N . HIS B 1 118 ? 4.945 -24.547 -17.484 1 79.81 118 HIS B N 1
ATOM 2859 C CA . HIS B 1 118 ? 6.219 -23.938 -17.125 1 79.81 118 HIS B CA 1
ATOM 2860 C C . HIS B 1 118 ? 6.707 -24.422 -15.773 1 79.81 118 HIS B C 1
ATOM 2862 O O . HIS B 1 118 ? 7.871 -24.812 -15.625 1 79.81 118 HIS B O 1
ATOM 2868 N N . ILE B 1 119 ? 5.906 -24.5 -14.844 1 78.81 119 ILE B N 1
ATOM 2869 C CA . ILE B 1 119 ? 6.273 -24.844 -13.477 1 78.81 119 ILE B CA 1
ATOM 2870 C C . ILE B 1 119 ? 6.73 -26.297 -13.406 1 78.81 119 ILE B C 1
ATOM 2872 O O . ILE B 1 119 ? 7.668 -26.625 -12.68 1 78.81 119 ILE B O 1
ATOM 2876 N N . ASP B 1 120 ? 6.094 -27.094 -14.195 1 74.25 120 ASP B N 1
ATOM 2877 C CA . ASP B 1 120 ? 6.445 -28.5 -14.219 1 74.25 120 ASP B CA 1
ATOM 2878 C C . ASP B 1 120 ? 7.824 -28.719 -14.852 1 74.25 120 ASP B C 1
ATOM 2880 O O . ASP B 1 120 ? 8.453 -29.75 -14.641 1 74.25 120 ASP B O 1
ATOM 2884 N N . SER B 1 121 ? 8.211 -27.734 -15.602 1 71.38 121 SER B N 1
ATOM 2885 C CA . SER B 1 121 ? 9.453 -27.891 -16.344 1 71.38 121 SER B CA 1
ATOM 2886 C C . SER B 1 121 ? 10.633 -27.281 -15.594 1 71.38 121 SER B C 1
ATOM 2888 O O . SER B 1 121 ? 11.789 -27.438 -15.992 1 71.38 121 SER B O 1
ATOM 2890 N N . VAL B 1 122 ? 10.328 -26.516 -14.672 1 68.88 122 VAL B N 1
ATOM 2891 C CA . VAL B 1 122 ? 11.375 -25.812 -13.945 1 68.88 122 VAL B CA 1
ATOM 2892 C C . VAL B 1 122 ? 11.594 -26.469 -12.578 1 68.88 122 VAL B C 1
ATOM 2894 O O . VAL B 1 122 ? 10.625 -26.734 -11.859 1 68.88 122 VAL B O 1
ATOM 2897 N N . ASP B 1 123 ? 12.961 -26.766 -12.367 1 74.38 123 ASP B N 1
ATOM 2898 C CA . ASP B 1 123 ? 13.344 -27.25 -11.047 1 74.38 123 ASP B CA 1
ATOM 2899 C C . ASP B 1 123 ? 13.422 -26.109 -10.039 1 7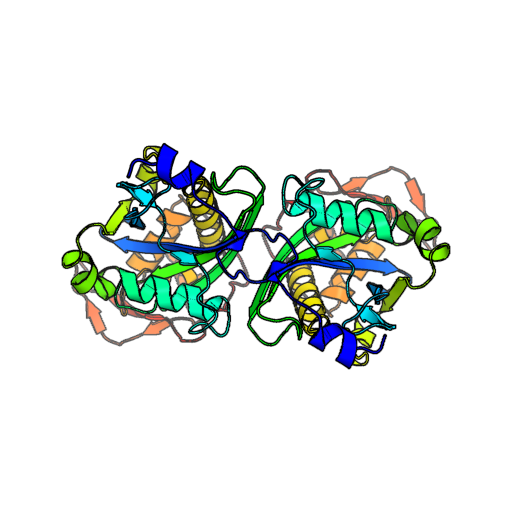4.38 123 ASP B C 1
ATOM 2901 O O . ASP B 1 123 ? 13.547 -24.953 -10.43 1 74.38 123 ASP B O 1
ATOM 2905 N N . HIS B 1 124 ? 12.828 -26.203 -8.867 1 89.06 124 HIS B N 1
ATOM 2906 C CA . HIS B 1 124 ? 13.047 -25.281 -7.766 1 89.06 124 HIS B CA 1
ATOM 2907 C C . HIS B 1 124 ? 11.898 -24.297 -7.633 1 89.06 124 HIS B C 1
ATOM 2909 O O . HIS B 1 124 ? 12.117 -23.109 -7.348 1 89.06 124 HIS B O 1
ATOM 2915 N N . VAL B 1 125 ? 10.758 -24.656 -8.312 1 93.12 125 VAL B N 1
ATOM 2916 C CA . VAL B 1 125 ? 9.523 -23.906 -8.109 1 93.12 125 VAL B CA 1
ATOM 2917 C C . VAL B 1 125 ? 8.43 -24.844 -7.594 1 93.12 125 VAL B C 1
ATOM 2919 O O . VAL B 1 125 ? 8.312 -25.984 -8.047 1 93.12 125 VAL B O 1
ATOM 2922 N N . MET B 1 126 ? 7.605 -24.406 -6.715 1 93.56 126 MET B N 1
ATOM 2923 C CA . MET B 1 126 ? 6.523 -25.266 -6.242 1 93.56 126 MET B CA 1
ATOM 2924 C C . MET B 1 126 ? 5.332 -24.438 -5.777 1 93.56 126 MET B C 1
ATOM 2926 O O . MET B 1 126 ? 5.496 -23.281 -5.371 1 93.56 126 MET B O 1
ATOM 2930 N N . TRP B 1 127 ? 4.199 -25.062 -5.852 1 95.94 127 TRP B N 1
ATOM 2931 C CA . TRP B 1 127 ? 2.992 -24.547 -5.211 1 95.94 127 TRP B CA 1
ATOM 2932 C C . TRP B 1 127 ? 2.828 -25.125 -3.811 1 95.94 127 TRP B C 1
ATOM 2934 O O . TRP B 1 127 ? 2.883 -26.344 -3.625 1 95.94 127 TRP B O 1
ATOM 2944 N N . LEU B 1 128 ? 2.707 -24.281 -2.848 1 96.69 128 LEU B N 1
ATOM 2945 C CA . LEU B 1 128 ? 2.518 -24.703 -1.463 1 96.69 128 LEU B CA 1
ATOM 2946 C C . LEU B 1 128 ? 1.144 -24.281 -0.951 1 96.69 128 LEU B C 1
ATOM 2948 O O . LEU B 1 128 ? 0.778 -23.109 -1.031 1 96.69 128 LEU B O 1
ATOM 2952 N N . PRO B 1 129 ? 0.354 -25.281 -0.424 1 97.19 129 PRO B N 1
ATOM 2953 C CA . PRO B 1 129 ? -0.897 -24.859 0.214 1 97.19 129 PRO B CA 1
ATOM 2954 C C . PRO B 1 129 ? -0.685 -23.812 1.297 1 97.19 129 PRO B C 1
ATOM 2956 O O . PRO B 1 129 ? 0.259 -23.906 2.086 1 97.19 129 PRO B O 1
ATOM 2959 N N . ILE B 1 130 ? -1.551 -22.812 1.33 1 95.56 130 ILE B N 1
ATOM 2960 C CA . ILE B 1 130 ? -1.383 -21.656 2.203 1 95.56 130 ILE B CA 1
ATOM 2961 C C . ILE B 1 130 ? -1.362 -22.109 3.662 1 95.56 130 ILE B C 1
ATOM 2963 O O . ILE B 1 130 ? -0.661 -21.531 4.488 1 95.56 130 ILE B O 1
ATOM 2967 N N . ASP B 1 131 ? -2.037 -23.125 3.988 1 94.06 131 ASP B N 1
ATOM 2968 C CA . ASP B 1 131 ? -2.145 -23.594 5.363 1 94.06 131 ASP B CA 1
ATOM 2969 C C . ASP B 1 131 ? -0.854 -24.281 5.812 1 94.06 131 ASP B C 1
ATOM 2971 O O . ASP B 1 131 ? -0.654 -24.516 7.008 1 94.06 131 ASP B O 1
ATOM 2975 N N . GLU B 1 132 ? 0.054 -24.531 4.922 1 96.56 132 GLU B N 1
ATOM 2976 C CA . GLU B 1 132 ? 1.315 -25.188 5.242 1 96.56 132 GLU B CA 1
ATOM 2977 C C . GLU B 1 132 ? 2.453 -24.188 5.359 1 96.56 132 GLU B C 1
ATOM 2979 O O . GLU B 1 132 ? 3.559 -24.531 5.777 1 96.56 132 GLU B O 1
ATOM 2984 N N . VAL B 1 133 ? 2.197 -22.969 5.043 1 96.19 133 VAL B N 1
ATOM 2985 C CA . VAL B 1 133 ? 3.236 -21.938 4.953 1 96.19 133 VAL B CA 1
ATOM 2986 C C . VAL B 1 133 ? 3.857 -21.719 6.332 1 96.19 133 VAL B C 1
ATOM 2988 O O . VAL B 1 133 ? 5.078 -21.594 6.457 1 96.19 133 VAL B O 1
ATOM 2991 N N . ALA B 1 134 ? 3.018 -21.641 7.332 1 93 134 ALA B N 1
ATOM 2992 C CA . ALA B 1 134 ? 3.479 -21.328 8.688 1 93 134 ALA B CA 1
ATOM 2993 C C . ALA B 1 134 ? 4.445 -22.406 9.188 1 93 134 ALA B C 1
ATOM 2995 O O . ALA B 1 134 ? 5.262 -22.141 10.078 1 93 134 ALA B O 1
ATOM 2996 N N . GLN B 1 135 ? 4.414 -23.562 8.625 1 94.38 135 GLN B N 1
ATOM 2997 C CA . GLN B 1 135 ? 5.246 -24.688 9.07 1 94.38 135 GLN B CA 1
ATOM 2998 C C . GLN B 1 135 ? 6.57 -24.719 8.312 1 94.38 135 GLN B C 1
ATOM 3000 O O . GLN B 1 135 ? 7.457 -25.5 8.641 1 94.38 135 GLN B O 1
ATOM 3005 N N . LYS B 1 136 ? 6.691 -23.891 7.34 1 95.06 136 LYS B N 1
ATOM 3006 C CA . LYS B 1 136 ? 7.914 -23.828 6.547 1 95.06 136 LYS B CA 1
ATOM 3007 C C . LYS B 1 136 ? 8.805 -22.672 6.988 1 95.06 136 LYS B C 1
ATOM 3009 O O . LYS B 1 136 ? 8.312 -21.609 7.344 1 95.06 136 LYS B O 1
ATOM 3014 N N . ASN B 1 137 ? 10.078 -22.922 7.012 1 95.88 137 ASN B N 1
ATOM 3015 C CA . ASN B 1 137 ? 11.047 -21.875 7.25 1 95.88 137 ASN B CA 1
ATOM 3016 C C . ASN B 1 137 ? 11.492 -21.203 5.945 1 95.88 137 ASN B C 1
ATOM 3018 O O . ASN B 1 137 ? 12.477 -21.625 5.336 1 95.88 137 ASN B O 1
ATOM 3022 N N . LEU B 1 138 ? 10.852 -20.156 5.59 1 97.94 138 LEU B N 1
ATOM 3023 C CA . LEU B 1 138 ? 11.109 -19.5 4.309 1 97.94 138 LEU B CA 1
ATOM 3024 C C . LEU B 1 138 ? 12.227 -18.469 4.434 1 97.94 138 LEU B C 1
ATOM 3026 O O . LEU B 1 138 ? 12.578 -18.062 5.543 1 97.94 138 LEU B O 1
ATOM 3030 N N . ALA B 1 139 ? 12.797 -18.125 3.33 1 97.38 139 ALA B N 1
ATOM 3031 C CA . ALA B 1 139 ? 13.859 -17.125 3.279 1 97.38 139 ALA B CA 1
ATOM 3032 C C . ALA B 1 139 ? 13.375 -15.773 3.787 1 97.38 139 ALA B C 1
ATOM 3034 O O . ALA B 1 139 ? 12.242 -15.367 3.512 1 97.38 139 ALA B O 1
ATOM 3035 N N . PHE B 1 140 ? 14.25 -15.148 4.613 1 97.06 140 PHE B N 1
ATOM 3036 C CA . PHE B 1 140 ? 14.031 -13.781 5.059 1 97.06 140 PHE B CA 1
ATOM 3037 C C . PHE B 1 140 ? 12.727 -13.672 5.848 1 97.06 140 PHE B C 1
ATOM 3039 O O . PHE B 1 140 ? 12.523 -14.398 6.816 1 97.06 140 PHE B O 1
ATOM 3046 N N . ASP B 1 141 ? 11.93 -12.719 5.527 1 98.19 141 ASP B N 1
ATOM 3047 C CA . ASP B 1 141 ? 10.672 -12.5 6.223 1 98.19 141 ASP B CA 1
ATOM 3048 C C . ASP B 1 141 ? 9.484 -12.883 5.34 1 98.19 141 ASP B C 1
ATOM 3050 O O . ASP B 1 141 ? 8.398 -12.312 5.469 1 98.19 141 ASP B O 1
ATOM 3054 N N . HIS B 1 142 ? 9.711 -13.82 4.48 1 98.56 142 HIS B N 1
ATOM 3055 C CA . HIS B 1 142 ? 8.719 -14.125 3.453 1 98.56 142 HIS B CA 1
ATOM 3056 C C . HIS B 1 142 ? 7.473 -14.766 4.059 1 98.56 142 HIS B C 1
ATOM 3058 O O . HIS B 1 142 ? 6.367 -14.602 3.537 1 98.56 142 HIS B O 1
ATOM 3064 N N . ASN B 1 143 ? 7.605 -15.477 5.227 1 98.56 143 ASN B N 1
ATOM 3065 C CA . ASN B 1 143 ? 6.418 -15.961 5.922 1 98.56 143 ASN B CA 1
ATOM 3066 C C . ASN B 1 143 ? 5.469 -14.82 6.277 1 98.56 143 ASN B C 1
ATOM 3068 O O . ASN B 1 143 ? 4.258 -14.93 6.078 1 98.56 143 ASN B O 1
ATOM 3072 N N . GLU B 1 144 ? 6.066 -13.758 6.727 1 98 144 GLU B N 1
ATOM 3073 C CA . GLU B 1 144 ? 5.273 -12.602 7.133 1 98 144 GLU B CA 1
ATOM 3074 C C . GLU B 1 144 ? 4.609 -11.938 5.934 1 98 144 GLU B C 1
ATOM 3076 O O . GLU B 1 144 ? 3.461 -11.492 6.016 1 98 144 GLU B O 1
ATOM 3081 N N . LEU B 1 145 ? 5.316 -11.844 4.852 1 98.44 145 LEU B N 1
ATOM 3082 C CA . LEU B 1 145 ? 4.77 -11.242 3.641 1 98.44 145 LEU B CA 1
ATOM 3083 C C . LEU B 1 145 ? 3.598 -12.055 3.107 1 98.44 145 LEU B C 1
ATOM 3085 O O . LEU B 1 145 ? 2.586 -11.492 2.686 1 98.44 145 LEU B O 1
ATOM 3089 N N . ILE B 1 146 ? 3.719 -13.352 3.164 1 98.62 146 ILE B N 1
ATOM 3090 C CA . ILE B 1 146 ? 2.646 -14.227 2.699 1 98.62 146 ILE B CA 1
ATOM 3091 C C . ILE B 1 146 ? 1.426 -14.07 3.605 1 98.62 146 ILE B C 1
ATOM 3093 O O . ILE B 1 146 ? 0.291 -14.023 3.125 1 98.62 146 ILE B O 1
ATOM 3097 N N . ALA B 1 147 ? 1.661 -14.016 4.895 1 97.69 147 ALA B N 1
ATOM 3098 C CA . ALA B 1 147 ? 0.564 -13.82 5.836 1 97.69 147 ALA B CA 1
ATOM 3099 C C . ALA B 1 147 ? -0.182 -12.523 5.551 1 97.69 147 ALA B C 1
ATOM 3101 O O . ALA B 1 147 ? -1.415 -12.492 5.578 1 97.69 147 ALA B O 1
ATOM 3102 N N . GLN B 1 148 ? 0.535 -11.492 5.277 1 97.56 148 GLN B N 1
ATOM 3103 C CA . GLN B 1 148 ? -0.078 -10.203 4.953 1 97.56 148 GLN B CA 1
ATOM 3104 C C . GLN B 1 148 ? -0.873 -10.289 3.654 1 97.56 148 GLN B C 1
ATOM 3106 O O . GLN B 1 148 ? -1.968 -9.734 3.553 1 97.56 148 GLN B O 1
ATOM 3111 N N . ALA B 1 149 ? -0.332 -10.914 2.699 1 98.25 149 ALA B N 1
ATOM 3112 C CA . ALA B 1 149 ? -1.015 -11.07 1.417 1 98.25 149 ALA B CA 1
ATOM 3113 C C . ALA B 1 149 ? -2.314 -11.852 1.581 1 98.25 149 ALA B C 1
ATOM 3115 O O . ALA B 1 149 ? -3.334 -11.508 0.98 1 98.25 149 ALA B O 1
ATOM 3116 N N . ARG B 1 150 ? -2.217 -12.891 2.361 1 96.88 150 ARG B N 1
ATOM 3117 C CA . ARG B 1 150 ? -3.408 -13.688 2.629 1 96.88 150 ARG B CA 1
ATOM 3118 C C . ARG B 1 150 ? -4.5 -12.844 3.279 1 96.88 150 ARG B C 1
ATOM 3120 O O . ARG B 1 150 ? -5.664 -12.922 2.891 1 96.88 150 ARG B O 1
ATOM 3127 N N . GLU B 1 151 ? -4.121 -12.094 4.23 1 96.12 151 GLU B N 1
ATOM 3128 C CA . GLU B 1 151 ? -5.082 -11.234 4.914 1 96.12 151 GLU B CA 1
ATOM 3129 C C . GLU B 1 151 ? -5.699 -10.219 3.953 1 96.12 151 GLU B C 1
ATOM 3131 O O . GLU B 1 151 ? -6.91 -9.984 3.984 1 96.12 151 GLU B O 1
ATOM 3136 N N . ARG B 1 152 ? -4.891 -9.648 3.109 1 95.69 152 ARG B N 1
ATOM 3137 C CA . ARG B 1 152 ? -5.402 -8.703 2.123 1 95.69 152 ARG B CA 1
ATOM 3138 C C . ARG B 1 152 ? -6.398 -9.367 1.185 1 95.69 152 ARG B C 1
ATOM 3140 O O . ARG B 1 152 ? -7.445 -8.797 0.869 1 95.69 152 ARG B O 1
ATOM 3147 N N . LEU B 1 153 ? -6.051 -10.5 0.729 1 95.19 153 LEU B N 1
ATOM 3148 C CA . LEU B 1 153 ? -6.938 -11.227 -0.172 1 95.19 153 LEU B CA 1
ATOM 3149 C C . LEU B 1 153 ? -8.234 -11.602 0.531 1 95.19 153 LEU B C 1
ATOM 3151 O O . LEU B 1 153 ? -9.312 -11.57 -0.08 1 95.19 153 LEU B O 1
ATOM 3155 N N . LYS B 1 154 ? -8.102 -12.023 1.812 1 94.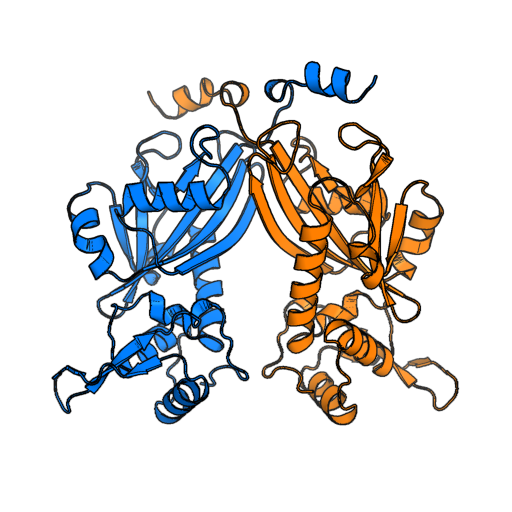19 154 LYS B N 1
ATOM 3156 C CA . LYS B 1 154 ? -9.289 -12.305 2.615 1 94.19 154 LYS B CA 1
ATOM 3157 C C . LYS B 1 154 ? -10.211 -11.094 2.674 1 94.19 154 LYS B C 1
ATOM 3159 O O . LYS B 1 154 ? -11.422 -11.219 2.445 1 94.19 154 LYS B O 1
ATOM 3164 N N . GLN B 1 155 ? -9.703 -9.945 2.918 1 90.69 155 GLN B N 1
ATOM 3165 C CA . GLN B 1 155 ? -10.492 -8.727 2.965 1 90.69 155 GLN B CA 1
ATOM 3166 C C . GLN B 1 155 ? -11.125 -8.422 1.608 1 90.69 155 GLN B C 1
ATOM 3168 O O . GLN B 1 155 ? -12.305 -8.07 1.53 1 90.69 155 GLN B O 1
ATOM 3173 N N . LYS B 1 156 ? -10.383 -8.562 0.588 1 91.88 156 LYS B N 1
ATOM 3174 C CA . LYS B 1 156 ? -10.883 -8.305 -0.757 1 91.88 156 LYS B CA 1
ATOM 3175 C C . LYS B 1 156 ? -12.039 -9.242 -1.105 1 91.88 156 LYS B C 1
ATOM 3177 O O . LYS B 1 156 ? -12.953 -8.867 -1.835 1 91.88 156 LYS B O 1
ATOM 3182 N N . SER B 1 157 ? -11.961 -10.438 -0.612 1 92.38 157 SER B N 1
ATOM 3183 C CA . SER B 1 157 ? -12.977 -11.445 -0.908 1 92.38 157 SER B CA 1
ATOM 3184 C C . SER B 1 157 ? -14.336 -11.039 -0.346 1 92.38 157 SER B C 1
ATOM 3186 O O . SER B 1 157 ? -15.367 -11.547 -0.785 1 92.38 157 SER B O 1
ATOM 3188 N N . LEU B 1 158 ? -14.32 -10.156 0.597 1 88.56 158 LEU B N 1
ATOM 3189 C CA . LEU B 1 158 ? -15.562 -9.711 1.221 1 88.56 158 LEU B CA 1
ATOM 3190 C C . LEU B 1 158 ? -16.266 -8.688 0.343 1 88.56 158 LEU B C 1
ATOM 3192 O O . LEU B 1 158 ? -17.5 -8.586 0.371 1 88.56 158 LEU B O 1
ATOM 3196 N N . TYR B 1 159 ? -15.43 -7.953 -0.526 1 88.25 159 TYR B N 1
ATOM 3197 C CA . TYR B 1 159 ? -16.094 -6.84 -1.193 1 88.25 159 TYR B CA 1
ATOM 3198 C C . TYR B 1 159 ? -15.789 -6.84 -2.688 1 88.25 159 TYR B C 1
ATOM 3200 O O . TYR B 1 159 ? -16.109 -5.879 -3.393 1 88.25 159 TYR B O 1
ATOM 3208 N N . SER B 1 160 ? -15.156 -7.863 -3.172 1 90.75 160 SER B N 1
ATOM 3209 C CA . SER B 1 160 ? -14.82 -7.883 -4.594 1 90.75 160 SER B CA 1
ATOM 3210 C C . SER B 1 160 ? -14.812 -9.305 -5.141 1 90.75 160 SER B C 1
ATOM 3212 O O . SER B 1 160 ? -14.922 -10.266 -4.379 1 90.75 160 SER B O 1
ATOM 3214 N N . ILE B 1 161 ? -14.719 -9.445 -6.457 1 92.19 161 ILE B N 1
ATOM 3215 C CA . ILE B 1 161 ? -14.648 -10.758 -7.098 1 92.19 161 ILE B CA 1
ATOM 3216 C C . ILE B 1 161 ? -13.203 -11.062 -7.48 1 92.19 161 ILE B C 1
ATOM 3218 O O . ILE B 1 161 ? -12.945 -11.961 -8.289 1 92.19 161 ILE B O 1
ATOM 3222 N N . VAL B 1 162 ? -12.25 -10.383 -6.883 1 93.25 162 VAL B N 1
ATOM 3223 C CA . VAL B 1 162 ? -10.828 -10.477 -7.184 1 93.25 162 VAL B CA 1
ATOM 3224 C C . VAL B 1 162 ? -10.359 -11.922 -7.031 1 93.25 162 VAL B C 1
ATOM 3226 O O . VAL B 1 162 ? -9.586 -12.422 -7.852 1 93.25 162 VAL B O 1
ATOM 3229 N N . PRO B 1 163 ? -10.867 -12.68 -6.094 1 93.75 163 PRO B N 1
ATOM 3230 C CA . PRO B 1 163 ? -10.43 -14.07 -5.953 1 93.75 163 PRO B CA 1
ATOM 3231 C C . PRO B 1 163 ? -10.68 -14.906 -7.207 1 93.75 163 PRO B C 1
ATOM 3233 O O . PRO B 1 163 ? -10.031 -15.93 -7.418 1 93.75 163 PRO B O 1
ATOM 3236 N N . GLY B 1 164 ? -11.578 -14.461 -8.047 1 94.75 164 GLY B N 1
ATOM 3237 C CA . GLY B 1 164 ? -11.898 -15.164 -9.281 1 94.75 164 GLY B CA 1
ATOM 3238 C C . GLY B 1 164 ? -10.719 -15.258 -10.234 1 94.75 164 GLY B C 1
ATOM 3239 O O . GLY B 1 164 ? -10.68 -16.141 -11.094 1 94.75 164 GLY B O 1
ATOM 3240 N N . PHE B 1 165 ? -9.766 -14.406 -10.055 1 95.38 165 PHE B N 1
ATOM 3241 C CA . PHE B 1 165 ? -8.602 -14.391 -10.938 1 95.38 165 PHE B CA 1
ATOM 3242 C C . PHE B 1 165 ? -7.703 -15.586 -10.664 1 95.38 165 PHE B C 1
ATOM 3244 O O . PHE B 1 165 ? -6.801 -15.883 -11.445 1 95.38 165 PHE B O 1
ATOM 3251 N N . ALA B 1 166 ? -7.949 -16.281 -9.562 1 96 166 ALA B N 1
ATOM 3252 C CA . ALA B 1 166 ? -7.199 -17.5 -9.25 1 96 166 ALA B CA 1
ATOM 3253 C C . ALA B 1 166 ? -7.801 -18.703 -9.961 1 96 166 ALA B C 1
ATOM 3255 O O . ALA B 1 166 ? -7.234 -19.797 -9.93 1 96 166 ALA B O 1
ATOM 3256 N N . LEU B 1 167 ? -8.945 -18.547 -10.562 1 95.31 167 LEU B N 1
ATOM 3257 C CA . LEU B 1 167 ? -9.664 -19.625 -11.25 1 95.31 167 LEU B CA 1
ATOM 3258 C C . LEU B 1 167 ? -9.312 -19.656 -12.734 1 95.31 167 LEU B C 1
ATOM 3260 O O . LEU B 1 167 ? -8.742 -18.688 -13.258 1 95.31 167 LEU B O 1
ATOM 3264 N N . PRO B 1 168 ? -9.625 -20.766 -13.375 1 93.19 168 PRO B N 1
ATOM 3265 C CA . PRO B 1 168 ? -9.438 -20.844 -14.828 1 93.19 168 PRO B CA 1
ATOM 3266 C C . PRO B 1 168 ? -10.25 -19.781 -15.57 1 93.19 168 PRO B C 1
ATOM 3268 O O . PRO B 1 168 ? -11.109 -19.125 -14.977 1 93.19 168 PRO B O 1
ATOM 3271 N N . GLU B 1 169 ? -9.93 -19.656 -16.812 1 91.75 169 GLU B N 1
ATOM 3272 C CA . GLU B 1 169 ? -10.586 -18.656 -17.641 1 91.75 169 GLU B CA 1
ATOM 3273 C C . GLU B 1 169 ? -12.102 -18.75 -17.531 1 91.75 169 GLU B C 1
ATOM 3275 O O . GLU B 1 169 ? -12.797 -17.719 -17.531 1 91.75 169 GLU B O 1
ATOM 3280 N N . VAL B 1 170 ? -12.555 -19.984 -17.547 1 94.31 170 VAL B N 1
ATOM 3281 C CA . VAL B 1 170 ? -13.977 -20.25 -17.344 1 94.31 170 VAL B CA 1
ATOM 3282 C C . VAL B 1 170 ? -14.18 -21.062 -16.078 1 94.31 170 VAL B C 1
ATOM 3284 O O . VAL B 1 170 ? -13.383 -21.953 -15.766 1 94.31 170 VAL B O 1
ATOM 3287 N N . PHE B 1 171 ? -15.234 -20.688 -15.344 1 94.25 171 PHE B N 1
ATOM 3288 C CA . PHE B 1 171 ? -15.508 -21.359 -14.078 1 94.25 171 PHE B CA 1
ATOM 3289 C C . PHE B 1 171 ? -17 -21.328 -13.758 1 94.25 171 PHE B C 1
ATOM 3291 O O . PHE B 1 171 ? -17.766 -20.625 -14.406 1 94.25 171 PHE B O 1
ATOM 3298 N N . THR B 1 172 ? -17.391 -22.188 -12.828 1 93.75 172 THR B N 1
ATOM 3299 C CA . THR B 1 172 ? -18.781 -22.219 -12.375 1 93.75 172 THR B CA 1
ATOM 3300 C C . THR B 1 172 ? -18.969 -21.328 -11.156 1 93.75 172 THR B C 1
ATOM 3302 O O . THR B 1 172 ? -18 -20.969 -10.477 1 93.75 172 THR B O 1
ATOM 3305 N N . LEU B 1 173 ? -20.172 -20.906 -10.883 1 93.56 173 LEU B N 1
ATOM 3306 C CA . LEU B 1 173 ? -20.469 -20.062 -9.734 1 93.56 173 LEU B CA 1
ATOM 3307 C C . LEU B 1 173 ? -20.094 -20.766 -8.43 1 93.56 173 LEU B C 1
ATOM 3309 O O . LEU B 1 173 ? -19.547 -20.141 -7.52 1 93.56 173 LEU B O 1
ATOM 3313 N N . PRO B 1 174 ? -20.344 -22.078 -8.367 1 92.44 174 PRO B N 1
ATOM 3314 C CA . PRO B 1 174 ? -19.922 -22.766 -7.148 1 92.44 174 PRO B CA 1
ATOM 3315 C C . PRO B 1 174 ? -18.422 -22.719 -6.934 1 92.44 174 PRO B C 1
ATOM 3317 O O . PRO B 1 174 ? -17.953 -22.594 -5.793 1 92.44 174 PRO B O 1
ATOM 3320 N N . GLU B 1 175 ? -17.672 -22.812 -7.977 1 92.81 175 GLU B N 1
ATOM 3321 C CA . GLU B 1 175 ? -16.219 -22.703 -7.863 1 92.81 175 GLU B CA 1
ATOM 3322 C C . GLU B 1 175 ? -15.812 -21.328 -7.332 1 92.81 175 GLU B C 1
ATOM 3324 O O . GLU B 1 175 ? -14.945 -21.219 -6.465 1 92.81 175 GLU B O 1
ATOM 3329 N N . LEU B 1 176 ? -16.453 -20.297 -7.898 1 94.75 176 LEU B N 1
ATOM 3330 C CA . LEU B 1 176 ? -16.188 -18.938 -7.438 1 94.75 176 LEU B CA 1
ATOM 3331 C C . LEU B 1 176 ? -16.562 -18.781 -5.969 1 94.75 176 LEU B C 1
ATOM 3333 O O . LEU B 1 176 ? -15.781 -18.219 -5.184 1 94.75 176 LEU B O 1
ATOM 3337 N N . GLN B 1 177 ? -17.688 -19.312 -5.621 1 94.12 177 GLN B N 1
ATOM 3338 C CA . GLN B 1 177 ? -18.141 -19.25 -4.234 1 94.12 177 GLN B CA 1
ATOM 3339 C C . GLN B 1 177 ? -17.156 -19.969 -3.309 1 94.12 177 GLN B C 1
ATOM 3341 O O . GLN B 1 177 ? -16.828 -19.453 -2.232 1 94.12 177 GLN B O 1
ATOM 3346 N N . HIS B 1 178 ? -16.703 -21.062 -3.717 1 94.12 178 HIS B N 1
ATOM 3347 C CA . HIS B 1 178 ? -15.805 -21.859 -2.887 1 94.12 178 HIS B CA 1
ATOM 3348 C C . HIS B 1 178 ? -14.492 -21.125 -2.627 1 94.12 178 HIS B C 1
ATOM 3350 O O . HIS B 1 178 ? -13.977 -21.141 -1.506 1 94.12 178 HIS B O 1
ATOM 3356 N N . VAL B 1 179 ? -13.977 -20.469 -3.641 1 94.06 179 VAL B N 1
ATOM 3357 C CA . VAL B 1 179 ? -12.734 -19.719 -3.459 1 94.06 179 VAL B CA 1
ATOM 3358 C C . VAL B 1 179 ? -12.938 -18.609 -2.436 1 94.06 179 VAL B C 1
ATOM 3360 O O . VAL B 1 179 ? -12.086 -18.391 -1.567 1 94.06 179 VAL B O 1
ATOM 3363 N N . HIS B 1 180 ? -14.055 -17.922 -2.531 1 94.69 180 HIS B N 1
ATOM 3364 C CA . HIS B 1 180 ? -14.375 -16.891 -1.553 1 94.69 180 HIS B CA 1
ATOM 3365 C C . HIS B 1 180 ? -14.477 -17.469 -0.149 1 94.69 180 HIS B C 1
ATOM 3367 O O . HIS B 1 180 ? -13.93 -16.922 0.803 1 94.69 180 HIS B O 1
ATOM 3373 N N . GLU B 1 181 ? -15.109 -18.609 -0.052 1 94.25 181 GLU B N 1
ATOM 3374 C CA . GLU B 1 181 ? -15.32 -19.234 1.244 1 94.25 181 GLU B CA 1
ATOM 3375 C C . GLU B 1 181 ? -13.992 -19.672 1.869 1 94.25 181 GLU B C 1
ATOM 3377 O O . GLU B 1 181 ? -13.797 -19.531 3.078 1 94.25 181 GLU B O 1
ATOM 3382 N N . ILE B 1 182 ? -13.102 -20.156 1.08 1 92.19 182 ILE B N 1
ATOM 3383 C CA . ILE B 1 182 ? -11.789 -20.578 1.567 1 92.19 182 ILE B CA 1
ATOM 3384 C C . ILE B 1 182 ? -11.039 -19.359 2.107 1 92.19 182 ILE B C 1
ATOM 3386 O O . ILE B 1 182 ? -10.422 -19.422 3.176 1 92.19 182 ILE B O 1
ATOM 3390 N N . LEU B 1 183 ? -11.141 -18.312 1.429 1 92.62 183 LEU B N 1
ATOM 3391 C CA . LEU B 1 183 ? -10.422 -17.109 1.816 1 92.62 183 LEU B CA 1
ATOM 3392 C C . LEU B 1 183 ? -11.039 -16.469 3.059 1 92.62 183 LEU B C 1
ATOM 3394 O O . LEU B 1 183 ? -10.328 -16.094 3.992 1 92.62 183 LEU B O 1
ATOM 3398 N N . ILE B 1 184 ? -12.297 -16.453 3.068 1 91.44 184 ILE B N 1
ATOM 3399 C CA . ILE B 1 184 ? -13.008 -15.82 4.172 1 91.44 184 ILE B CA 1
ATOM 3400 C C . ILE B 1 184 ? -12.961 -16.719 5.402 1 91.44 184 ILE B C 1
ATOM 3402 O O . ILE B 1 184 ? -12.93 -16.234 6.535 1 91.44 184 ILE B O 1
ATOM 3406 N N . GLY B 1 185 ? -12.891 -18.047 5.215 1 90.06 185 GLY B N 1
ATOM 3407 C CA . GLY B 1 185 ? -12.875 -19.031 6.293 1 90.06 185 GLY B CA 1
ATOM 3408 C C . GLY B 1 185 ? -14.258 -19.375 6.805 1 90.06 185 GLY B C 1
ATOM 3409 O O . GLY B 1 185 ? -14.406 -19.891 7.91 1 90.06 185 GLY B O 1
ATOM 3410 N N . LYS B 1 186 ? -15.289 -18.969 6.078 1 92.06 186 LYS B N 1
ATOM 3411 C CA . LYS B 1 186 ? -16.688 -19.219 6.434 1 92.06 186 LYS B CA 1
ATOM 3412 C C . LYS B 1 186 ? -17.5 -19.594 5.203 1 92.06 186 LYS B C 1
ATOM 3414 O O . LYS B 1 186 ? -17.172 -19.188 4.086 1 92.06 186 LYS B O 1
ATOM 3419 N N . GLU B 1 187 ? -18.547 -20.344 5.441 1 92.56 187 GLU B N 1
ATOM 3420 C CA . GLU B 1 187 ? -19.469 -20.656 4.359 1 92.56 187 GLU B CA 1
ATOM 3421 C C . GLU B 1 187 ? -20.359 -19.453 4.031 1 92.56 187 GLU B C 1
ATOM 3423 O O . GLU B 1 187 ? -20.719 -18.688 4.922 1 92.56 187 GLU B O 1
ATOM 3428 N N . ILE B 1 188 ? -20.625 -19.328 2.828 1 91.44 188 ILE B N 1
ATOM 3429 C CA . ILE B 1 188 ? -21.5 -18.266 2.346 1 91.44 188 ILE B CA 1
ATOM 3430 C C . ILE B 1 188 ? -22.797 -18.859 1.818 1 91.44 188 ILE B C 1
ATOM 3432 O O . ILE B 1 188 ? -22.797 -19.891 1.143 1 91.44 188 ILE B O 1
ATOM 3436 N N . GLN B 1 189 ? -23.891 -18.234 2.176 1 92.44 189 GLN B N 1
ATOM 3437 C CA . GLN B 1 189 ? -25.172 -18.672 1.661 1 92.44 189 GLN B CA 1
ATOM 3438 C C . GLN B 1 189 ? -25.234 -18.547 0.142 1 92.44 189 GLN B C 1
ATOM 3440 O O . GLN B 1 189 ? -25 -17.453 -0.404 1 92.44 189 GLN B O 1
ATOM 3445 N N . LYS B 1 190 ? -25.609 -19.641 -0.486 1 91.06 190 LYS B N 1
ATOM 3446 C CA . LYS B 1 190 ? -25.594 -19.734 -1.943 1 91.06 190 LYS B CA 1
ATOM 3447 C C . LYS B 1 190 ? -26.469 -18.641 -2.57 1 91.06 190 LYS B C 1
ATOM 3449 O O . LYS B 1 190 ? -26.031 -17.938 -3.482 1 91.06 190 LYS B O 1
ATOM 3454 N N . LYS B 1 191 ? -27.609 -18.5 -2.123 1 90.75 191 LYS B N 1
ATOM 3455 C CA . LYS B 1 191 ? -28.562 -17.547 -2.691 1 90.75 191 LYS B CA 1
ATOM 3456 C C . LYS B 1 191 ? -28.047 -16.109 -2.57 1 90.75 191 LYS B C 1
ATOM 3458 O O . LYS B 1 191 ? -28.125 -15.336 -3.521 1 90.75 191 LYS B O 1
ATOM 3463 N N . SER B 1 192 ? -27.531 -15.812 -1.442 1 87.81 192 SER B N 1
ATOM 3464 C CA . SER B 1 192 ? -27 -14.469 -1.199 1 87.81 192 SER B CA 1
ATOM 3465 C C . SER B 1 192 ? -25.797 -14.18 -2.08 1 87.81 192 SER B C 1
ATOM 3467 O O . SER B 1 192 ? -25.656 -13.062 -2.592 1 87.81 192 SER B O 1
ATOM 3469 N N . PHE B 1 193 ? -24.984 -15.133 -2.215 1 91.94 193 PHE B N 1
ATOM 3470 C CA . PHE B 1 193 ? -23.797 -14.984 -3.051 1 91.94 193 PHE B CA 1
ATOM 3471 C C . PHE B 1 193 ? -24.188 -14.734 -4.504 1 91.94 193 PHE B C 1
ATOM 3473 O O . PHE B 1 193 ? -23.672 -13.812 -5.141 1 91.94 193 PHE B O 1
ATOM 3480 N N . ARG B 1 194 ? -25.109 -15.555 -4.941 1 89 194 ARG B N 1
ATOM 3481 C CA . ARG B 1 194 ? -25.562 -15.445 -6.324 1 89 194 ARG B CA 1
ATOM 3482 C C . ARG B 1 194 ? -26.203 -14.078 -6.582 1 89 194 ARG B C 1
ATOM 3484 O O . ARG B 1 194 ? -25.969 -13.469 -7.629 1 89 194 ARG B O 1
ATOM 3491 N N . ARG B 1 195 ? -26.953 -13.648 -5.707 1 88.94 195 ARG B N 1
ATOM 3492 C CA . ARG B 1 195 ? -27.609 -12.344 -5.828 1 88.94 195 ARG B CA 1
ATOM 3493 C C . ARG B 1 195 ? -26.578 -11.227 -5.922 1 88.94 195 ARG B C 1
ATOM 3495 O O . ARG B 1 195 ? -26.719 -10.312 -6.734 1 88.94 195 ARG B O 1
ATOM 3502 N N . ARG B 1 196 ? -25.578 -11.273 -5.098 1 87.62 196 ARG B N 1
ATOM 3503 C CA . ARG B 1 196 ? -24.531 -10.258 -5.082 1 87.62 196 ARG B CA 1
ATOM 3504 C C . ARG B 1 196 ? -23.781 -10.234 -6.41 1 87.62 196 ARG B C 1
ATOM 3506 O O . ARG B 1 196 ? -23.5 -9.156 -6.945 1 87.62 196 ARG B O 1
ATOM 3513 N N . ILE B 1 197 ? -23.469 -11.406 -6.875 1 88.75 197 ILE B N 1
ATOM 3514 C CA . ILE B 1 197 ? -22.719 -11.531 -8.125 1 88.75 197 ILE B CA 1
ATOM 3515 C C . ILE B 1 197 ? -23.562 -11 -9.281 1 88.75 197 ILE B C 1
ATOM 3517 O O . ILE B 1 197 ? -23.047 -10.289 -10.148 1 88.75 197 ILE B O 1
ATOM 3521 N N . GLU B 1 198 ? -24.781 -11.336 -9.289 1 86.94 198 GLU B N 1
ATOM 3522 C CA . GLU B 1 198 ? -25.688 -10.875 -10.336 1 86.94 198 GLU B CA 1
ATOM 3523 C C . GLU B 1 198 ? -25.828 -9.359 -10.32 1 86.94 198 GLU B C 1
ATOM 3525 O O . GLU B 1 198 ? -25.797 -8.711 -11.367 1 86.94 198 GLU B O 1
ATOM 3530 N N . GLN B 1 199 ? -25.969 -8.852 -9.18 1 86.19 199 GLN B N 1
ATOM 3531 C CA . GLN B 1 199 ? -26.109 -7.41 -9.023 1 86.19 199 GLN B CA 1
ATOM 3532 C C . GLN B 1 199 ? -24.859 -6.672 -9.484 1 86.19 199 GLN B C 1
ATOM 3534 O O . GLN B 1 199 ? -24.953 -5.59 -10.07 1 86.19 199 GLN B O 1
ATOM 3539 N N . ALA B 1 200 ? -23.75 -7.23 -9.227 1 84.25 200 ALA B N 1
ATOM 3540 C CA . ALA B 1 200 ? -22.469 -6.598 -9.562 1 84.25 200 ALA B CA 1
ATOM 3541 C C . ALA B 1 20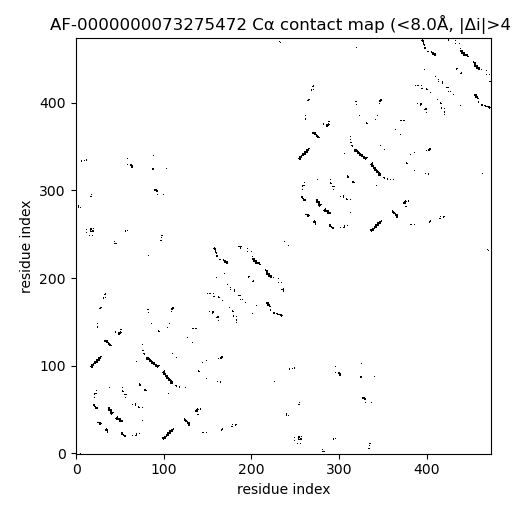0 ? -22.203 -6.652 -11.062 1 84.25 200 ALA B C 1
ATOM 3543 O O . ALA B 1 200 ? -21.438 -5.848 -11.602 1 84.25 200 ALA B O 1
ATOM 3544 N N . ASP B 1 201 ? -22.844 -7.559 -11.781 1 88.62 201 ASP B N 1
ATOM 3545 C CA . ASP B 1 201 ? -22.734 -7.711 -13.227 1 88.62 201 ASP B CA 1
ATOM 3546 C C . ASP B 1 201 ? -21.266 -7.773 -13.672 1 88.62 201 ASP B C 1
ATOM 3548 O O . ASP B 1 201 ? -20.844 -7.027 -14.555 1 88.62 201 ASP B O 1
ATOM 3552 N N . LEU B 1 202 ? -20.578 -8.602 -13.07 1 89.06 202 LEU B N 1
ATOM 3553 C CA . LEU B 1 202 ? -19.141 -8.672 -13.336 1 89.06 202 LEU B CA 1
ATOM 3554 C C . LEU B 1 202 ? -18.781 -9.953 -14.078 1 89.06 202 LEU B C 1
ATOM 3556 O O . LEU B 1 202 ? -17.625 -10.164 -14.438 1 89.06 202 LEU B O 1
ATOM 3560 N N . LEU B 1 203 ? -19.766 -10.797 -14.414 1 93.06 203 LEU B N 1
ATOM 3561 C CA . LEU B 1 203 ? -19.516 -12.07 -15.07 1 93.06 203 LEU B CA 1
ATOM 3562 C C . LEU B 1 203 ? -20.188 -12.117 -16.438 1 93.06 203 LEU B C 1
ATOM 3564 O O . LEU B 1 203 ? -21.25 -11.516 -16.641 1 93.06 203 LEU B O 1
ATOM 3568 N N . ILE B 1 204 ? -19.5 -12.773 -17.312 1 93.44 204 ILE B N 1
ATOM 3569 C CA . ILE B 1 204 ? -20.062 -13.055 -18.625 1 93.44 204 ILE B CA 1
ATOM 3570 C C . ILE B 1 204 ? -20.469 -14.531 -18.703 1 93.44 204 ILE B C 1
ATOM 3572 O O . ILE B 1 204 ? -19.625 -15.414 -18.516 1 93.44 204 ILE B O 1
ATOM 3576 N N . ASP B 1 205 ? -21.734 -14.703 -19.016 1 93.94 205 ASP B N 1
ATOM 3577 C CA . ASP B 1 205 ? -22.188 -16.062 -19.297 1 93.94 205 ASP B CA 1
ATOM 3578 C C . ASP B 1 205 ? -21.641 -16.562 -20.641 1 93.94 205 ASP B C 1
ATOM 3580 O O . ASP B 1 205 ? -21.922 -15.969 -21.672 1 93.94 205 ASP B O 1
ATOM 3584 N N . THR B 1 206 ? -20.875 -17.641 -20.625 1 94.62 206 THR B N 1
ATOM 3585 C CA . THR B 1 206 ? -20.25 -18.125 -21.844 1 94.62 206 THR B CA 1
ATOM 3586 C C . THR B 1 206 ? -21.25 -18.875 -22.719 1 94.62 206 THR B C 1
ATOM 3588 O O . THR B 1 206 ? -21 -19.125 -23.891 1 94.62 206 THR B O 1
ATOM 3591 N N . GLY B 1 207 ? -22.328 -19.266 -22.141 1 93.81 207 GLY B N 1
ATOM 3592 C CA . GLY B 1 207 ? -23.312 -20.094 -22.828 1 93.81 207 GLY B CA 1
ATOM 3593 C C . GLY B 1 207 ? -22.984 -21.578 -22.781 1 93.81 207 GLY B C 1
ATOM 3594 O O . GLY B 1 207 ? -23.766 -22.406 -23.234 1 93.81 207 GLY B O 1
ATOM 3595 N N . GLU B 1 208 ? -21.859 -21.891 -22.219 1 93.19 208 GLU B N 1
ATOM 3596 C CA . GLU B 1 208 ? -21.438 -23.281 -22.094 1 93.19 208 GLU B CA 1
ATOM 3597 C C . GLU B 1 208 ? -21.719 -23.828 -20.703 1 93.19 208 GLU B C 1
ATOM 3599 O O . GLU B 1 208 ? -21.953 -23.062 -19.766 1 93.19 208 GLU B O 1
ATOM 3604 N N . LYS B 1 209 ? -21.797 -25.188 -20.688 1 92.81 209 LYS B N 1
ATOM 3605 C CA . LYS B 1 209 ? -22.031 -25.859 -19.406 1 92.81 209 LYS B CA 1
ATOM 3606 C C . LYS B 1 209 ? -21.031 -26.984 -19.188 1 92.81 209 LYS B C 1
ATOM 3608 O O . LYS B 1 209 ? -20.438 -27.5 -20.141 1 92.81 209 LYS B O 1
ATOM 3613 N N . ARG B 1 210 ? -20.703 -27.156 -18.016 1 87.56 210 ARG B N 1
ATOM 3614 C CA . ARG B 1 210 ? -19.844 -28.266 -17.641 1 87.56 210 ARG B CA 1
ATOM 3615 C C . ARG B 1 210 ? -20.609 -29.297 -16.812 1 87.56 210 ARG B C 1
ATOM 3617 O O . ARG B 1 210 ? -21.328 -28.938 -15.875 1 87.56 210 ARG B O 1
ATOM 3624 N N . ALA B 1 211 ? -20.578 -30.578 -17.344 1 80.88 211 ALA B N 1
ATOM 3625 C CA . ALA B 1 211 ? -21.266 -31.672 -16.672 1 80.88 211 ALA B CA 1
ATOM 3626 C C . ALA B 1 211 ? -20.422 -32.25 -15.539 1 80.88 211 ALA B C 1
ATOM 3628 O O . ALA B 1 211 ? -19.281 -32.656 -15.758 1 80.88 211 ALA B O 1
ATOM 3629 N N . GLU B 1 212 ? -20.656 -31.781 -14.367 1 68.19 212 GLU B N 1
ATOM 3630 C CA . GLU B 1 212 ? -20.047 -32.469 -13.234 1 68.19 212 GLU B CA 1
ATOM 3631 C C . GLU B 1 212 ? -21.031 -33.438 -12.578 1 68.19 212 GLU B C 1
ATOM 3633 O O . GLU B 1 212 ? -22.141 -33.656 -13.078 1 68.19 212 GLU B O 1
ATOM 3638 N N . LYS B 1 213 ? -20.641 -34.25 -11.352 1 64.31 213 LYS B N 1
ATOM 3639 C CA . LYS B 1 213 ? -21.547 -35.156 -10.656 1 64.31 213 LYS B CA 1
ATOM 3640 C C . LYS B 1 213 ? -22.859 -34.469 -10.273 1 64.31 213 LYS B C 1
ATOM 3642 O O . LYS B 1 213 ? -22.891 -33.688 -9.312 1 64.31 213 LYS B O 1
ATOM 3647 N N . GLY B 1 214 ? -23.766 -34.344 -11.391 1 67.25 214 GLY B N 1
ATOM 3648 C CA . GLY B 1 214 ? -25.094 -33.781 -11.188 1 67.25 214 GLY B CA 1
ATOM 3649 C C . GLY B 1 214 ? -25.547 -32.906 -12.328 1 67.25 214 GLY B C 1
ATOM 3650 O O . GLY B 1 214 ? -25.188 -33.125 -13.484 1 67.25 214 GLY B O 1
ATOM 3651 N N . ARG B 1 215 ? -26.359 -31.891 -12.016 1 78.31 215 ARG B N 1
ATOM 3652 C CA . ARG B 1 215 ? -26.891 -30.984 -13.016 1 78.31 215 ARG B CA 1
ATOM 3653 C C . ARG B 1 215 ? -25.781 -30.141 -13.648 1 78.31 215 ARG B C 1
ATOM 3655 O O . ARG B 1 215 ? -24.875 -29.688 -12.961 1 78.31 215 ARG B O 1
ATOM 3662 N N . PRO B 1 216 ? -25.828 -30.094 -14.914 1 88.56 216 PRO B N 1
ATOM 3663 C CA . PRO B 1 216 ? -24.812 -29.266 -15.578 1 88.56 216 PRO B CA 1
ATOM 3664 C C . PRO B 1 216 ? -24.797 -27.844 -15.062 1 88.56 216 PRO B C 1
ATOM 3666 O O . PRO B 1 216 ? -25.844 -27.266 -14.75 1 88.56 216 PRO B O 1
ATOM 3669 N N . ALA B 1 217 ? -23.609 -27.359 -14.789 1 90.62 217 ALA B N 1
ATOM 3670 C CA . ALA B 1 217 ? -23.453 -26 -14.281 1 90.62 217 ALA B CA 1
ATOM 3671 C C . ALA B 1 217 ? -22.984 -25.047 -15.391 1 90.62 217 ALA B C 1
ATOM 3673 O O . ALA B 1 217 ? -22.141 -25.422 -16.219 1 90.62 217 ALA B O 1
ATOM 3674 N N . SER B 1 218 ? -23.562 -23.875 -15.398 1 93.75 218 SER B N 1
ATOM 3675 C CA . SER B 1 218 ? -23.188 -22.844 -16.359 1 93.75 218 SER B CA 1
ATOM 3676 C C . SER B 1 218 ? -21.766 -22.359 -16.109 1 93.75 218 SER B C 1
ATOM 3678 O O . SER B 1 218 ? -21.312 -22.281 -14.969 1 93.75 218 SER B O 1
ATOM 3680 N N . LEU B 1 219 ? -21.062 -22.016 -17.203 1 95.69 219 LEU B N 1
ATOM 3681 C CA . LEU B 1 219 ? -19.703 -21.516 -17.141 1 95.69 219 LEU B CA 1
ATOM 3682 C C . LEU B 1 219 ? -19.672 -20 -17.344 1 95.69 219 LEU B C 1
ATOM 3684 O O . LEU B 1 219 ? -20.375 -19.469 -18.203 1 95.69 219 LEU B O 1
ATOM 3688 N N . TYR B 1 220 ? -18.828 -19.359 -16.516 1 95.56 220 TYR B N 1
ATOM 3689 C CA . TYR B 1 220 ? -18.719 -17.906 -16.547 1 95.56 220 TYR B CA 1
ATOM 3690 C C . TYR B 1 220 ? -17.266 -17.484 -16.734 1 95.56 220 TYR B C 1
ATOM 3692 O O . TYR B 1 220 ? -16.344 -18.266 -16.531 1 95.56 220 TYR B O 1
ATOM 3700 N N . ARG B 1 221 ? -17.141 -16.234 -17.219 1 95 221 ARG B N 1
ATOM 3701 C CA . ARG B 1 221 ? -15.836 -15.578 -17.25 1 95 221 ARG B CA 1
ATOM 3702 C C . ARG B 1 221 ? -15.906 -14.188 -16.625 1 95 221 ARG B C 1
ATOM 3704 O O . ARG B 1 221 ? -16.953 -13.539 -16.672 1 95 221 ARG B O 1
ATOM 3711 N N . LEU B 1 222 ? -14.742 -13.734 -16.125 1 93.06 222 LEU B N 1
ATOM 3712 C CA . LEU B 1 222 ? -14.688 -12.406 -15.516 1 93.06 222 LEU B CA 1
ATOM 3713 C C . LEU B 1 222 ? -14.719 -11.312 -16.578 1 93.06 222 LEU B C 1
ATOM 3715 O O . LEU B 1 222 ? -14.078 -11.445 -17.625 1 93.06 222 LEU B O 1
ATOM 3719 N N . LYS B 1 223 ? -15.422 -10.211 -16.266 1 90.56 223 LYS B N 1
ATOM 3720 C CA . LYS B 1 223 ? -15.336 -9.023 -17.109 1 90.56 223 LYS B CA 1
ATOM 3721 C C . LYS B 1 223 ? -14.016 -8.289 -16.906 1 90.56 223 LYS B C 1
ATOM 3723 O O . LYS B 1 223 ? -13.391 -8.422 -15.852 1 90.56 223 LYS B O 1
ATOM 3728 N N . LYS B 1 224 ? -13.609 -7.5 -17.859 1 79.06 224 LYS B N 1
ATOM 3729 C CA . LYS B 1 224 ? -12.344 -6.77 -17.812 1 79.06 224 LYS B CA 1
ATOM 3730 C C . LYS B 1 224 ? -12.305 -5.816 -16.625 1 79.06 224 LYS B C 1
ATOM 3732 O O . LYS B 1 224 ? -11.258 -5.633 -16 1 79.06 224 LYS B O 1
ATOM 3737 N N . SER B 1 225 ? -13.375 -5.254 -16.203 1 79.62 225 SER B N 1
ATOM 3738 C CA . SER B 1 225 ? -13.43 -4.23 -15.172 1 79.62 225 SER B CA 1
ATOM 3739 C C . SER B 1 225 ? -13.57 -4.852 -13.781 1 79.62 225 SER B C 1
ATOM 3741 O O . SER B 1 225 ? -13.648 -4.137 -12.781 1 79.62 225 SER B O 1
ATOM 3743 N N . SER B 1 226 ? -13.461 -6.129 -13.703 1 83.06 226 SER B N 1
ATOM 3744 C CA . SER B 1 226 ? -13.773 -6.828 -12.453 1 83.06 226 SER B CA 1
ATOM 3745 C C . SER B 1 226 ? -12.719 -6.555 -11.391 1 83.06 226 SER B C 1
ATOM 3747 O O . SER B 1 226 ? -13.023 -6.566 -10.195 1 83.06 226 SER B O 1
ATOM 3749 N N . ALA B 1 227 ? -11.547 -6.258 -11.781 1 83.06 227 ALA B N 1
ATOM 3750 C CA . ALA B 1 227 ? -10.461 -6.055 -10.828 1 83.06 227 ALA B CA 1
ATOM 3751 C C . ALA B 1 227 ? -10.68 -4.789 -10 1 83.06 227 ALA B C 1
ATOM 3753 O O . ALA B 1 227 ? -10.266 -4.715 -8.844 1 83.06 227 ALA B O 1
ATOM 3754 N N . ASP B 1 228 ? -11.422 -3.854 -10.516 1 82.25 228 ASP B N 1
ATOM 3755 C CA . ASP B 1 228 ? -11.539 -2.543 -9.891 1 82.25 228 ASP B CA 1
ATOM 3756 C C . ASP B 1 228 ? -12.898 -2.383 -9.211 1 82.25 228 ASP B C 1
ATOM 3758 O O . ASP B 1 228 ? -13.141 -1.396 -8.508 1 82.25 228 ASP B O 1
ATOM 3762 N N . TYR B 1 229 ? -13.758 -3.375 -9.43 1 80.5 229 TYR B N 1
ATOM 3763 C CA . TYR B 1 229 ? -15.109 -3.252 -8.898 1 80.5 229 TYR B CA 1
ATOM 3764 C C . TYR B 1 229 ? -15.148 -3.631 -7.418 1 80.5 229 TYR B C 1
ATOM 3766 O O . TYR B 1 229 ? -14.469 -4.574 -6.996 1 80.5 229 TYR B O 1
ATOM 3774 N N . ARG B 1 230 ? -15.938 -2.859 -6.652 1 76.12 230 ARG B N 1
ATOM 3775 C CA . ARG B 1 230 ? -16.203 -3.15 -5.246 1 76.12 230 ARG B CA 1
ATOM 3776 C C . ARG B 1 230 ? -17.688 -3.264 -4.973 1 76.12 230 ARG B C 1
ATOM 3778 O O . ARG B 1 230 ? -18.484 -2.461 -5.473 1 76.12 230 ARG B O 1
ATOM 3785 N N . PHE B 1 231 ? -18.031 -4.289 -4.25 1 73.75 231 PHE B N 1
ATOM 3786 C CA . PHE B 1 231 ? -19.438 -4.449 -3.871 1 73.75 231 PHE B CA 1
ATOM 3787 C C . PHE B 1 231 ? -19.906 -3.264 -3.039 1 73.75 231 PHE B C 1
ATOM 3789 O O . PHE B 1 231 ? -19.141 -2.707 -2.25 1 73.75 231 PHE B O 1
ATOM 3796 N N . ILE B 1 232 ? -21.078 -2.896 -3.207 1 68.69 232 ILE B N 1
ATOM 3797 C CA . ILE B 1 232 ? -21.656 -1.823 -2.412 1 68.69 232 ILE B CA 1
ATOM 3798 C C . ILE B 1 232 ? -21.719 -2.244 -0.946 1 68.69 232 ILE B C 1
ATOM 3800 O O . ILE B 1 232 ? -21.484 -1.432 -0.05 1 68.69 232 ILE B O 1
ATOM 3804 N N . ARG B 1 233 ? -22.062 -3.535 -0.775 1 72.31 233 ARG B N 1
ATOM 3805 C CA . ARG B 1 233 ? -22.078 -4.156 0.545 1 72.31 233 ARG B CA 1
ATOM 3806 C C . ARG B 1 233 ? -21.203 -5.406 0.574 1 72.31 233 ARG B C 1
ATOM 3808 O O . ARG B 1 233 ? -21.219 -6.195 -0.375 1 72.31 233 ARG B O 1
ATOM 3815 N N . ASN B 1 234 ? -20.578 -5.562 1.717 1 73.56 234 ASN B N 1
ATOM 3816 C CA . ASN B 1 234 ? -19.75 -6.746 1.879 1 73.56 234 ASN B CA 1
ATOM 3817 C C . ASN B 1 234 ? -20.578 -8.031 1.868 1 73.56 234 ASN B C 1
ATOM 3819 O O . ASN B 1 234 ? -21.75 -8.016 2.248 1 73.56 234 ASN B O 1
ATOM 3823 N N . LEU B 1 235 ? -19.906 -9.102 1.338 1 76.88 235 LEU B N 1
ATOM 3824 C CA . LEU B 1 235 ? -20.516 -10.414 1.491 1 76.88 235 LEU B CA 1
ATOM 3825 C C . LEU B 1 235 ? -20.75 -10.742 2.963 1 76.88 235 LEU B C 1
ATOM 3827 O O . LEU B 1 235 ? -19.906 -10.438 3.809 1 76.88 235 LEU B O 1
ATOM 3831 N N . GLU B 1 236 ? -21.969 -11.156 3.312 1 72.5 236 GLU B N 1
ATOM 3832 C CA . GLU B 1 236 ? -22.328 -11.516 4.68 1 72.5 236 GLU B CA 1
ATOM 3833 C C . GLU B 1 236 ? -22.328 -13.031 4.867 1 72.5 236 GLU B C 1
ATOM 3835 O O . GLU B 1 236 ? -22.594 -13.781 3.928 1 72.5 236 GLU B O 1
ATOM 3840 N N . PHE B 1 237 ? -21.797 -13.492 6.039 1 69.44 237 PHE B N 1
ATOM 3841 C CA . PHE B 1 237 ? -21.797 -14.914 6.363 1 69.44 237 PHE B CA 1
ATOM 3842 C C . PHE B 1 237 ? -22.438 -15.148 7.734 1 69.44 237 PHE B C 1
ATOM 3844 O O . PHE B 1 237 ? -22.516 -14.234 8.555 1 69.44 237 PHE B O 1
#

Secondary structure (DSSP, 8-state):
--HHHHHHH--GGGS---EEEEEEEEEEEETTEEEEEEEE--SSSSTT-EE-SEEE--TTT-SBHHHHHHHHHHHHHSS--SEEEEEEEEEESSS-TTSSEEEEEEEEE--HHHHHHHHHHSTTEEEEEGGGGGGS--STTHHHHHHHHHHHHHHHHHH-SGGGGGS-SSB-HHHHHHHHHHHHTS---HHHHHHHHHHHT-EEEEEEEE--SSSPEEEEEE-GGGGG---SBPPP-/--HHHHHHH--GGGS---EEEEEEEEEEEETTEEEEEEEE--SSSSTT-EE-SEEE--TTT-SBHHHHHHHHHHHHHSS--SEEEEEEEEEESSS-TTSSEEEEEEEEE--HHHHHHHHHHSTTEEEEEGGGGGGS--STTHHHHHHHHHHHHHHHHHH-SGGGGGS-SSB-HHHHHHHHHHHHTS---HHHHHHHHHHHT-EEEEEEEE--SSSPEEEEEE-GGGGG---SBPPP-

Sequence (474 aa):
MNEQNFLANYNRRDFLSPLITVDSVLFTYHEGQLKVLLVERANHPEKGKWGLPGGFVDETQDNCLEDTVLRKLKEKTGVIPPYIEQLCSVGNNQRDVRGWSVTVCYTALIAHQACKAHIDSVDHVMWLPIDEVAQKNLAFDHNELIAQARERLKQKSLYSIVPGFALPEVFTLPELQHVHEILIGKEIQKKSFRRRIEQADLLIDTGEKRAEKGRPASLYRLKKSSADYRFIRNLEFMNEQNFLANYNRRDFLSPLITVDSVLFTYHEGQLKVLLVERANHPEKGKWGLPGGFVDETQDNCLEDTVLRKLKEKTGVIPPYIEQLCSVGNNQRDVRGWSVTVCYTALIAHQACKAHIDSVDHVMWLPIDEVAQKNLAFDHNELIAQARERLKQKSLYSIVPGFALPEVFTLPELQHVHEILIGKEIQKKSFRRRIEQADLLIDTGEKRAEKGRPASLYRLKKSSADYRFIRNLEF

pLDDT: mean 90.94, std 7.52, range [64.31, 98.75]

Solvent-accessible surface area (backbone atoms only — not comparable to full-atom values): 25814 Å² total; per-residue (Å²): 130,53,59,68,59,48,58,72,68,58,55,72,75,78,49,91,59,48,45,55,31,34,35,35,47,37,32,25,45,54,96,93,36,55,25,34,48,33,26,46,34,86,46,74,72,60,53,69,28,40,26,53,45,50,46,64,69,45,80,90,80,31,63,30,56,64,48,36,49,47,52,38,42,26,73,65,31,69,41,77,59,87,36,72,45,82,68,50,71,52,36,26,59,71,62,33,92,92,33,45,29,32,33,46,31,30,34,33,24,28,24,50,78,73,28,41,73,43,38,75,69,40,89,53,50,47,78,39,51,57,88,52,47,85,79,50,82,42,34,70,58,41,59,58,52,46,52,51,47,51,52,51,52,23,57,42,41,34,30,32,62,54,66,49,44,13,40,54,78,60,40,37,66,67,57,49,50,48,54,38,24,64,52,63,70,46,74,60,54,64,69,59,51,51,51,51,50,59,71,64,62,37,64,40,78,70,83,46,68,45,79,51,107,63,75,64,39,58,28,30,28,78,40,90,64,31,78,78,46,64,50,81,54,49,69,70,110,131,55,60,69,59,49,59,74,67,60,54,70,74,78,50,89,61,49,44,55,33,33,34,34,48,39,31,24,44,54,96,90,35,56,26,35,47,33,27,46,34,86,46,76,74,61,53,69,28,39,26,56,45,49,46,65,66,45,80,89,79,30,62,30,56,64,48,36,50,47,51,39,41,26,74,65,30,70,40,75,59,86,36,73,45,82,68,51,71,50,37,26,59,70,62,33,95,91,35,44,30,32,32,46,30,30,33,31,24,28,25,51,78,75,28,42,73,42,35,74,70,41,88,55,48,45,77,39,52,55,87,52,47,86,80,50,82,43,36,69,58,40,60,58,52,46,52,51,47,51,50,51,51,24,56,42,40,35,29,33,63,55,67,50,42,13,40,53,78,59,42,36,66,67,59,50,50,47,54,40,23,64,52,63,71,46,73,61,55,65,68,61,50,52,50,52,49,59,72,63,64,38,64,41,78,68,83,44,66,46,79,51,108,62,75,64,38,57,29,29,28,76,39,90,66,33,79,78,47,66,51,80,55,50,66,72,111

Foldseek 3Di:
DDPVVVVVPDDPVVDDDAFEKEFEWEWADDPLFIWTKWFAACDDDVHRFIFTQMTGDDVVQDPDPVSRHQVRCCVQQVDRQPDKDWQDKDWDQQQDPVGTHIYTYMYGAAECVSRVVPNVVDPGMDIGGLVCLVVGDGRGCRSVVNVSNLVVVLVCLFWALRLCSNHPQKDFLVVSQSSSCNSVVHHADPVLSVVQCVVQVFKDFPVDWDDDPDDTTTIIGGHSCRNVDTGPGTGDD/DDPVVVVVPDDPVVDDDAFEKEFEWEWADDPLFIWTKWFAACDDDVHRFIFTQMTGDDVVQDPDPVSRVQVRCCVQQVDGQPDKDWQDKDWDQQQDPVGTHIYTYMYGAAECVSRVVVNVVDPGMDIGGLVCLVVGDGRGCRSVVSVSNLVVVLVCLFWALRLCSSHPQKDFLVVSQSSSCNSVVHHADPVLSVVQCVVQVFKDFPVDWDDDPDDTTTIIGGHSCRNVDTGPGTGDD

Organism: Proteus mirabilis (strain HI4320) (NCBI:txid529507)

Radius of gyration: 24.58 Å; Cα contacts (8 Å, |Δi|>4): 913; chains: 2; bounding box: 63×65×52 Å

InterPro domains:
  IPR000086 NUDIX hydrolase domain [PF00293] (30-147)
  IPR000086 NUDIX hydrolase domain [PS51462] (17-150)
  IPR015797 NUDIX hydrolase-like domain superfamily [SSF55811] (17-156)
  IPR036388 Winged helix-like DNA-binding domain superfamily [G3DSA:1.10.10.10] (160-237)
  IPR036390 Winged helix DNA-binding domain superfamily [SSF46785] (166-233)
  IPR054105 NrtR, DNA-binding winged helix domain [PF21906] (166-222)